Protein AF-0000000076143681 (afdb_homodimer)

Secondary structure (DSSP, 8-state):
------------------------------B--GGG-EEEEE--GGGHHHHHHHHHHHH--EEPPPEEE--SSSS--EEEEEEEETTEEEEEEEESSPPPTTTT---EEEEBS-HHHHHHHHHHTT-EEEEEEEEETTEEEEEEEETTTEEEEEEEESS---PPPPSS--EEEEEEEHHHHHHHHHHHHHHHT-EEEEEEEEEEGGGGT-SS-EEEEEEEEETTEEEEEEEE-S-PPTTTTT--EEEE-S-HHHHHHHHHHTT-EEEEEEEEETTEEEEEEEPTTS-EEEEEEE----/------------------------------B--GGG-EEEEE--GGGHHHHHHHHHHHH--EEPPPEEE--SSSS--EEEEEEEETTEEEEEEEESSPPPTTTT---EEEEBS-HHHHHHHHHHTT-EEEEEEEEETTEEEEEEEETTTEEEEEEEESS---PPPPSS--EEEEEEEHHHHHHHHHHHHHHHT-EEEEEEEEEEGGGGT-SS-EEEEEEEEETTEEEEEEEE-S-PPTTTT---EEEE-S-HHHHHHHHHHTT-EEEEEEEEETTEEEEEEEPTTS-EEEEEEE----

Sequence (596 aa):
MCKKVRTVSLAVTLLAGAMMGSAFAATPAVAVAPQYDTSHVYVAPADVDRFAQSFLATFGGKSTAQVVVNVLPVPSSTTSQLLQTPAGTVSLFGFTTPIPHPFGQERNGYLVKDMDAALKAARENGAAVIVSDFPDPIGRDAVVQWPGGVNMQLYWHTKTPDYAAFQTVPENRVYLSADRADSFIKSFLGFSHGKVLADDRHAPGVDIGQASGTYRRVDIESPFGRMAVLVTNGQLPYPFGHETTGYQVADLAATLGKATGSGATVLVPAFDSKGRRSALVEFPGGYVAEIHQLNAAKMCKKVRTVSLAVTLLAGAMMGSAFAATPAVAVAPQYDTSHVYVAPADVDRFAQSFLATFGGKSTAQVVVNVLPVPSSTTSQLLQTPAGTVSLFGFTTPIPHPFGQERNGYLVKDMDAALKAARENGAAVIVSDFPDPIGRDAVVQWPGGVNMQLYWHTKTPDYAAFQTVPENRVYLSADRADSFIKSFLGFSHGKVLADDRHAPGVDIGQASGTYRRVDIESPFGRMAVLVTNGQLPYPFGHETTGYQVADLAATLGKATGSGATVLVPAFDSKGRRSALVEFPGGYVAEIHQLNAAK

Foldseek 3Di:
DPPDPPPPPPPPPPPPDPPPPPPPPQQDAWADAQQQKAFEEEFALVQQVLQLQLVCLLFNADKDDWDWFDFDQDDWIWTWIWGHGLFHIYTYTHTPDDDDPPPPQATIETETNDDVSLQVQLVVLAKAFPAPWDDDPFWIKTWIAAFQGHIYMYIYGPDDDDGDHHPHRKAFEAEGAPVGQVSRVSSCCSSQVKDWPDWAQFFFCVVQPDPGGGWIWIWIQGRNTIYIYTHDPPPGPPPGPQAGIETEDADPVVSVVSSVVSAKDFPADWDDGDQKTWTWIAGRRGHIHIYIYGHDPD/DPPPPPPPPPPPPPPPPPPPPPPPPQQDAWFDAQQQKAFEAEFALVQQVLQLQLVCLLFNADKDDWDWFDFDQDDWIWTWIWGHGLFHIYTYTHTPDDDDPPPPQATIETETNDDVSLQVQLVVLAKAFPAPWDDDPFWIKTWIAAFQGHIYMYIYGPDDDDGDHHPHRKAFEAEGAPVGQVSRVSSCCSSQVKDWPDWAQFFFCVVQPDPGGGWIWIWIQGRNTIYIYTHDPPPGPPPGPQAGIETEDADPVVSVVSSVVSAKDFPADWDDGDQKTWTWIAGRRGHIHIYIYGHDPD

InterPro domains:
  IPR029068 Glyoxalase/Bleomycin resistance protein/Dihydroxybiphenyl dioxygenase [G3DSA:3.10.180.10] (174-295)
  IPR029068 Glyoxalase/Bleomycin resistance protein/Dihydroxybiphenyl dioxygenase [SSF54593] (39-157)
  IPR029068 Glyoxalase/Bleomycin resistance protein/Dihydroxybiphenyl dioxygenase [SSF54593] (215-293)

pLDDT: mean 91.47, std 17.98, range [28.41, 98.94]

Nearest PDB structures (foldseek):
  7yvv-assembly1_A  TM=6.542E-01  e=1.028E-10  Amycolatopsis sp. Hca4
  3r6a-assembly1_B  TM=7.214E-01  e=2.629E-05  Methanosarcina mazei Go1
  8aid-assembly2_D  TM=7.210E-01  e=1.029E-04  Pseudomonas aeruginosa PAO1
  3g12-assembly1_B  TM=4.399E-01  e=6.347E-04  Bdellovibrio bacteriovorus HD100
  5umw-assembly2_B  TM=4.010E-01  e=4.263E-04  Streptomyces sp. CB03234

Radius of gyration: 28.85 Å; Cα contacts (8 Å, |Δi|>4): 1395; chains: 2; bounding box: 58×88×117 Å

Solvent-accessible surface area (backbone atoms only — not comparable to full-atom values): 31008 Å² total; per-residue (Å²): 137,82,80,78,79,76,78,77,75,78,77,78,78,77,78,76,75,76,75,75,68,77,69,75,72,74,63,66,85,30,57,70,42,40,56,50,34,24,40,51,44,75,26,54,54,88,26,41,65,53,23,54,52,18,52,33,57,34,60,36,65,49,65,52,75,76,40,79,45,58,82,54,81,39,91,47,40,22,37,38,32,42,40,45,28,42,29,47,30,35,41,39,35,18,48,79,41,78,75,30,34,68,62,87,64,39,52,30,33,39,43,34,76,39,62,70,62,43,54,53,32,34,46,76,30,61,30,28,57,43,23,55,70,38,68,41,99,57,32,38,37,30,31,33,31,36,52,69,54,47,34,33,29,42,32,29,57,77,60,83,79,85,70,72,75,49,78,32,76,32,25,40,40,44,72,28,20,72,72,26,40,64,60,25,53,53,22,50,31,54,40,50,66,36,47,79,76,44,77,39,73,68,36,61,18,57,74,50,63,33,95,62,66,59,28,31,38,33,34,34,44,33,48,55,31,35,32,37,40,39,31,41,57,38,73,27,32,68,68,33,73,59,35,49,40,34,32,51,44,94,48,49,69,63,34,50,50,34,22,48,72,41,62,25,42,76,75,39,72,75,43,81,45,95,64,24,38,35,30,34,35,31,37,48,56,66,54,37,30,33,40,27,17,72,52,75,83,123,134,84,77,78,80,77,82,78,78,78,76,78,78,78,77,75,76,77,73,71,67,78,68,74,72,75,62,66,85,30,57,70,43,40,57,50,33,26,39,51,44,74,27,54,53,90,26,41,64,53,24,55,51,16,53,32,57,34,59,37,65,49,66,53,75,75,42,80,46,57,84,54,83,39,93,49,39,24,38,38,32,42,40,45,27,41,28,46,29,34,40,40,33,20,48,78,41,78,75,31,34,67,63,85,63,38,52,30,32,38,44,34,76,39,63,70,60,41,53,52,30,35,45,75,30,59,29,29,57,42,23,54,73,38,68,42,99,58,32,37,37,30,31,34,31,35,53,70,53,47,34,33,29,42,32,30,57,78,60,84,79,84,69,73,74,50,79,33,75,32,25,40,39,45,75,30,20,72,72,28,42,65,59,23,52,53,22,50,31,54,42,49,67,36,48,76,77,44,77,39,74,67,37,59,18,57,74,48,64,33,95,62,65,58,28,30,40,34,34,34,43,33,49,54,31,34,32,38,40,38,31,42,57,38,73,29,32,70,67,34,74,58,35,48,40,33,31,52,43,93,48,48,70,62,33,50,49,33,22,49,73,42,61,25,43,76,76,39,72,77,42,82,45,96,64,25,38,34,29,34,35,31,38,46,56,66,54,37,31,33,39,28,18,70,51,74,82,124

Structure (mmCIF, N/CA/C/O backbone):
data_AF-0000000076143681-model_v1
#
loop_
_entity.id
_entity.type
_entity.pdbx_description
1 polymer Glyoxalase
#
loop_
_atom_site.group_PDB
_atom_site.id
_atom_site.type_symbol
_atom_site.label_atom_id
_atom_site.label_alt_id
_atom_site.label_comp_id
_atom_site.label_asym_id
_atom_site.label_entity_id
_atom_site.label_seq_id
_atom_site.pdbx_PDB_ins_code
_atom_site.Cartn_x
_atom_site.Cartn_y
_atom_site.Cartn_z
_atom_site.occupancy
_atom_site.B_iso_or_equiv
_atom_site.auth_seq_id
_atom_site.auth_comp_id
_atom_site.auth_asym_id
_atom_site.auth_atom_id
_atom_site.pdbx_PDB_model_num
ATOM 1 N N . MET A 1 1 ? 31.938 21.344 -90 1 28.83 1 MET A N 1
ATOM 2 C CA . MET A 1 1 ? 32 21.938 -88.625 1 28.83 1 MET A CA 1
ATOM 3 C C . MET A 1 1 ? 30.75 21.625 -87.875 1 28.83 1 MET A C 1
ATOM 5 O O . MET A 1 1 ? 29.766 22.359 -87.938 1 28.83 1 MET A O 1
ATOM 9 N N . CYS A 1 2 ? 30.359 20.328 -87.688 1 29.08 2 CYS A N 1
ATOM 10 C CA . CYS A 1 2 ? 29.188 19.688 -87.125 1 29.08 2 CYS A CA 1
ATOM 11 C C . CYS A 1 2 ? 29.203 19.891 -85.562 1 29.08 2 CYS A C 1
ATOM 13 O O . CYS A 1 2 ? 30.141 19.469 -84.938 1 29.08 2 CYS A O 1
ATOM 15 N N . LYS A 1 3 ? 28.594 21.016 -85.125 1 29.84 3 LYS A N 1
ATOM 16 C CA . LYS A 1 3 ? 28.453 21.359 -83.75 1 29.84 3 LYS A CA 1
ATOM 17 C C . LYS A 1 3 ? 27.766 20.234 -82.938 1 29.84 3 LYS A C 1
ATOM 19 O O . LYS A 1 3 ? 26.656 19.812 -83.312 1 29.84 3 LYS A O 1
ATOM 24 N N . LYS A 1 4 ? 28.516 19.484 -82.188 1 35.75 4 LYS A N 1
ATOM 25 C CA . LYS A 1 4 ? 28.156 18.422 -81.25 1 35.75 4 LYS A CA 1
ATOM 26 C C . LYS A 1 4 ? 27.25 18.938 -80.125 1 35.75 4 LYS A C 1
ATOM 28 O O . LYS A 1 4 ? 27.625 19.859 -79.375 1 35.75 4 LYS A O 1
ATOM 33 N N . VAL A 1 5 ? 25.938 18.953 -80.375 1 31.7 5 VAL A N 1
ATOM 34 C CA . VAL A 1 5 ? 24.953 19.312 -79.312 1 31.7 5 VAL A CA 1
ATOM 35 C C . VAL A 1 5 ? 25.141 18.422 -78.125 1 31.7 5 VAL A C 1
ATOM 37 O O . VAL A 1 5 ? 25.078 17.188 -78.188 1 31.7 5 VAL A O 1
ATOM 40 N N . ARG A 1 6 ? 25.875 18.844 -77.125 1 33.53 6 ARG A N 1
ATOM 41 C CA . ARG A 1 6 ? 26.062 18.172 -75.812 1 33.53 6 ARG A CA 1
ATOM 42 C C . ARG A 1 6 ? 24.766 18.125 -75 1 33.53 6 ARG A C 1
ATOM 44 O O . ARG A 1 6 ? 24.172 19.156 -74.75 1 33.53 6 ARG A O 1
ATOM 51 N N . THR A 1 7 ? 23.922 17.094 -75.188 1 31.19 7 THR A N 1
ATOM 52 C CA . THR A 1 7 ? 22.703 16.859 -74.438 1 31.19 7 THR A CA 1
ATOM 53 C C . THR A 1 7 ? 23.031 16.734 -72.938 1 31.19 7 THR A C 1
ATOM 55 O O . THR A 1 7 ? 23.828 15.898 -72.5 1 31.19 7 THR A O 1
ATOM 58 N N . VAL A 1 8 ? 22.953 17.812 -72.188 1 36.22 8 VAL A N 1
ATOM 59 C CA . VAL A 1 8 ? 23.094 17.844 -70.75 1 36.22 8 VAL A CA 1
ATOM 60 C C . VAL A 1 8 ? 21.969 17.031 -70.062 1 36.22 8 VAL A C 1
ATOM 62 O O . VAL A 1 8 ? 20.781 17.344 -70.312 1 36.22 8 VAL A O 1
ATOM 65 N N . SER A 1 9 ? 22.156 15.789 -69.938 1 30.39 9 SER A N 1
ATOM 66 C CA . SER A 1 9 ? 21.203 14.961 -69.188 1 30.39 9 SER A CA 1
ATOM 67 C C . SER A 1 9 ? 21.078 15.422 -67.75 1 30.39 9 SER A C 1
ATOM 69 O O . SER A 1 9 ? 22.078 15.539 -67.062 1 30.39 9 SER A O 1
ATOM 71 N N . LEU A 1 10 ? 20.109 16.266 -67.5 1 31.81 10 LEU A N 1
ATOM 72 C CA . LEU A 1 10 ? 19.75 16.625 -66.125 1 31.81 10 LEU A CA 1
ATOM 73 C C . LEU A 1 10 ? 19.359 15.391 -65.312 1 31.81 10 LEU A C 1
ATOM 75 O O . LEU A 1 10 ? 18.391 14.703 -65.625 1 31.81 10 LEU A O 1
ATOM 79 N N . ALA A 1 11 ? 20.281 14.797 -64.625 1 34.91 11 ALA A N 1
ATOM 80 C CA . ALA A 1 11 ? 20.031 13.727 -63.656 1 34.91 11 ALA A CA 1
ATOM 81 C C . ALA A 1 11 ? 19.188 14.227 -62.469 1 34.91 11 ALA A C 1
ATOM 83 O O . ALA A 1 11 ? 19.609 15.133 -61.75 1 34.91 11 ALA A O 1
ATOM 84 N N . VAL A 1 12 ? 17.891 14.141 -62.625 1 35.25 12 VAL A N 1
ATOM 85 C CA . VAL A 1 12 ? 17.016 14.352 -61.469 1 35.25 12 VAL A CA 1
ATOM 86 C C . VAL A 1 12 ? 17.375 13.375 -60.344 1 35.25 12 VAL A C 1
ATOM 88 O O . VAL A 1 12 ? 17.297 12.156 -60.531 1 35.25 12 VAL A O 1
ATOM 91 N N . THR A 1 13 ? 18.234 13.789 -59.438 1 35.66 13 THR A N 1
ATOM 92 C CA . THR A 1 13 ? 18.484 13.047 -58.219 1 35.66 13 THR A CA 1
ATOM 93 C C . THR A 1 13 ? 17.219 12.969 -57.375 1 35.66 13 THR A C 1
ATOM 95 O O . THR A 1 13 ? 16.703 13.992 -56.906 1 35.66 13 THR A O 1
ATOM 98 N N . LEU A 1 14 ? 16.328 12 -57.594 1 36.38 14 LEU A N 1
ATOM 99 C CA . LEU A 1 14 ? 15.266 11.688 -56.656 1 36.38 14 LEU A CA 1
ATOM 100 C C . LEU A 1 14 ? 15.844 11.375 -55.281 1 36.38 14 LEU A C 1
ATOM 102 O O . LEU A 1 14 ? 16.578 10.398 -55.125 1 36.38 14 LEU A O 1
ATOM 106 N N . LEU A 1 15 ? 15.914 12.359 -54.406 1 36.38 15 LEU A N 1
ATOM 107 C CA . LEU A 1 15 ? 16.141 12.133 -53 1 36.38 15 LEU A CA 1
ATOM 108 C C . LEU A 1 15 ? 15.016 11.312 -52.375 1 36.38 15 LEU A C 1
ATOM 110 O O . LEU A 1 15 ? 13.891 11.797 -52.25 1 36.38 15 LEU A O 1
ATOM 114 N N . ALA A 1 16 ? 14.969 9.992 -52.531 1 35.84 16 ALA A N 1
ATOM 115 C CA . ALA A 1 16 ? 14.109 9.188 -51.656 1 35.84 16 ALA A CA 1
ATOM 116 C C . ALA A 1 16 ? 14.367 9.492 -50.188 1 35.84 16 ALA A C 1
ATOM 118 O O . ALA A 1 16 ? 15.484 9.289 -49.688 1 35.84 16 ALA A O 1
ATOM 119 N N . GLY A 1 17 ? 13.664 10.359 -49.594 1 32.59 17 GLY A N 1
ATOM 120 C CA . GLY A 1 17 ? 13.664 10.477 -48.156 1 32.59 17 GLY A CA 1
ATOM 121 C C . GLY A 1 17 ? 13.414 9.156 -47.438 1 32.59 17 GLY A C 1
ATOM 122 O O . GLY A 1 17 ? 12.398 8.5 -47.688 1 32.59 17 GLY A O 1
ATOM 123 N N . ALA A 1 18 ? 14.453 8.461 -46.938 1 35.78 18 ALA A N 1
ATOM 124 C CA . ALA A 1 18 ? 14.336 7.363 -46 1 35.78 18 ALA A CA 1
ATOM 125 C C . ALA A 1 18 ? 13.406 7.734 -44.844 1 35.78 18 ALA A C 1
ATOM 127 O O . ALA A 1 18 ? 13.719 8.609 -44.031 1 35.78 18 ALA A O 1
ATOM 128 N N . MET A 1 19 ? 12.164 7.543 -45.031 1 35.66 19 MET A N 1
ATOM 129 C CA . MET A 1 19 ? 11.359 7.504 -43.812 1 35.66 19 MET A CA 1
ATOM 130 C C . MET A 1 19 ? 11.992 6.57 -42.781 1 35.66 19 MET A C 1
ATOM 132 O O . MET A 1 19 ? 12.086 5.363 -43 1 35.66 19 MET A O 1
ATOM 136 N N . MET A 1 20 ? 12.945 7.02 -42.031 1 37.66 20 MET A N 1
ATOM 137 C CA . MET A 1 20 ? 13.273 6.297 -40.812 1 37.66 20 MET A CA 1
ATOM 138 C C . MET A 1 20 ? 12.016 5.973 -40.031 1 37.66 20 MET A C 1
ATOM 140 O O . MET A 1 20 ? 11.422 6.855 -39.406 1 37.66 20 MET A O 1
ATOM 144 N N . GLY A 1 21 ? 11.227 5.09 -40.5 1 34.75 21 GLY A N 1
ATOM 145 C CA . GLY A 1 21 ? 10.305 4.559 -39.5 1 34.75 21 GLY A CA 1
ATOM 146 C C . GLY A 1 21 ? 10.984 4.23 -38.188 1 34.75 21 GLY A C 1
ATOM 147 O O . GLY A 1 21 ? 12 3.529 -38.156 1 34.75 21 GLY A O 1
ATOM 148 N N . SER A 1 22 ? 11.016 5.156 -37.281 1 38.5 22 SER A N 1
ATOM 149 C CA . SER A 1 22 ? 11.367 4.75 -35.938 1 38.5 22 SER A CA 1
ATOM 150 C C . SER A 1 22 ? 10.797 3.371 -35.594 1 38.5 22 SER A C 1
ATOM 152 O O . SER A 1 22 ? 9.602 3.232 -35.344 1 38.5 22 SER A O 1
ATOM 154 N N . ALA A 1 23 ? 11.32 2.361 -36.125 1 37.09 23 ALA A N 1
ATOM 155 C CA . ALA A 1 23 ? 11.023 1.034 -35.594 1 37.09 23 ALA A CA 1
ATOM 156 C C . ALA A 1 23 ? 10.992 1.049 -34.062 1 37.09 23 ALA A C 1
ATOM 158 O O . ALA A 1 23 ? 12.023 1.268 -33.438 1 37.09 23 ALA A O 1
ATOM 159 N N . PHE A 1 24 ? 9.953 1.5 -33.438 1 42.12 24 PHE A N 1
ATOM 160 C CA . PHE A 1 24 ? 9.812 1.158 -32 1 42.12 24 PHE A CA 1
ATOM 161 C C . PHE A 1 24 ? 10.352 -0.24 -31.734 1 42.12 24 PHE A C 1
ATOM 163 O O . PHE A 1 24 ? 9.898 -1.217 -32.344 1 42.12 24 PHE A O 1
ATOM 170 N N . ALA A 1 25 ? 11.609 -0.34 -31.5 1 49.53 25 ALA A N 1
ATOM 171 C CA . ALA A 1 25 ? 12.188 -1.623 -31.109 1 49.53 25 ALA A CA 1
ATOM 172 C C . ALA A 1 25 ? 11.242 -2.396 -30.203 1 49.53 25 ALA A C 1
ATOM 174 O O . ALA A 1 25 ? 10.727 -1.848 -29.219 1 49.53 25 ALA A O 1
ATOM 175 N N . ALA A 1 26 ? 10.727 -3.547 -30.609 1 71.56 26 ALA A N 1
ATOM 176 C CA . ALA A 1 26 ? 9.875 -4.449 -29.844 1 71.56 26 ALA A CA 1
ATOM 177 C C . ALA A 1 26 ? 10.445 -4.688 -28.453 1 71.56 26 ALA A C 1
ATOM 179 O O . ALA A 1 26 ? 11.664 -4.809 -28.281 1 71.56 26 ALA A O 1
ATOM 180 N N . THR A 1 27 ? 9.734 -4.336 -27.328 1 85.12 27 THR A N 1
ATOM 181 C CA . THR A 1 27 ? 10.117 -4.672 -25.969 1 85.12 27 THR A CA 1
ATOM 182 C C . THR A 1 27 ? 10.68 -6.086 -25.891 1 85.12 27 THR A C 1
ATOM 184 O O . THR A 1 27 ? 10.055 -7.035 -26.359 1 85.12 27 THR A O 1
ATOM 187 N N . PRO A 1 28 ? 11.906 -6.184 -25.5 1 90.12 28 PRO A N 1
ATOM 188 C CA . PRO A 1 28 ? 12.453 -7.539 -25.406 1 90.12 28 PRO A CA 1
ATOM 189 C C . PRO A 1 28 ? 11.648 -8.438 -24.484 1 90.12 28 PRO A C 1
ATOM 191 O O . PRO A 1 28 ? 11.109 -7.969 -23.469 1 90.12 28 PRO A O 1
ATOM 194 N N . ALA A 1 29 ? 11.547 -9.711 -24.828 1 94.88 29 ALA A N 1
ATOM 195 C CA . ALA A 1 29 ? 10.945 -10.703 -23.938 1 94.88 29 ALA A CA 1
ATOM 196 C C . ALA A 1 29 ? 11.906 -11.102 -22.828 1 94.88 29 ALA A C 1
ATOM 198 O O . ALA A 1 29 ? 12.945 -11.719 -23.078 1 94.88 29 ALA A O 1
ATOM 199 N N . VAL A 1 30 ? 11.562 -10.805 -21.547 1 97.12 30 VAL A N 1
ATOM 200 C CA . VAL A 1 30 ? 12.531 -10.961 -20.469 1 97.12 30 VAL A CA 1
ATOM 201 C C . VAL A 1 30 ? 12.07 -12.062 -19.516 1 97.12 30 VAL A C 1
ATOM 203 O O . VAL A 1 30 ? 12.797 -12.445 -18.609 1 97.12 30 VAL A O 1
ATOM 206 N N . ALA A 1 31 ? 10.867 -12.562 -19.719 1 97.94 31 ALA A N 1
ATOM 207 C CA . ALA A 1 31 ? 10.352 -13.594 -18.828 1 97.94 31 ALA A CA 1
ATOM 208 C C . ALA A 1 31 ? 11.133 -14.891 -18.984 1 97.94 31 ALA A C 1
ATOM 210 O O . ALA A 1 31 ? 11.578 -15.234 -20.078 1 97.94 31 ALA A O 1
ATOM 211 N N . VAL A 1 32 ? 11.289 -15.664 -17.938 1 97.31 32 VAL A N 1
ATOM 212 C CA . VAL A 1 32 ? 11.953 -16.953 -18 1 97.31 32 VAL A CA 1
ATOM 213 C C . VAL A 1 32 ? 10.906 -18.062 -18.125 1 97.31 32 VAL A C 1
ATOM 215 O O . VAL A 1 32 ? 10.828 -18.75 -19.141 1 97.31 32 VAL A O 1
ATOM 218 N N . ALA A 1 33 ? 10.109 -18.25 -17.094 1 97.25 33 ALA A N 1
ATOM 219 C CA . ALA A 1 33 ? 9.031 -19.234 -17.109 1 97.25 33 ALA A CA 1
ATOM 220 C C . ALA A 1 33 ? 8.078 -19.016 -15.938 1 97.25 33 ALA A C 1
ATOM 222 O O . ALA A 1 33 ? 8.445 -18.406 -14.93 1 97.25 33 ALA A O 1
ATOM 223 N N . PRO A 1 34 ? 6.836 -19.578 -15.977 1 98 34 PRO A N 1
ATOM 224 C CA . PRO A 1 34 ? 5.816 -19.312 -14.961 1 98 34 PRO A CA 1
ATOM 225 C C . PRO A 1 34 ? 6.195 -19.844 -13.586 1 98 34 PRO A C 1
ATOM 227 O O . PRO A 1 34 ? 5.816 -19.266 -12.562 1 98 34 PRO A O 1
ATOM 230 N N . GLN A 1 35 ? 6.992 -20.906 -13.539 1 97.38 35 GLN A N 1
ATOM 231 C CA . GLN A 1 35 ? 7.273 -21.531 -12.25 1 97.38 35 GLN A CA 1
ATOM 232 C C . GLN A 1 35 ? 8.188 -20.656 -11.406 1 97.38 35 GLN A C 1
ATOM 234 O O . GLN A 1 35 ? 8.383 -20.922 -10.211 1 97.38 35 GLN A O 1
ATOM 239 N N . TYR A 1 36 ? 8.68 -19.578 -11.969 1 97.56 36 TYR A N 1
ATOM 240 C CA . TYR A 1 36 ? 9.57 -18.688 -11.234 1 97.56 36 TYR A CA 1
ATOM 241 C C . TYR A 1 36 ? 8.812 -17.469 -10.711 1 97.56 36 TYR A C 1
ATOM 243 O O . TYR A 1 36 ? 9.406 -16.562 -10.125 1 97.56 36 TYR A O 1
ATOM 251 N N . ASP A 1 37 ? 7.488 -17.391 -10.93 1 97.69 37 ASP A N 1
ATOM 252 C CA . ASP A 1 37 ? 6.629 -16.453 -10.211 1 97.69 37 ASP A CA 1
ATOM 253 C C . ASP A 1 37 ? 6.391 -16.922 -8.773 1 97.69 37 ASP A C 1
ATOM 255 O O . ASP A 1 37 ? 5.812 -17.984 -8.555 1 97.69 37 ASP A O 1
ATOM 259 N N . THR A 1 38 ? 6.848 -16.141 -7.828 1 97.75 38 THR A N 1
ATOM 260 C CA . THR A 1 38 ? 6.648 -16.516 -6.434 1 97.75 38 THR A CA 1
ATOM 261 C C . THR A 1 38 ? 5.836 -15.461 -5.699 1 97.75 38 THR A C 1
ATOM 263 O O . THR A 1 38 ? 6.168 -14.273 -5.742 1 97.75 38 THR A O 1
ATOM 266 N N . SER A 1 39 ? 4.738 -15.891 -5.039 1 98.56 39 SER A N 1
ATOM 267 C CA . SER A 1 39 ? 4 -14.977 -4.172 1 98.56 39 SER A CA 1
ATOM 268 C C . SER A 1 39 ? 4.82 -14.594 -2.945 1 98.56 39 SER A C 1
ATOM 270 O O . SER A 1 39 ? 5.41 -15.461 -2.291 1 98.56 39 SER A O 1
ATOM 272 N N . HIS A 1 40 ? 4.922 -13.32 -2.676 1 98.69 40 HIS A N 1
ATOM 273 C CA . HIS A 1 40 ? 5.609 -12.859 -1.474 1 98.69 40 HIS A CA 1
ATOM 274 C C . HIS A 1 40 ? 4.68 -12.883 -0.265 1 98.69 40 HIS A C 1
ATOM 276 O O . HIS A 1 40 ? 3.631 -12.234 -0.27 1 98.69 40 HIS A O 1
ATOM 282 N N . VAL A 1 41 ? 5.047 -13.641 0.754 1 98.81 41 VAL A N 1
ATOM 283 C CA . VAL A 1 41 ? 4.254 -13.742 1.975 1 98.81 41 VAL A CA 1
ATOM 284 C C . VAL A 1 41 ? 5.105 -13.352 3.18 1 98.81 41 VAL A C 1
ATOM 286 O O . VAL A 1 41 ? 6.121 -13.992 3.463 1 98.81 41 VAL A O 1
ATOM 289 N N . TYR A 1 42 ? 4.734 -12.273 3.826 1 98.44 42 TYR A N 1
ATOM 290 C CA . TYR A 1 42 ? 5.348 -11.781 5.055 1 98.44 42 TYR A CA 1
ATOM 291 C C . TYR A 1 42 ? 4.508 -12.156 6.273 1 98.44 42 TYR A C 1
ATOM 293 O O . TYR A 1 42 ? 3.328 -11.805 6.352 1 98.44 42 TYR A O 1
ATOM 301 N N . VAL A 1 43 ? 5.051 -12.914 7.164 1 98.5 43 VAL A N 1
ATOM 302 C CA . VAL A 1 43 ? 4.336 -13.25 8.391 1 98.5 43 VAL A CA 1
ATOM 303 C C . VAL A 1 43 ? 5.207 -12.914 9.602 1 98.5 43 VAL A C 1
ATOM 305 O O . VAL A 1 43 ? 6.422 -12.734 9.469 1 98.5 43 VAL A O 1
ATOM 308 N N . ALA A 1 44 ? 4.512 -12.734 10.734 1 98.12 44 ALA A N 1
ATOM 309 C CA . ALA A 1 44 ? 5.285 -12.617 11.969 1 98.12 44 ALA A CA 1
ATOM 310 C C . ALA A 1 44 ? 6.211 -13.82 12.148 1 98.12 44 ALA A C 1
ATOM 312 O O . ALA A 1 44 ? 5.852 -14.945 11.797 1 98.12 44 ALA A O 1
ATOM 313 N N . PRO A 1 45 ? 7.352 -13.602 12.758 1 98.25 45 PRO A N 1
ATOM 314 C CA . PRO A 1 45 ? 8.297 -14.703 12.945 1 98.25 45 PRO A CA 1
ATOM 315 C C . PRO A 1 45 ? 7.66 -15.914 13.625 1 98.25 45 PRO A C 1
ATOM 317 O O . PRO A 1 45 ? 7.934 -17.047 13.25 1 98.25 45 PRO A O 1
ATOM 320 N N . ALA A 1 46 ? 6.77 -15.648 14.508 1 98.12 46 ALA A N 1
ATOM 321 C CA . ALA A 1 46 ? 6.156 -16.719 15.289 1 98.12 46 ALA A CA 1
ATOM 322 C C . ALA A 1 46 ? 5.195 -17.547 14.438 1 98.12 46 ALA A C 1
ATOM 324 O O . ALA A 1 46 ? 4.816 -18.656 14.82 1 98.12 46 ALA A O 1
ATOM 325 N N . ASP A 1 47 ? 4.848 -17.078 13.266 1 98.69 47 ASP A N 1
ATOM 326 C CA . ASP A 1 47 ? 3.848 -17.75 12.43 1 98.69 47 ASP A CA 1
ATOM 327 C C . ASP A 1 47 ? 4.504 -18.453 11.258 1 98.69 47 ASP A C 1
ATOM 329 O O . ASP A 1 47 ? 3.836 -19.172 10.5 1 98.69 47 ASP A O 1
ATOM 333 N N . VAL A 1 48 ? 5.801 -18.359 11.086 1 98.81 48 VAL A N 1
ATOM 334 C CA . VAL A 1 48 ? 6.496 -18.844 9.906 1 98.81 48 VAL A CA 1
ATOM 335 C C . VAL A 1 48 ? 6.301 -20.344 9.773 1 98.81 48 VAL A C 1
ATOM 337 O O . VAL A 1 48 ? 5.859 -20.828 8.727 1 98.81 48 VAL A O 1
ATOM 340 N N . ASP A 1 49 ? 6.566 -21.078 10.812 1 98.81 49 ASP A N 1
ATOM 341 C CA . ASP A 1 49 ? 6.504 -22.531 10.742 1 98.81 49 ASP A CA 1
ATOM 342 C C . ASP A 1 49 ? 5.07 -23 10.523 1 98.81 49 ASP A C 1
ATOM 344 O O . ASP A 1 49 ? 4.828 -23.922 9.727 1 98.81 49 ASP A O 1
ATOM 348 N N . ARG A 1 50 ? 4.16 -22.406 11.242 1 98.81 50 ARG A N 1
ATOM 349 C CA . ARG A 1 50 ? 2.764 -22.797 11.094 1 98.81 50 ARG A CA 1
ATOM 350 C C . ARG A 1 50 ? 2.264 -22.5 9.68 1 98.81 50 ARG A C 1
ATOM 352 O O . ARG A 1 50 ? 1.479 -23.281 9.125 1 98.81 50 ARG A O 1
ATOM 359 N N . PHE A 1 51 ? 2.674 -21.391 9.172 1 98.94 51 PHE A N 1
ATOM 360 C CA . PHE A 1 51 ? 2.299 -21.078 7.801 1 98.94 51 PHE A CA 1
ATOM 361 C C . PHE A 1 51 ? 2.846 -22.125 6.836 1 98.94 51 PHE A C 1
ATOM 363 O O . PHE A 1 51 ? 2.107 -22.656 6.008 1 98.94 51 PHE A O 1
ATOM 370 N N . ALA A 1 52 ? 4.141 -22.375 6.902 1 98.94 52 ALA A N 1
ATOM 371 C CA . ALA A 1 52 ? 4.785 -23.312 5.984 1 98.94 52 ALA A CA 1
ATOM 372 C C . ALA A 1 52 ? 4.121 -24.688 6.047 1 98.94 52 ALA A C 1
ATOM 374 O O . ALA A 1 52 ? 3.824 -25.281 5.012 1 98.94 52 ALA A O 1
ATOM 375 N N . GLN A 1 53 ? 3.844 -25.125 7.266 1 98.88 53 GLN A N 1
ATOM 376 C CA . GLN A 1 53 ? 3.211 -26.422 7.453 1 98.88 53 GLN A CA 1
ATOM 377 C C . GLN A 1 53 ? 1.819 -26.453 6.824 1 98.88 53 GLN A C 1
ATOM 379 O O . GLN A 1 53 ? 1.476 -27.406 6.113 1 98.88 53 GLN A O 1
ATOM 384 N N . SER A 1 54 ? 1.082 -25.453 7.062 1 98.94 54 SER A N 1
ATOM 385 C CA . SER A 1 54 ? -0.288 -25.391 6.562 1 98.94 54 SER A CA 1
ATOM 386 C C . SER A 1 54 ? -0.318 -25.328 5.039 1 98.94 54 SER A C 1
ATOM 388 O O . SER A 1 54 ? -1.082 -26.047 4.395 1 98.94 54 SER A O 1
ATOM 390 N N . PHE A 1 55 ? 0.528 -24.469 4.531 1 98.94 55 PHE A N 1
ATOM 391 C CA . PHE A 1 55 ? 0.55 -24.266 3.09 1 98.94 55 PHE A CA 1
ATOM 392 C C . PHE A 1 55 ? 0.963 -25.547 2.369 1 98.94 55 PHE A C 1
ATOM 394 O O . PHE A 1 55 ? 0.336 -25.938 1.384 1 98.94 55 PHE A O 1
ATOM 401 N N . LEU A 1 56 ? 1.958 -26.266 2.846 1 98.94 56 LEU A N 1
ATOM 402 C CA . LEU A 1 56 ? 2.447 -27.484 2.223 1 98.94 56 LEU A CA 1
ATOM 403 C C . LEU A 1 56 ? 1.461 -28.625 2.428 1 98.94 56 LEU A C 1
ATOM 405 O O . LEU A 1 56 ? 1.312 -29.5 1.559 1 98.94 56 LEU A O 1
ATOM 409 N N . ALA A 1 57 ? 0.804 -28.625 3.559 1 98.94 57 ALA A N 1
ATOM 410 C CA . ALA A 1 57 ? -0.23 -29.625 3.779 1 98.94 57 ALA A CA 1
ATOM 411 C C . ALA A 1 57 ? -1.392 -29.438 2.807 1 98.94 57 ALA A C 1
ATOM 413 O O . ALA A 1 57 ? -2.016 -30.422 2.385 1 98.94 57 ALA A O 1
ATOM 414 N N . THR A 1 58 ? -1.672 -28.234 2.469 1 98.94 58 THR A N 1
ATOM 415 C CA . THR A 1 58 ? -2.805 -27.891 1.617 1 98.94 58 THR A CA 1
ATOM 416 C C . THR A 1 58 ? -2.529 -28.281 0.166 1 98.94 58 THR A C 1
ATOM 418 O O . THR A 1 58 ? -3.367 -28.906 -0.487 1 98.94 58 THR A O 1
ATOM 421 N N . PHE A 1 59 ? -1.312 -27.969 -0.288 1 98.88 59 PHE A N 1
ATOM 422 C CA . PHE A 1 59 ? -1.081 -28.062 -1.725 1 98.88 59 PHE A CA 1
ATOM 423 C C . PHE A 1 59 ? -0.061 -29.141 -2.045 1 98.88 59 PHE A C 1
ATOM 425 O O . PHE A 1 59 ? 0.159 -29.469 -3.211 1 98.88 59 PHE A O 1
ATOM 432 N N . GLY A 1 60 ? 0.574 -29.703 -0.992 1 98.56 60 GLY A N 1
ATOM 433 C CA . GLY A 1 60 ? 1.703 -30.578 -1.211 1 98.56 60 GLY A CA 1
ATOM 434 C C . GLY A 1 60 ? 3 -29.844 -1.481 1 98.56 60 GLY A C 1
ATOM 435 O O . GLY A 1 60 ? 3.092 -28.641 -1.252 1 98.56 60 GLY A O 1
ATOM 436 N N . GLY A 1 61 ? 4.023 -30.562 -1.798 1 98.31 61 GLY A N 1
ATOM 437 C CA . GLY A 1 61 ? 5.301 -29.969 -2.148 1 98.31 61 GLY A CA 1
ATOM 438 C C . GLY A 1 61 ? 6.289 -29.953 -0.996 1 98.31 61 GLY A C 1
ATOM 439 O O . GLY A 1 61 ? 6.219 -30.797 -0.102 1 98.31 61 GLY A O 1
ATOM 440 N N . LYS A 1 62 ? 7.277 -29.031 -1.159 1 97.88 62 LYS A N 1
ATOM 441 C CA . LYS A 1 62 ? 8.367 -29.016 -0.191 1 97.88 62 LYS A CA 1
ATOM 442 C C . LYS A 1 62 ? 8.898 -27.594 0.014 1 97.88 62 LYS A C 1
ATOM 444 O O . LYS A 1 62 ? 8.68 -26.719 -0.825 1 97.88 62 LYS A O 1
ATOM 449 N N . SER A 1 63 ? 9.508 -27.438 1.143 1 98.38 63 SER A N 1
ATOM 450 C CA . SER A 1 63 ? 10.203 -26.188 1.461 1 98.38 63 SER A CA 1
ATOM 451 C C . SER A 1 63 ? 11.703 -26.312 1.202 1 98.38 63 SER A C 1
ATOM 453 O O . SER A 1 63 ? 12.289 -27.375 1.434 1 98.38 63 SER A O 1
ATOM 455 N N . THR A 1 64 ? 12.336 -25.281 0.686 1 97.12 64 THR A N 1
ATOM 456 C CA . THR A 1 64 ? 13.781 -25.203 0.84 1 97.12 64 THR A CA 1
ATOM 457 C C . THR A 1 64 ? 14.156 -25.031 2.311 1 97.12 64 THR A C 1
ATOM 459 O O . THR A 1 64 ? 13.289 -24.844 3.164 1 97.12 64 THR A O 1
ATOM 462 N N . ALA A 1 65 ? 15.469 -25.141 2.582 1 97.62 65 ALA A N 1
ATOM 463 C CA . ALA A 1 65 ? 15.922 -24.875 3.945 1 97.62 65 ALA A CA 1
ATOM 464 C C . ALA A 1 65 ? 15.609 -23.438 4.367 1 97.62 65 ALA A C 1
ATOM 466 O O . ALA A 1 65 ? 15.75 -22.516 3.574 1 97.62 65 ALA A O 1
ATOM 467 N N . GLN A 1 66 ? 15.094 -23.297 5.57 1 98 66 GLN A N 1
ATOM 468 C CA . GLN A 1 66 ? 14.914 -21.969 6.133 1 98 66 GLN A CA 1
ATOM 469 C C . GLN A 1 66 ? 16.25 -21.344 6.516 1 98 66 GLN A C 1
ATOM 471 O O . GLN A 1 66 ? 17.047 -21.953 7.227 1 98 66 GLN A O 1
ATOM 476 N N . VAL A 1 67 ? 16.5 -20.188 6.09 1 97.31 67 VAL A N 1
ATOM 477 C CA . VAL A 1 67 ? 17.75 -19.516 6.402 1 97.31 67 VAL A CA 1
ATOM 478 C C . VAL A 1 67 ? 17.469 -18.172 7.059 1 97.31 67 VAL A C 1
ATOM 480 O O . VAL A 1 67 ? 16.359 -17.641 6.957 1 97.31 67 VAL A O 1
ATOM 483 N N . VAL A 1 68 ? 18.359 -17.641 7.82 1 97.38 68 VAL A N 1
ATOM 484 C CA . VAL A 1 68 ? 18.344 -16.266 8.297 1 97.38 68 VAL A CA 1
ATOM 485 C C . VAL A 1 68 ? 19.266 -15.406 7.434 1 97.38 68 VAL A C 1
ATOM 487 O O . VAL A 1 68 ? 20.453 -15.711 7.293 1 97.38 68 VAL A O 1
ATOM 490 N N . VAL A 1 69 ? 18.719 -14.344 6.82 1 95.81 69 VAL A N 1
ATOM 491 C CA . VAL A 1 69 ? 19.484 -13.633 5.805 1 95.81 69 VAL A CA 1
ATOM 492 C C . VAL A 1 69 ? 18.984 -12.195 5.684 1 95.81 69 VAL A C 1
ATOM 494 O O . VAL A 1 69 ? 17.875 -11.883 6.141 1 95.81 69 VAL A O 1
ATOM 497 N N . ASN A 1 70 ? 19.844 -11.297 5.188 1 95.69 70 ASN A N 1
ATOM 498 C CA . ASN A 1 70 ? 19.406 -9.992 4.707 1 95.69 70 ASN A CA 1
ATOM 499 C C . ASN A 1 70 ? 19.125 -10.016 3.209 1 95.69 70 ASN A C 1
ATOM 501 O O . ASN A 1 70 ? 20.047 -10.102 2.396 1 95.69 70 ASN A O 1
ATOM 505 N N . VAL A 1 71 ? 17.859 -9.883 2.863 1 93.75 71 VAL A N 1
ATOM 506 C CA . VAL A 1 71 ? 17.484 -9.961 1.454 1 93.75 71 VAL A CA 1
ATOM 507 C C . VAL A 1 71 ? 17.219 -8.555 0.916 1 93.75 71 VAL A C 1
ATOM 509 O O . VAL A 1 71 ? 16.75 -8.398 -0.216 1 93.75 71 VAL A O 1
ATOM 512 N N . LEU A 1 72 ? 17.406 -7.543 1.708 1 96.06 72 LEU A N 1
ATOM 513 C CA . LEU A 1 72 ? 17.062 -6.172 1.346 1 96.06 72 LEU A CA 1
ATOM 514 C C . LEU A 1 72 ? 18.328 -5.32 1.191 1 96.06 72 LEU A C 1
ATOM 516 O O . LEU A 1 72 ? 19.422 -5.75 1.567 1 96.06 72 LEU A O 1
ATOM 520 N N . PRO A 1 73 ? 18.234 -4.145 0.561 1 96.12 73 PRO A N 1
ATOM 521 C CA . PRO A 1 73 ? 19.406 -3.309 0.3 1 96.12 73 PRO A CA 1
ATOM 522 C C . PRO A 1 73 ? 19.844 -2.51 1.524 1 96.12 73 PRO A C 1
ATOM 524 O O . PRO A 1 73 ? 20.812 -1.75 1.455 1 96.12 73 PRO A O 1
ATOM 527 N N . VAL A 1 74 ? 19.156 -2.58 2.623 1 96.06 74 VAL A N 1
ATOM 528 C CA . VAL A 1 74 ? 19.438 -1.91 3.887 1 96.06 74 VAL A CA 1
ATOM 529 C C . VAL A 1 74 ? 19.469 -2.934 5.02 1 96.06 74 VAL A C 1
ATOM 531 O O . VAL A 1 74 ? 18.969 -4.055 4.863 1 96.06 74 VAL A O 1
ATOM 534 N N . PRO A 1 75 ? 20.062 -2.629 6.164 1 94 75 PRO A N 1
ATOM 535 C CA . PRO A 1 75 ? 20.156 -3.609 7.246 1 94 75 PRO A CA 1
ATOM 536 C C . PRO A 1 75 ? 18.797 -4.156 7.672 1 94 75 PRO A C 1
ATOM 538 O O . PRO A 1 75 ? 17.875 -3.379 7.961 1 94 75 PRO A O 1
ATOM 541 N N . SER A 1 76 ? 18.734 -5.414 7.602 1 96 76 SER A N 1
ATOM 542 C CA . SER A 1 76 ? 17.531 -6.152 7.996 1 96 76 SER A CA 1
ATOM 543 C C . SER A 1 76 ? 17.844 -7.625 8.234 1 96 76 SER A C 1
ATOM 545 O O . SER A 1 76 ? 18.938 -8.102 7.879 1 96 76 SER A O 1
ATOM 547 N N . SER A 1 77 ? 16.922 -8.273 8.914 1 97.81 77 SER A N 1
ATOM 548 C CA . SER A 1 77 ? 17.047 -9.711 9.141 1 97.81 77 SER A CA 1
ATOM 549 C C . SER A 1 77 ? 15.703 -10.414 9.031 1 97.81 77 SER A C 1
ATOM 551 O O . SER A 1 77 ? 14.703 -9.93 9.57 1 97.81 77 SER A O 1
ATOM 553 N N . THR A 1 78 ? 15.711 -11.508 8.25 1 97.69 78 THR A N 1
ATOM 554 C CA . THR A 1 78 ? 14.492 -12.297 8.062 1 97.69 78 THR A CA 1
ATOM 555 C C . THR A 1 78 ? 14.82 -13.781 7.93 1 97.69 78 THR A C 1
ATOM 557 O O . THR A 1 78 ? 15.883 -14.141 7.426 1 97.69 78 THR A O 1
ATOM 560 N N . THR A 1 79 ? 13.938 -14.586 8.453 1 98.38 79 THR A N 1
ATOM 561 C CA . THR A 1 79 ? 13.93 -15.945 7.926 1 98.38 79 THR A CA 1
ATOM 562 C C . THR A 1 79 ? 13.383 -15.969 6.504 1 98.38 79 THR A C 1
ATOM 564 O O . THR A 1 79 ? 12.492 -15.188 6.16 1 98.38 79 THR A O 1
ATOM 567 N N . SER A 1 80 ? 13.945 -16.812 5.723 1 97.5 80 SER A N 1
ATOM 568 C CA . SER A 1 80 ? 13.531 -16.938 4.332 1 97.5 80 SER A CA 1
ATOM 569 C C . SER A 1 80 ? 13.531 -18.391 3.875 1 97.5 80 SER A C 1
ATOM 571 O O . SER A 1 80 ? 14.422 -19.156 4.242 1 97.5 80 SER A O 1
ATOM 573 N N . GLN A 1 81 ? 12.547 -18.797 3.129 1 98.06 81 GLN A N 1
ATOM 574 C CA . GLN A 1 81 ? 12.461 -20.094 2.463 1 98.06 81 GLN A CA 1
ATOM 575 C C . GLN A 1 81 ? 11.461 -20.047 1.309 1 98.06 81 GLN A C 1
ATOM 577 O O . GLN A 1 81 ? 10.586 -19.188 1.274 1 98.06 81 GLN A O 1
ATOM 582 N N . LEU A 1 82 ? 11.664 -20.875 0.364 1 97.75 82 LEU A N 1
ATOM 583 C CA . LEU A 1 82 ? 10.719 -21.094 -0.723 1 97.75 82 LEU A CA 1
ATOM 584 C C . LEU A 1 82 ? 9.844 -22.312 -0.449 1 97.75 82 LEU A C 1
ATOM 586 O O . LEU A 1 82 ? 10.352 -23.391 -0.152 1 97.75 82 LEU A O 1
ATOM 590 N N . LEU A 1 83 ? 8.57 -22.125 -0.489 1 98.75 83 LEU A N 1
ATOM 591 C CA . LEU A 1 83 ? 7.641 -23.25 -0.51 1 98.75 83 LEU A CA 1
ATOM 592 C C . LEU A 1 83 ? 7.211 -23.562 -1.937 1 98.75 83 LEU A C 1
ATOM 594 O O . LEU A 1 83 ? 6.461 -22.797 -2.553 1 98.75 83 LEU A O 1
ATOM 598 N N . GLN A 1 84 ? 7.676 -24.641 -2.428 1 98.38 84 GLN A N 1
ATOM 599 C CA . GLN A 1 84 ? 7.418 -25.062 -3.805 1 98.38 84 GLN A CA 1
ATOM 600 C C . GLN A 1 84 ? 6.348 -26.141 -3.863 1 98.38 84 GLN A C 1
ATOM 602 O O . GLN A 1 84 ? 6.543 -27.25 -3.35 1 98.38 84 GLN A O 1
ATOM 607 N N . THR A 1 85 ? 5.223 -25.828 -4.48 1 98.62 85 THR A N 1
ATOM 608 C CA . THR A 1 85 ? 4.105 -26.75 -4.617 1 98.62 85 THR A CA 1
ATOM 609 C C . THR A 1 85 ? 3.73 -26.938 -6.082 1 98.62 85 THR A C 1
ATOM 611 O O . THR A 1 85 ? 4.137 -26.156 -6.938 1 98.62 85 THR A O 1
ATOM 614 N N . PRO A 1 86 ? 2.932 -27.938 -6.391 1 98.31 86 PRO A N 1
ATOM 615 C CA . PRO A 1 86 ? 2.457 -28.125 -7.762 1 98.31 86 PRO A CA 1
ATOM 616 C C . PRO A 1 86 ? 1.541 -27 -8.234 1 98.31 86 PRO A C 1
ATOM 618 O O . PRO A 1 86 ? 1.355 -26.812 -9.438 1 98.31 86 PRO A O 1
ATOM 621 N N . ALA A 1 87 ? 1.023 -26.188 -7.254 1 98.5 87 ALA A N 1
ATOM 622 C CA . ALA A 1 87 ? 0.007 -25.203 -7.605 1 98.5 87 ALA A CA 1
ATOM 623 C C . ALA A 1 87 ? 0.573 -23.781 -7.539 1 98.5 87 ALA A C 1
ATOM 625 O O . ALA A 1 87 ? -0.087 -22.828 -7.945 1 98.5 87 ALA A O 1
ATOM 626 N N . GLY A 1 88 ? 1.754 -23.594 -7 1 98.44 88 GLY A N 1
ATOM 627 C CA . GLY A 1 88 ? 2.369 -22.281 -6.852 1 98.44 88 GLY A CA 1
ATOM 628 C C . GLY A 1 88 ? 3.549 -22.281 -5.898 1 98.44 88 GLY A C 1
ATOM 629 O O . GLY A 1 88 ? 3.732 -23.234 -5.129 1 98.44 88 GLY A O 1
ATOM 630 N N . THR A 1 89 ? 4.367 -21.297 -5.977 1 98.44 89 THR A N 1
ATOM 631 C CA . THR A 1 89 ? 5.52 -21.109 -5.102 1 98.44 89 THR A CA 1
ATOM 632 C C . THR A 1 89 ? 5.367 -19.844 -4.262 1 98.44 89 THR A C 1
ATOM 634 O O . THR A 1 89 ? 4.91 -18.812 -4.762 1 98.44 89 THR A O 1
ATOM 637 N N . VAL A 1 90 ? 5.719 -19.938 -3.014 1 98.62 90 VAL A N 1
ATOM 638 C CA . VAL A 1 90 ? 5.691 -18.812 -2.086 1 98.62 90 VAL A CA 1
ATOM 639 C C . VAL A 1 90 ? 7.105 -18.5 -1.61 1 98.62 90 VAL A C 1
ATOM 641 O O . VAL A 1 90 ? 7.859 -19.406 -1.243 1 98.62 90 VAL A O 1
ATOM 644 N N . SER A 1 91 ? 7.512 -17.234 -1.743 1 98.25 91 SER A N 1
ATOM 645 C CA . SER A 1 91 ? 8.625 -16.703 -0.962 1 98.25 91 SER A CA 1
ATOM 646 C C . SER A 1 91 ? 8.172 -16.266 0.422 1 98.25 91 SER A C 1
ATOM 648 O O . SER A 1 91 ? 7.449 -15.273 0.553 1 98.25 91 SER A O 1
ATOM 650 N N . LEU A 1 92 ? 8.594 -17.047 1.4 1 98.81 92 LEU A N 1
ATOM 651 C CA . LEU A 1 92 ? 8.133 -16.797 2.762 1 98.81 92 LEU A CA 1
ATOM 652 C C . LEU A 1 92 ? 9.164 -16.016 3.564 1 98.81 92 LEU A C 1
ATOM 654 O O . LEU A 1 92 ? 10.336 -16.422 3.621 1 98.81 92 LEU A O 1
ATOM 658 N N . PHE A 1 93 ? 8.719 -14.945 4.176 1 98.62 93 PHE A N 1
ATOM 659 C CA . PHE A 1 93 ? 9.602 -14.094 4.965 1 98.62 93 PHE A CA 1
ATOM 660 C C . PHE A 1 93 ? 9.055 -13.906 6.379 1 98.62 93 PHE A C 1
ATOM 662 O O . PHE A 1 93 ? 7.883 -13.578 6.559 1 98.62 93 PHE A O 1
ATOM 669 N N . GLY A 1 94 ? 9.836 -14.148 7.359 1 98.69 94 GLY A N 1
ATOM 670 C CA . GLY A 1 94 ? 9.586 -13.844 8.758 1 98.69 94 GLY A CA 1
ATOM 671 C C . GLY A 1 94 ? 10.578 -12.859 9.336 1 98.69 94 GLY A C 1
ATOM 672 O O . GLY A 1 94 ? 11.523 -13.25 10.023 1 98.69 94 GLY A O 1
ATOM 673 N N . PHE A 1 95 ? 10.391 -11.578 9.125 1 98.44 95 PHE A N 1
ATOM 674 C CA . PHE A 1 95 ? 11.344 -10.547 9.516 1 98.44 95 PHE A CA 1
ATOM 675 C C . PHE A 1 95 ? 11.461 -10.469 11.031 1 98.44 95 PHE A C 1
ATOM 677 O O . PHE A 1 95 ? 10.453 -10.422 11.742 1 98.44 95 PHE A O 1
ATOM 684 N N . THR A 1 96 ? 12.672 -10.461 11.484 1 98.31 96 THR A N 1
ATOM 685 C CA . THR A 1 96 ? 12.961 -10.297 12.906 1 98.31 96 THR A CA 1
ATOM 686 C C . THR A 1 96 ? 13.398 -8.867 13.211 1 98.31 96 THR A C 1
ATOM 688 O O . THR A 1 96 ? 13.625 -8.508 14.367 1 98.31 96 THR A O 1
ATOM 691 N N . THR A 1 97 ? 13.648 -8.039 12.25 1 97.88 97 THR A N 1
ATOM 692 C CA . THR A 1 97 ? 13.812 -6.594 12.305 1 97.88 97 THR A CA 1
ATOM 693 C C . THR A 1 97 ? 12.641 -5.891 11.625 1 97.88 97 THR A C 1
ATOM 695 O O . THR A 1 97 ? 11.883 -6.516 10.883 1 97.88 97 THR A O 1
ATOM 698 N N . PRO A 1 98 ? 12.398 -4.57 11.938 1 97.12 98 PRO A N 1
ATOM 699 C CA . PRO A 1 98 ? 11.336 -3.869 11.211 1 97.12 98 PRO A CA 1
ATOM 700 C C . PRO A 1 98 ? 11.531 -3.914 9.695 1 97.12 98 PRO A C 1
ATOM 702 O O . PRO A 1 98 ? 12.664 -3.898 9.211 1 97.12 98 PRO A O 1
ATOM 705 N N . ILE A 1 99 ? 10.469 -4.008 9.008 1 97.75 99 ILE A N 1
ATOM 706 C CA . ILE A 1 99 ? 10.508 -4.102 7.555 1 97.75 99 ILE A CA 1
ATOM 707 C C . ILE A 1 99 ? 10.703 -2.711 6.953 1 97.75 99 ILE A C 1
ATOM 709 O O . ILE A 1 99 ? 9.875 -1.819 7.152 1 97.75 99 ILE A O 1
ATOM 713 N N . PRO A 1 100 ? 11.695 -2.51 6.18 1 97.88 100 PRO A N 1
ATOM 714 C CA . PRO A 1 100 ? 11.898 -1.204 5.547 1 97.88 100 PRO A CA 1
ATOM 715 C C . PRO A 1 100 ? 10.852 -0.899 4.48 1 97.88 100 PRO A C 1
ATOM 717 O O . PRO A 1 100 ? 10.414 -1.803 3.762 1 97.88 100 PRO A O 1
ATOM 720 N N . HIS A 1 101 ? 10.445 0.32 4.418 1 97.31 101 HIS A N 1
ATOM 721 C CA . HIS A 1 101 ? 9.617 0.79 3.312 1 97.31 101 HIS A CA 1
ATOM 722 C C . HIS A 1 101 ? 10.398 0.796 2.002 1 97.31 101 HIS A C 1
ATOM 724 O O . HIS A 1 101 ? 11.57 1.182 1.974 1 97.31 101 HIS A O 1
ATOM 730 N N . PRO A 1 102 ? 9.766 0.353 0.932 1 97.75 102 PRO A N 1
ATOM 731 C CA . PRO A 1 102 ? 8.367 -0.046 0.786 1 97.75 102 PRO A CA 1
ATOM 732 C C . PRO A 1 102 ? 8.188 -1.562 0.751 1 97.75 102 PRO A C 1
ATOM 734 O O . PRO A 1 102 ? 7.164 -2.053 0.264 1 97.75 102 PRO A O 1
ATOM 737 N N . PHE A 1 103 ? 9.133 -2.283 1.284 1 97.88 103 PHE A N 1
ATOM 738 C CA . PHE A 1 103 ? 9.086 -3.738 1.193 1 97.88 103 PHE A CA 1
ATOM 739 C C . PHE A 1 103 ? 7.887 -4.285 1.96 1 97.88 103 PHE A C 1
ATOM 741 O O . PHE A 1 103 ? 7.492 -3.727 2.984 1 97.88 103 PHE A O 1
ATOM 748 N N . GLY A 1 104 ? 7.352 -5.352 1.437 1 96.5 104 GLY A N 1
ATOM 749 C CA . GLY A 1 104 ? 6.145 -5.945 1.993 1 96.5 104 GLY A CA 1
ATOM 750 C C . GLY A 1 104 ? 4.887 -5.57 1.232 1 96.5 104 GLY A C 1
ATOM 751 O O . GLY A 1 104 ? 3.836 -6.184 1.419 1 96.5 104 GLY A O 1
ATOM 752 N N . GLN A 1 105 ? 5.031 -4.609 0.352 1 96 105 GLN A N 1
ATOM 753 C CA . GLN A 1 105 ? 3.879 -4.145 -0.411 1 96 105 GLN A CA 1
ATOM 754 C C . GLN A 1 105 ? 3.869 -4.742 -1.814 1 96 105 GLN A C 1
ATOM 756 O O . GLN A 1 105 ? 2.918 -4.543 -2.574 1 96 105 GLN A O 1
ATOM 761 N N . GLU A 1 106 ? 4.965 -5.379 -2.16 1 96.94 106 GLU A N 1
ATOM 762 C CA . GLU A 1 106 ? 4.969 -6.086 -3.439 1 96.94 106 GLU A CA 1
ATOM 763 C C . GLU A 1 106 ? 4.246 -7.426 -3.334 1 96.94 106 GLU A C 1
ATOM 765 O O . GLU A 1 106 ? 4.27 -8.07 -2.281 1 96.94 106 GLU A O 1
ATOM 770 N N . ARG A 1 107 ? 3.666 -7.816 -4.398 1 96 107 ARG A N 1
ATOM 771 C CA . ARG A 1 107 ? 2.773 -8.969 -4.375 1 96 107 ARG A CA 1
ATOM 772 C C . ARG A 1 107 ? 3.535 -10.258 -4.676 1 96 107 ARG A C 1
ATOM 774 O O . ARG A 1 107 ? 3.197 -11.32 -4.148 1 96 107 ARG A O 1
ATOM 781 N N . ASN A 1 108 ? 4.5 -10.172 -5.559 1 98.25 108 ASN A N 1
ATOM 782 C CA . ASN A 1 108 ? 5.207 -11.336 -6.086 1 98.25 108 ASN A CA 1
ATOM 783 C C . ASN A 1 108 ? 6.559 -10.945 -6.68 1 98.25 108 ASN A C 1
ATOM 785 O O . ASN A 1 108 ? 6.922 -9.766 -6.688 1 98.25 108 ASN A O 1
ATOM 789 N N . GLY A 1 109 ? 7.281 -11.969 -7.09 1 98 109 GLY A N 1
ATOM 790 C CA . GLY A 1 109 ? 8.523 -11.789 -7.82 1 98 109 GLY A CA 1
ATOM 791 C C . GLY A 1 109 ? 8.562 -12.547 -9.133 1 98 109 GLY A C 1
ATOM 792 O O . GLY A 1 109 ? 8.188 -13.719 -9.188 1 98 109 GLY A O 1
ATOM 793 N N . TYR A 1 110 ? 8.961 -11.867 -10.164 1 98.31 110 TYR A N 1
ATOM 794 C CA . TYR A 1 110 ? 9.188 -12.445 -11.477 1 98.31 110 TYR A CA 1
ATOM 795 C C . TYR A 1 110 ? 10.68 -12.594 -11.766 1 98.31 110 TYR A C 1
ATOM 797 O O . TYR A 1 110 ? 11.438 -11.625 -11.656 1 98.31 110 TYR A O 1
ATOM 805 N N . LEU A 1 111 ? 11.094 -13.773 -12.125 1 98.31 111 LEU A N 1
ATOM 806 C CA . LEU A 1 111 ? 12.453 -13.961 -12.609 1 98.31 111 LEU A CA 1
ATOM 807 C C . LEU A 1 111 ? 12.594 -13.438 -14.039 1 98.31 111 LEU A C 1
ATOM 809 O O . LEU A 1 111 ? 11.766 -13.742 -14.898 1 98.31 111 LEU A O 1
ATOM 813 N N . VAL A 1 112 ? 13.602 -12.68 -14.211 1 98.5 112 VAL A N 1
ATOM 814 C CA . VAL A 1 112 ? 13.844 -12.141 -15.547 1 98.5 112 VAL A CA 1
ATOM 815 C C . VAL A 1 112 ? 15.203 -12.617 -16.062 1 98.5 112 VAL A C 1
ATOM 817 O O . VAL A 1 112 ? 16.094 -12.922 -15.266 1 98.5 112 VAL A O 1
ATOM 820 N N . LYS A 1 113 ? 15.398 -12.633 -17.375 1 97.5 113 LYS A N 1
ATOM 821 C CA . LYS A 1 113 ? 16.609 -13.109 -18.016 1 97.5 113 LYS A CA 1
ATOM 822 C C . LYS A 1 113 ? 17.75 -12.109 -17.859 1 97.5 113 LYS A C 1
ATOM 824 O O . LYS A 1 113 ? 18.922 -12.492 -17.828 1 97.5 113 LYS A O 1
ATOM 829 N N . ASP A 1 114 ? 17.359 -10.859 -17.781 1 97.31 114 ASP A N 1
ATOM 830 C CA . ASP A 1 114 ? 18.297 -9.734 -17.719 1 97.31 114 ASP A CA 1
ATOM 831 C C . ASP A 1 114 ? 17.672 -8.555 -16.984 1 97.31 114 ASP A C 1
ATOM 833 O O . ASP A 1 114 ? 16.672 -7.98 -17.438 1 97.31 114 ASP A O 1
ATOM 837 N N . MET A 1 115 ? 18.312 -8.18 -15.891 1 98.25 115 MET A N 1
ATOM 838 C CA . MET A 1 115 ? 17.719 -7.16 -15.031 1 98.25 115 MET A CA 1
ATOM 839 C C . MET A 1 115 ? 17.688 -5.809 -15.742 1 98.25 115 MET A C 1
ATOM 841 O O . MET A 1 115 ? 16.672 -5.109 -15.711 1 98.25 115 MET A O 1
ATOM 845 N N . ASP A 1 116 ? 18.781 -5.445 -16.406 1 98.31 116 ASP A N 1
ATOM 846 C CA . ASP A 1 116 ? 18.828 -4.145 -17.062 1 98.31 116 ASP A CA 1
ATOM 847 C C . ASP A 1 116 ? 17.797 -4.051 -18.172 1 98.31 116 ASP A C 1
ATOM 849 O O . ASP A 1 116 ? 17.094 -3.041 -18.297 1 98.31 116 ASP A O 1
ATOM 853 N N . ALA A 1 117 ? 17.656 -5.086 -18.953 1 98.62 117 ALA A N 1
ATOM 854 C CA . ALA A 1 117 ? 16.656 -5.129 -20.031 1 98.62 117 ALA A CA 1
ATOM 855 C C . ALA A 1 117 ? 15.242 -5.074 -19.469 1 98.62 117 ALA A C 1
ATOM 857 O O . ALA A 1 117 ? 14.375 -4.406 -20.031 1 98.62 117 ALA A O 1
ATOM 858 N N . ALA A 1 118 ? 15.055 -5.773 -18.375 1 98.75 118 ALA A N 1
ATOM 859 C CA . ALA A 1 118 ? 13.734 -5.828 -17.766 1 98.75 118 ALA A CA 1
ATOM 860 C C . ALA A 1 118 ? 13.312 -4.457 -17.234 1 98.75 118 ALA A C 1
ATOM 862 O O . ALA A 1 118 ? 12.172 -4.035 -17.422 1 98.75 118 ALA A O 1
ATOM 863 N N . LEU A 1 119 ? 14.227 -3.791 -16.578 1 98.81 119 LEU A N 1
ATOM 864 C CA . LEU A 1 119 ? 13.914 -2.479 -16.016 1 98.81 119 LEU A CA 1
ATOM 865 C C . LEU A 1 119 ? 13.648 -1.469 -17.125 1 98.81 119 LEU A C 1
ATOM 867 O O . LEU A 1 119 ? 12.734 -0.648 -17.016 1 98.81 119 LEU A O 1
ATOM 871 N N . LYS A 1 120 ? 14.461 -1.523 -18.156 1 98.69 120 LYS A N 1
ATOM 872 C CA . LYS A 1 120 ? 14.219 -0.666 -19.312 1 98.69 120 LYS A CA 1
ATOM 873 C C . LYS A 1 120 ? 12.852 -0.948 -19.922 1 98.69 120 LYS A C 1
ATOM 875 O O . LYS A 1 120 ? 12.102 -0.021 -20.234 1 98.69 120 LYS A O 1
ATOM 880 N N . ALA A 1 121 ? 12.508 -2.221 -20.125 1 98.69 121 ALA A N 1
ATOM 881 C CA . ALA A 1 121 ? 11.227 -2.627 -20.703 1 98.69 121 ALA A CA 1
ATOM 882 C C . ALA A 1 121 ? 10.07 -2.186 -19.812 1 98.69 121 ALA A C 1
ATOM 884 O O . ALA A 1 121 ? 9.031 -1.743 -20.312 1 98.69 121 ALA A O 1
ATOM 885 N N . ALA A 1 122 ? 10.227 -2.338 -18.516 1 98.81 122 ALA A N 1
ATOM 886 C CA . ALA A 1 122 ? 9.188 -1.93 -17.578 1 98.81 122 ALA A CA 1
ATOM 887 C C . ALA A 1 122 ? 8.898 -0.436 -17.703 1 98.81 122 ALA A C 1
ATOM 889 O O . ALA A 1 122 ? 7.738 -0.031 -17.828 1 98.81 122 ALA A O 1
ATOM 890 N N . ARG A 1 123 ? 9.93 0.363 -17.75 1 98.56 123 ARG A N 1
ATOM 891 C CA . ARG A 1 123 ? 9.773 1.808 -17.875 1 98.56 123 ARG A CA 1
ATOM 892 C C . ARG A 1 123 ? 9.117 2.164 -19.219 1 98.56 123 ARG A C 1
ATOM 894 O O . ARG A 1 123 ? 8.211 2.998 -19.266 1 98.56 123 ARG A O 1
ATOM 901 N N . GLU A 1 124 ? 9.539 1.521 -20.219 1 98.31 124 GLU A N 1
ATOM 902 C CA . GLU A 1 124 ? 9.023 1.803 -21.562 1 98.31 124 GLU A CA 1
ATOM 903 C C . GLU A 1 124 ? 7.547 1.44 -21.672 1 98.31 124 GLU A C 1
ATOM 905 O O . GLU A 1 124 ? 6.82 2.004 -22.484 1 98.31 124 GLU A O 1
ATOM 910 N N . ASN A 1 125 ? 7.191 0.524 -20.828 1 98.44 125 ASN A N 1
ATOM 911 C CA . ASN A 1 125 ? 5.793 0.111 -20.859 1 98.44 125 ASN A CA 1
ATOM 912 C C . ASN A 1 125 ? 4.988 0.768 -19.734 1 98.44 125 ASN A C 1
ATOM 914 O O . ASN A 1 125 ? 3.867 0.346 -19.438 1 98.44 125 ASN A O 1
ATOM 918 N N . GLY A 1 126 ? 5.551 1.688 -19.062 1 97.81 126 GLY A N 1
ATOM 919 C CA . GLY A 1 126 ? 4.73 2.545 -18.234 1 97.81 126 GLY A CA 1
ATOM 920 C C . GLY A 1 126 ? 4.883 2.256 -16.75 1 97.81 126 GLY A C 1
ATOM 921 O O . GLY A 1 126 ? 4.23 2.889 -15.914 1 97.81 126 GLY A O 1
ATOM 922 N N . ALA A 1 127 ? 5.73 1.348 -16.328 1 98.69 127 ALA A N 1
ATOM 923 C CA . ALA A 1 127 ? 5.98 1.109 -14.906 1 98.69 127 ALA A CA 1
ATOM 924 C C . ALA A 1 127 ? 7.035 2.072 -14.367 1 98.69 127 ALA A C 1
ATOM 926 O O . ALA A 1 127 ? 7.793 2.67 -15.133 1 98.69 127 ALA A O 1
ATOM 927 N N . ALA A 1 128 ? 6.988 2.268 -13.102 1 98.88 128 ALA A N 1
ATOM 928 C CA . ALA A 1 128 ? 8.031 2.99 -12.375 1 98.88 128 ALA A CA 1
ATOM 929 C C . ALA A 1 128 ? 8.891 2.037 -11.555 1 98.88 128 ALA A C 1
ATOM 931 O O . ALA A 1 128 ? 8.383 1.083 -10.961 1 98.88 128 ALA A O 1
ATOM 932 N N . VAL A 1 129 ? 10.195 2.275 -11.562 1 98.94 129 VAL A N 1
ATOM 933 C CA . VAL A 1 129 ? 11.055 1.58 -10.609 1 98.94 129 VAL A CA 1
ATOM 934 C C . VAL A 1 129 ? 11 2.279 -9.25 1 98.94 129 VAL A C 1
ATOM 936 O O . VAL A 1 129 ? 11.453 3.416 -9.109 1 98.94 129 VAL A O 1
ATOM 939 N N . ILE A 1 130 ? 10.43 1.587 -8.227 1 98.81 130 ILE A N 1
ATOM 940 C CA . ILE A 1 130 ? 10.211 2.268 -6.949 1 98.81 130 ILE A CA 1
ATOM 941 C C . ILE A 1 130 ? 11.281 1.84 -5.949 1 98.81 130 ILE A C 1
ATOM 943 O O . ILE A 1 130 ? 11.492 2.512 -4.938 1 98.81 130 ILE A O 1
ATOM 947 N N . VAL A 1 131 ? 11.922 0.743 -6.152 1 98.75 131 VAL A N 1
ATOM 948 C CA . VAL A 1 131 ? 13.18 0.367 -5.516 1 98.75 131 VAL A CA 1
ATOM 949 C C . VAL A 1 131 ? 14.227 0.039 -6.582 1 98.75 131 VAL A C 1
ATOM 951 O O . VAL A 1 131 ? 14.078 -0.937 -7.32 1 98.75 131 VAL A O 1
ATOM 954 N N . SER A 1 132 ? 15.211 0.878 -6.656 1 98.38 132 SER A N 1
ATOM 955 C CA . SER A 1 132 ? 16.297 0.641 -7.605 1 98.38 132 SER A CA 1
ATOM 956 C C . SER A 1 132 ? 16.953 -0.715 -7.367 1 98.38 132 SER A C 1
ATOM 958 O O . SER A 1 132 ? 16.969 -1.212 -6.238 1 98.38 132 SER A O 1
ATOM 960 N N . ASP A 1 133 ? 17.469 -1.271 -8.438 1 98.44 133 ASP A N 1
ATOM 961 C CA . ASP A 1 133 ? 18.031 -2.611 -8.305 1 98.44 133 ASP A CA 1
ATOM 962 C C . ASP A 1 133 ? 19.172 -2.633 -7.289 1 98.44 133 ASP A C 1
ATOM 964 O O . ASP A 1 133 ? 19.875 -1.637 -7.117 1 98.44 133 ASP A O 1
ATOM 968 N N . PHE A 1 134 ? 19.281 -3.682 -6.594 1 98 134 PHE A N 1
ATOM 969 C CA . PHE A 1 134 ? 20.297 -3.936 -5.582 1 98 134 PHE A CA 1
ATOM 970 C C . PHE A 1 134 ? 20.719 -5.402 -5.59 1 98 134 PHE A C 1
ATOM 972 O O . PHE A 1 134 ? 19.938 -6.27 -6.012 1 98 134 PHE A O 1
ATOM 979 N N . PRO A 1 135 ? 21.891 -5.656 -5.137 1 95.5 135 PRO A N 1
ATOM 980 C CA . PRO A 1 135 ? 22.344 -7.047 -5.094 1 95.5 135 PRO A CA 1
ATOM 981 C C . PRO A 1 135 ? 21.781 -7.816 -3.9 1 95.5 135 PRO A C 1
ATOM 983 O O . PRO A 1 135 ? 21.422 -7.215 -2.889 1 95.5 135 PRO A O 1
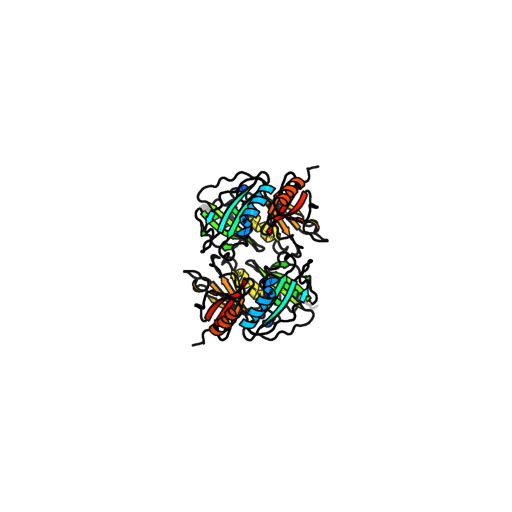ATOM 986 N N . ASP A 1 136 ? 21.594 -9 -4.121 1 87.38 136 ASP A N 1
ATOM 987 C CA . ASP A 1 136 ? 21.469 -9.977 -3.043 1 87.38 136 ASP A CA 1
ATOM 988 C C . ASP A 1 136 ? 22.484 -11.102 -3.207 1 87.38 136 ASP A C 1
ATOM 990 O O . ASP A 1 136 ? 23.266 -11.109 -4.16 1 87.38 136 ASP A O 1
ATOM 994 N N . PRO A 1 137 ? 22.656 -11.992 -2.293 1 82.38 137 PRO A N 1
ATOM 995 C CA . PRO A 1 137 ? 23.766 -12.961 -2.338 1 82.38 137 PRO A CA 1
ATOM 996 C C . PRO A 1 137 ? 23.781 -13.766 -3.635 1 82.38 137 PRO A C 1
ATOM 998 O O . PRO A 1 137 ? 24.844 -14.258 -4.043 1 82.38 137 PRO A O 1
ATOM 1001 N N . ILE A 1 138 ? 22.688 -13.836 -4.312 1 89.56 138 ILE A N 1
ATOM 1002 C CA . ILE A 1 138 ? 22.672 -14.75 -5.445 1 89.56 138 ILE A CA 1
ATOM 1003 C C . ILE A 1 138 ? 22.203 -14.023 -6.699 1 89.56 138 ILE A C 1
ATOM 1005 O O . ILE A 1 138 ? 21.938 -14.648 -7.73 1 89.56 138 ILE A O 1
ATOM 1009 N N . GLY A 1 139 ? 22.016 -12.766 -6.625 1 96.06 139 GLY A N 1
ATOM 1010 C CA . GLY A 1 139 ? 21.562 -12.055 -7.805 1 96.06 139 GLY A CA 1
ATOM 1011 C C . GLY A 1 139 ? 21.234 -10.594 -7.535 1 96.06 139 GLY A C 1
ATOM 1012 O O . GLY A 1 139 ? 22 -9.906 -6.855 1 96.06 139 GLY A O 1
ATOM 1013 N N . ARG A 1 140 ? 20.188 -10.117 -8.312 1 97.81 140 ARG A N 1
ATOM 1014 C CA . ARG A 1 140 ? 19.719 -8.742 -8.203 1 97.81 140 ARG A CA 1
ATOM 1015 C C . ARG A 1 140 ? 18.203 -8.688 -8.016 1 97.81 140 ARG A C 1
ATOM 1017 O O . ARG A 1 140 ? 17.484 -9.578 -8.484 1 97.81 140 ARG A O 1
ATOM 1024 N N . ASP A 1 141 ? 17.797 -7.664 -7.406 1 98.44 141 ASP A N 1
ATOM 1025 C CA . ASP A 1 141 ? 16.375 -7.426 -7.18 1 98.44 141 ASP A CA 1
ATOM 1026 C C . ASP A 1 141 ? 16.016 -5.969 -7.457 1 98.44 141 ASP A C 1
ATOM 1028 O O . ASP A 1 141 ? 16.859 -5.078 -7.352 1 98.44 141 ASP A O 1
ATOM 1032 N N . ALA A 1 142 ? 14.852 -5.73 -7.863 1 98.88 142 ALA A N 1
ATOM 1033 C CA . ALA A 1 142 ? 14.211 -4.422 -7.977 1 98.88 142 ALA A CA 1
ATOM 1034 C C . ALA A 1 142 ? 12.711 -4.52 -7.738 1 98.88 142 ALA A C 1
ATOM 1036 O O . ALA A 1 142 ? 12.141 -5.613 -7.77 1 98.88 142 ALA A O 1
ATOM 1037 N N . VAL A 1 143 ? 12.102 -3.424 -7.363 1 98.88 143 VAL A N 1
ATOM 1038 C CA . VAL A 1 143 ? 10.648 -3.385 -7.27 1 98.88 143 VAL A CA 1
ATOM 1039 C C . VAL A 1 143 ? 10.094 -2.357 -8.258 1 98.88 143 VAL A C 1
ATOM 1041 O O . VAL A 1 143 ? 10.578 -1.224 -8.312 1 98.88 143 VAL A O 1
ATOM 1044 N N . VAL A 1 144 ? 9.156 -2.76 -9.031 1 98.94 144 VAL A N 1
ATOM 1045 C CA . VAL A 1 144 ? 8.492 -1.872 -9.977 1 98.94 144 VAL A CA 1
ATOM 1046 C C . VAL A 1 144 ? 7.031 -1.682 -9.578 1 98.94 144 VAL A C 1
ATOM 1048 O O . VAL A 1 144 ? 6.469 -2.508 -8.859 1 98.94 144 VAL A O 1
ATOM 1051 N N . GLN A 1 145 ? 6.496 -0.59 -9.961 1 98.88 145 GLN A N 1
ATOM 1052 C CA . GLN A 1 145 ? 5.09 -0.274 -9.75 1 98.88 145 GLN A CA 1
ATOM 1053 C C . GLN A 1 145 ? 4.383 0.005 -11.07 1 98.88 145 GLN A C 1
ATOM 1055 O O . GLN A 1 145 ? 4.773 0.908 -11.812 1 98.88 145 GLN A O 1
ATOM 1060 N N . TRP A 1 146 ? 3.396 -0.776 -11.336 1 98.75 146 TRP A N 1
ATOM 1061 C CA . TRP A 1 146 ? 2.592 -0.64 -12.547 1 98.75 146 TRP A CA 1
ATOM 1062 C C . TRP A 1 146 ? 1.458 0.357 -12.336 1 98.75 146 TRP A C 1
ATOM 1064 O O . TRP A 1 146 ? 1.139 0.713 -11.195 1 98.75 146 TRP A O 1
ATOM 1074 N N . PRO A 1 147 ? 0.834 0.874 -13.484 1 98.25 147 PRO A N 1
ATOM 1075 C CA . PRO A 1 147 ? -0.345 1.728 -13.32 1 98.25 147 PRO A CA 1
ATOM 1076 C C . PRO A 1 147 ? -1.397 1.111 -12.406 1 98.25 147 PRO A C 1
ATOM 1078 O O . PRO A 1 147 ? -1.674 -0.088 -12.492 1 98.25 147 PRO A O 1
ATOM 1081 N N . GLY A 1 148 ? -1.93 1.939 -11.555 1 98 148 GLY A N 1
ATOM 1082 C CA . GLY A 1 148 ? -2.883 1.437 -10.578 1 98 148 GLY A CA 1
ATOM 1083 C C . GLY A 1 148 ? -2.236 1.039 -9.258 1 98 148 GLY A C 1
ATOM 1084 O O . GLY A 1 148 ? -2.889 0.454 -8.391 1 98 148 GLY A O 1
ATOM 1085 N N . GLY A 1 149 ? -0.937 1.296 -9.148 1 97.94 149 GLY A N 1
ATOM 1086 C CA . GLY A 1 149 ? -0.237 1.107 -7.891 1 97.94 149 GLY A CA 1
ATOM 1087 C C . GLY A 1 149 ? 0.08 -0.346 -7.598 1 97.94 149 GLY A C 1
ATOM 1088 O O . GLY A 1 149 ? 0.141 -0.75 -6.434 1 97.94 149 GLY A O 1
ATOM 1089 N N . VAL A 1 150 ? 0.27 -1.193 -8.625 1 98.5 150 VAL A N 1
ATOM 1090 C CA . VAL A 1 150 ? 0.569 -2.609 -8.438 1 98.5 150 VAL A CA 1
ATOM 1091 C C . VAL A 1 150 ? 2.08 -2.809 -8.328 1 98.5 150 VAL A C 1
ATOM 1093 O O . VAL A 1 150 ? 2.812 -2.572 -9.289 1 98.5 150 VAL A O 1
ATOM 1096 N N . ASN A 1 151 ? 2.562 -3.23 -7.16 1 98.69 151 ASN A N 1
ATOM 1097 C CA . ASN A 1 151 ? 3.986 -3.426 -6.914 1 98.69 151 ASN A CA 1
ATOM 1098 C C . ASN A 1 151 ? 4.402 -4.875 -7.164 1 98.69 151 ASN A C 1
ATOM 1100 O O . ASN A 1 151 ? 3.754 -5.805 -6.684 1 98.69 151 ASN A O 1
ATOM 1104 N N . MET A 1 152 ? 5.488 -5.035 -7.906 1 98.69 152 MET A N 1
ATOM 1105 C CA . MET A 1 152 ? 6.059 -6.348 -8.203 1 98.69 152 MET A CA 1
ATOM 1106 C C . MET A 1 152 ? 7.582 -6.309 -8.117 1 98.69 152 MET A C 1
ATOM 1108 O O . MET A 1 152 ? 8.203 -5.324 -8.516 1 98.69 152 MET A O 1
ATOM 1112 N N . GLN A 1 153 ? 8.102 -7.359 -7.594 1 98.75 153 GLN A N 1
ATOM 1113 C CA . GLN A 1 153 ? 9.555 -7.52 -7.641 1 98.75 153 GLN A CA 1
ATOM 1114 C C . GLN A 1 153 ? 10 -8.141 -8.969 1 98.75 153 GLN A C 1
ATOM 1116 O O . GLN A 1 153 ? 9.336 -9.039 -9.484 1 98.75 153 GLN A O 1
ATOM 1121 N N . LEU A 1 154 ? 11.055 -7.625 -9.523 1 98.81 154 LEU A N 1
ATOM 1122 C CA . LEU A 1 154 ? 11.859 -8.328 -10.516 1 98.81 154 LEU A CA 1
ATOM 1123 C C . LEU A 1 154 ? 13.156 -8.844 -9.906 1 98.81 154 LEU A C 1
ATOM 1125 O O . LEU A 1 154 ? 13.828 -8.125 -9.164 1 98.81 154 LEU A O 1
ATOM 1129 N N . TYR A 1 155 ? 13.406 -10.102 -10.133 1 98.19 155 TYR A N 1
ATOM 1130 C CA . TYR A 1 155 ? 14.664 -10.633 -9.625 1 98.19 155 TYR A CA 1
ATOM 1131 C C . TYR A 1 155 ? 15.406 -11.406 -10.703 1 98.19 155 TYR A C 1
ATOM 1133 O O . TYR A 1 155 ? 14.805 -11.867 -11.68 1 98.19 155 TYR A O 1
ATOM 1141 N N . TRP A 1 156 ? 16.672 -11.43 -10.586 1 97.94 156 TRP A N 1
ATOM 1142 C CA . TRP A 1 156 ? 17.609 -12.109 -11.469 1 97.94 156 TRP A CA 1
ATOM 1143 C C . TRP A 1 156 ? 18.672 -12.867 -10.672 1 97.94 156 TRP A C 1
ATOM 1145 O O . TRP A 1 156 ? 19.156 -12.375 -9.648 1 97.94 156 TRP A O 1
ATOM 1155 N N . HIS A 1 157 ? 18.938 -14.062 -11.094 1 95.88 157 HIS A N 1
ATOM 1156 C CA . HIS A 1 157 ? 19.938 -14.883 -10.422 1 95.88 157 HIS A CA 1
ATOM 1157 C C . HIS A 1 157 ? 21.188 -15.062 -11.281 1 95.88 157 HIS A C 1
ATOM 1159 O O . HIS A 1 157 ? 21.078 -15.172 -12.508 1 95.88 157 HIS A O 1
ATOM 1165 N N . THR A 1 158 ? 22.266 -15.148 -10.594 1 93.5 158 THR A N 1
ATOM 1166 C CA . THR A 1 158 ? 23.531 -15.422 -11.273 1 93.5 158 THR A CA 1
ATOM 1167 C C . THR A 1 158 ? 23.547 -16.844 -11.836 1 93.5 158 THR A C 1
ATOM 1169 O O . THR A 1 158 ? 24.078 -17.062 -12.93 1 93.5 158 THR A O 1
ATOM 1172 N N . LYS A 1 159 ? 22.984 -17.703 -11.047 1 91.06 159 LYS A N 1
ATOM 1173 C CA . LYS A 1 159 ? 22.828 -19.078 -11.5 1 91.06 159 LYS A CA 1
ATOM 1174 C C . LYS A 1 159 ? 21.375 -19.375 -11.859 1 91.06 159 LYS A C 1
ATOM 1176 O O . LYS A 1 159 ? 20.453 -19 -11.125 1 91.06 159 LYS A O 1
ATOM 1181 N N . THR A 1 160 ? 21.234 -20.016 -12.914 1 85.62 160 THR A N 1
ATOM 1182 C CA . THR A 1 160 ? 19.875 -20.359 -13.352 1 85.62 160 THR A CA 1
ATOM 1183 C C . THR A 1 160 ? 19.203 -21.281 -12.344 1 85.62 160 THR A C 1
ATOM 1185 O O . THR A 1 160 ? 19.703 -22.375 -12.055 1 85.62 160 THR A O 1
ATOM 1188 N N . PRO A 1 161 ? 18.156 -20.75 -11.836 1 86.56 161 PRO A N 1
ATOM 1189 C CA . PRO A 1 161 ? 17.453 -21.688 -10.938 1 86.56 161 PRO A CA 1
ATOM 1190 C C . PRO A 1 161 ? 16.734 -22.797 -11.695 1 86.56 161 PRO A C 1
ATOM 1192 O O . PRO A 1 161 ? 16.562 -22.719 -12.906 1 86.56 161 PRO A O 1
ATOM 1195 N N . ASP A 1 162 ? 16.484 -23.844 -10.938 1 91.75 162 ASP A N 1
ATOM 1196 C CA . ASP A 1 162 ? 15.766 -24.984 -11.5 1 91.75 162 ASP A CA 1
ATOM 1197 C C . ASP A 1 162 ? 14.562 -25.359 -10.633 1 91.75 162 ASP A C 1
ATOM 1199 O O . ASP A 1 162 ? 14.664 -26.25 -9.781 1 91.75 162 ASP A O 1
ATOM 1203 N N . TYR A 1 163 ? 13.484 -24.719 -10.883 1 94.12 163 TYR A N 1
ATOM 1204 C CA . TYR A 1 163 ? 12.242 -25.031 -10.18 1 94.12 163 TYR A CA 1
ATOM 1205 C C . TYR A 1 163 ? 11.391 -26 -10.992 1 94.12 163 TYR A C 1
ATOM 1207 O O . TYR A 1 163 ? 11.305 -25.875 -12.219 1 94.12 163 TYR A O 1
ATOM 1215 N N . ALA A 1 164 ? 10.75 -26.969 -10.352 1 94.56 164 ALA A N 1
ATOM 1216 C CA . ALA A 1 164 ? 9.82 -27.844 -11.047 1 94.56 164 ALA A CA 1
ATOM 1217 C C . ALA A 1 164 ? 8.672 -27.062 -11.664 1 94.56 164 ALA A C 1
ATOM 1219 O O . ALA A 1 164 ? 8.18 -26.094 -11.078 1 94.56 164 ALA A O 1
ATOM 1220 N N . ALA A 1 165 ? 8.242 -27.5 -12.836 1 96.38 165 ALA A N 1
ATOM 1221 C CA . ALA A 1 165 ? 7.078 -26.891 -13.469 1 96.38 165 ALA A CA 1
ATOM 1222 C C . ALA A 1 165 ? 5.824 -27.109 -12.617 1 96.38 165 ALA A C 1
ATOM 1224 O O . ALA A 1 165 ? 5.668 -28.141 -11.969 1 96.38 165 ALA A O 1
ATOM 1225 N N . PHE A 1 166 ? 4.949 -26.156 -12.695 1 97.94 166 PHE A N 1
ATOM 1226 C CA . PHE A 1 166 ? 3.676 -26.281 -12 1 97.94 166 PHE A CA 1
ATOM 1227 C C . PHE A 1 166 ? 2.773 -27.297 -12.68 1 97.94 166 PHE A C 1
ATOM 1229 O O . PHE A 1 166 ? 2.838 -27.469 -13.898 1 97.94 166 PHE A O 1
ATOM 1236 N N . GLN A 1 167 ? 1.989 -27.984 -11.883 1 98 167 GLN A N 1
ATOM 1237 C CA . GLN A 1 167 ? 0.885 -28.75 -12.445 1 98 167 GLN A CA 1
ATOM 1238 C C . GLN A 1 167 ? -0.247 -27.828 -12.898 1 98 167 GLN A C 1
ATOM 1240 O O . GLN A 1 167 ? -0.901 -28.094 -13.914 1 98 167 GLN A O 1
ATOM 1245 N N . THR A 1 168 ? -0.552 -26.828 -12.102 1 98.19 168 THR A N 1
ATOM 1246 C CA . THR A 1 168 ? -1.457 -25.75 -12.453 1 98.19 168 THR A CA 1
ATOM 1247 C C . THR A 1 168 ? -0.808 -24.391 -12.172 1 98.19 168 THR A C 1
ATOM 1249 O O . THR A 1 168 ? -0.225 -24.188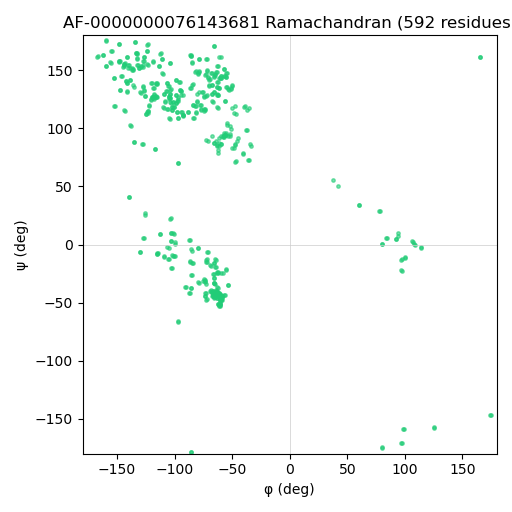 -11.109 1 98.19 168 THR A O 1
ATOM 1252 N N . VAL A 1 169 ? -0.854 -23.5 -13.156 1 98.25 169 VAL A N 1
ATOM 1253 C CA . VAL A 1 169 ? -0.216 -22.188 -13.023 1 98.25 169 VAL A CA 1
ATOM 1254 C C . VAL A 1 169 ? -1.079 -21.281 -12.156 1 98.25 169 VAL A C 1
ATOM 1256 O O . VAL A 1 169 ? -2.252 -21.047 -12.461 1 98.25 169 VAL A O 1
ATOM 1259 N N . PRO A 1 170 ? -0.519 -20.797 -11.016 1 98.19 170 PRO A N 1
ATOM 1260 C CA . PRO A 1 170 ? -1.295 -19.875 -10.172 1 98.19 170 PRO A CA 1
ATOM 1261 C C . PRO A 1 170 ? -1.647 -18.578 -10.883 1 98.19 170 PRO A C 1
ATOM 1263 O O . PRO A 1 170 ? -0.942 -18.156 -11.805 1 98.19 170 PRO A O 1
ATOM 1266 N N . GLU A 1 171 ? -2.711 -17.969 -10.469 1 96.81 171 GLU A N 1
ATOM 1267 C CA . GLU A 1 171 ? -3.146 -16.703 -11.047 1 96.81 171 GLU A CA 1
ATOM 1268 C C . GLU A 1 171 ? -2.885 -15.539 -10.094 1 96.81 171 GLU A C 1
ATOM 1270 O O . GLU A 1 171 ? -3.428 -15.5 -8.992 1 96.81 171 GLU A O 1
ATOM 1275 N N . ASN A 1 172 ? -2.016 -14.617 -10.523 1 98.06 172 ASN A N 1
ATOM 1276 C CA . ASN A 1 172 ? -1.934 -13.352 -9.797 1 98.06 172 ASN A CA 1
ATOM 1277 C C . ASN A 1 172 ? -3.248 -12.586 -9.875 1 98.06 172 ASN A C 1
ATOM 1279 O O . ASN A 1 172 ? -3.822 -12.43 -10.953 1 98.06 172 ASN A O 1
ATOM 1283 N N . ARG A 1 173 ? -3.736 -12.188 -8.758 1 97.94 173 ARG A N 1
ATOM 1284 C CA . ARG A 1 173 ? -5.008 -11.477 -8.695 1 97.94 173 ARG A CA 1
ATOM 1285 C C . ARG A 1 173 ? -4.801 -10.008 -8.344 1 97.94 173 ARG A C 1
ATOM 1287 O O . ARG A 1 173 ? -4.324 -9.688 -7.25 1 97.94 173 ARG A O 1
ATOM 1294 N N . VAL A 1 174 ? -5.176 -9.117 -9.25 1 98.38 174 VAL A N 1
ATOM 1295 C CA . VAL A 1 174 ? -4.957 -7.688 -9.086 1 98.38 174 VAL A CA 1
ATOM 1296 C C . VAL A 1 174 ? -6.293 -6.953 -9.109 1 98.38 174 VAL A C 1
ATOM 1298 O O . VAL A 1 174 ? -7.082 -7.113 -10.039 1 98.38 174 VAL A O 1
ATOM 1301 N N . TYR A 1 175 ? -6.551 -6.188 -8.078 1 98.38 175 TYR A N 1
ATOM 1302 C CA . TYR A 1 175 ? -7.742 -5.352 -7.992 1 98.38 175 TYR A CA 1
ATOM 1303 C C . TYR A 1 175 ? -7.438 -3.92 -8.406 1 98.38 175 TYR A C 1
ATOM 1305 O O . TYR A 1 175 ? -6.52 -3.293 -7.871 1 98.38 175 TYR A O 1
ATOM 1313 N N . LEU A 1 176 ? -8.172 -3.443 -9.398 1 98.62 176 LEU A N 1
ATOM 1314 C CA . LEU A 1 176 ? -7.883 -2.127 -9.953 1 98.62 176 LEU A CA 1
ATOM 1315 C C . LEU A 1 176 ? -9.148 -1.293 -10.078 1 98.62 176 LEU A C 1
ATOM 1317 O O . LEU A 1 176 ? -10.25 -1.842 -10.203 1 98.62 176 LEU A O 1
ATOM 1321 N N . SER A 1 177 ? -8.914 0.04 -10.047 1 98.56 177 SER A N 1
ATOM 1322 C CA . SER A 1 177 ? -9.945 0.998 -10.438 1 98.56 177 SER A CA 1
ATOM 1323 C C . SER A 1 177 ? -10.172 0.976 -11.945 1 98.56 177 SER A C 1
ATOM 1325 O O . SER A 1 177 ? -9.242 0.737 -12.719 1 98.56 177 SER A O 1
ATOM 1327 N N . ALA A 1 178 ? -11.422 1.29 -12.312 1 98.31 178 ALA A N 1
ATOM 1328 C CA . ALA A 1 178 ? -11.727 1.45 -13.734 1 98.31 178 ALA A CA 1
ATOM 1329 C C . ALA A 1 178 ? -10.875 2.549 -14.359 1 98.31 178 ALA A C 1
ATOM 1331 O O . ALA A 1 178 ? -10.57 2.51 -15.555 1 98.31 178 ALA A O 1
ATOM 1332 N N . ASP A 1 179 ? -10.414 3.486 -13.555 1 98.69 179 ASP A N 1
ATOM 1333 C CA . ASP A 1 179 ? -9.648 4.637 -14.039 1 98.69 179 ASP A CA 1
ATOM 1334 C C . ASP A 1 179 ? -8.242 4.223 -14.469 1 98.69 179 ASP A C 1
ATOM 1336 O O . ASP A 1 179 ? -7.547 4.98 -15.141 1 98.69 179 ASP A O 1
ATOM 1340 N N . ARG A 1 180 ? -7.82 3.025 -14.078 1 98.69 180 ARG A N 1
ATOM 1341 C CA . ARG A 1 180 ? -6.434 2.664 -14.367 1 98.69 180 ARG A CA 1
ATOM 1342 C C . ARG A 1 180 ? -6.352 1.291 -15.031 1 98.69 180 ARG A C 1
ATOM 1344 O O . ARG A 1 180 ? -5.273 0.857 -15.438 1 98.69 180 ARG A O 1
ATOM 1351 N N . ALA A 1 181 ? -7.445 0.578 -15.141 1 98.69 181 ALA A N 1
ATOM 1352 C CA . ALA A 1 181 ? -7.457 -0.807 -15.602 1 98.69 181 ALA A CA 1
ATOM 1353 C C . ALA A 1 181 ? -6.875 -0.921 -17.016 1 98.69 181 ALA A C 1
ATOM 1355 O O . ALA A 1 181 ? -6 -1.752 -17.266 1 98.69 181 ALA A O 1
ATOM 1356 N N . ASP A 1 182 ? -7.301 -0.075 -17.906 1 98.62 182 ASP A N 1
ATOM 1357 C CA . ASP A 1 182 ? -6.836 -0.169 -19.281 1 98.62 182 ASP A CA 1
ATOM 1358 C C . ASP A 1 182 ? -5.344 0.149 -19.391 1 98.62 182 ASP A C 1
ATOM 1360 O O . ASP A 1 182 ? -4.613 -0.507 -20.125 1 98.62 182 ASP A O 1
ATOM 1364 N N . SER A 1 183 ? -4.934 1.184 -18.609 1 98.62 183 SER A N 1
ATOM 1365 C CA . SER A 1 183 ? -3.512 1.517 -18.609 1 98.62 183 SER A CA 1
ATOM 1366 C C . SER A 1 183 ? -2.678 0.368 -18.047 1 98.62 183 SER A C 1
ATOM 1368 O O . SER A 1 183 ? -1.603 0.065 -18.578 1 98.62 183 SER A O 1
ATOM 1370 N N . PHE A 1 184 ? -3.162 -0.251 -17 1 98.88 184 PHE A N 1
ATOM 1371 C CA . PHE A 1 184 ? -2.457 -1.389 -16.422 1 98.88 184 PHE A CA 1
ATOM 1372 C C . PHE A 1 184 ? -2.357 -2.531 -17.422 1 98.88 184 PHE A C 1
ATOM 1374 O O . PHE A 1 184 ? -1.276 -3.08 -17.641 1 98.88 184 PHE A O 1
ATOM 1381 N N . ILE A 1 185 ? -3.465 -2.912 -18 1 98.88 185 ILE A N 1
ATOM 1382 C CA . ILE A 1 185 ? -3.525 -4.043 -18.906 1 98.88 185 ILE A CA 1
ATOM 1383 C C . ILE A 1 185 ? -2.586 -3.807 -20.094 1 98.88 185 ILE A C 1
ATOM 1385 O O . ILE A 1 185 ? -1.791 -4.68 -20.453 1 98.88 185 ILE A O 1
ATOM 1389 N N . LYS A 1 186 ? -2.625 -2.607 -20.672 1 98.75 186 LYS A N 1
ATOM 1390 C CA . LYS A 1 186 ? -1.734 -2.268 -21.781 1 98.75 186 LYS A CA 1
ATOM 1391 C C . LYS A 1 186 ? -0.271 -2.373 -21.359 1 98.75 186 LYS A C 1
ATOM 1393 O O . LYS A 1 186 ? 0.542 -2.973 -22.062 1 98.75 186 LYS A O 1
ATOM 1398 N N . SER A 1 187 ? 0.037 -1.808 -20.25 1 98.75 187 SER A N 1
ATOM 1399 C CA . SER A 1 187 ? 1.401 -1.789 -19.734 1 98.75 187 SER A CA 1
ATOM 1400 C C . SER A 1 187 ? 1.923 -3.201 -19.5 1 98.75 187 SER A C 1
ATOM 1402 O O . SER A 1 187 ? 3.008 -3.555 -19.969 1 98.75 187 SER A O 1
ATOM 1404 N N . PHE A 1 188 ? 1.116 -3.973 -18.781 1 98.75 188 PHE A N 1
ATOM 1405 C CA . PHE A 1 188 ? 1.57 -5.305 -18.391 1 98.75 188 PHE A CA 1
ATOM 1406 C C . PHE A 1 188 ? 1.697 -6.203 -19.625 1 98.75 188 PHE A C 1
ATOM 1408 O O . PHE A 1 188 ? 2.631 -7.004 -19.719 1 98.75 188 PHE A O 1
ATOM 1415 N N . LEU A 1 189 ? 0.755 -6.129 -20.562 1 98.75 189 LEU A N 1
ATOM 1416 C CA . LEU A 1 189 ? 0.847 -6.922 -21.781 1 98.75 189 LEU A CA 1
ATOM 1417 C C . LEU A 1 189 ? 2.096 -6.555 -22.578 1 98.75 189 LEU A C 1
ATOM 1419 O O . LEU A 1 189 ? 2.785 -7.43 -23.094 1 98.75 189 LEU A O 1
ATOM 1423 N N . GLY A 1 190 ? 2.396 -5.254 -22.672 1 98.62 190 GLY A N 1
ATOM 1424 C CA . GLY A 1 190 ? 3.602 -4.824 -23.375 1 98.62 190 GLY A CA 1
ATOM 1425 C C . GLY A 1 190 ? 4.871 -5.383 -22.766 1 98.62 190 GLY A C 1
ATOM 1426 O O . GLY A 1 190 ? 5.75 -5.867 -23.469 1 98.62 190 GLY A O 1
ATOM 1427 N N . PHE A 1 191 ? 4.938 -5.359 -21.5 1 98.81 191 PHE A N 1
ATOM 1428 C CA . PHE A 1 191 ? 6.117 -5.828 -20.781 1 98.81 191 PHE A CA 1
ATOM 1429 C C . PHE A 1 191 ? 6.211 -7.348 -20.828 1 98.81 191 PHE A C 1
ATOM 1431 O O . PHE A 1 191 ? 7.277 -7.898 -21.125 1 98.81 191 PHE A O 1
ATOM 1438 N N . SER A 1 192 ? 5.035 -8.047 -20.516 1 98.69 192 SER A N 1
ATOM 1439 C CA . SER A 1 192 ? 5.043 -9.492 -20.297 1 98.69 192 SER A CA 1
ATOM 1440 C C . SER A 1 192 ? 4.941 -10.25 -21.625 1 98.69 192 SER A C 1
ATOM 1442 O O . SER A 1 192 ? 5.16 -11.461 -21.672 1 98.69 192 SER A O 1
ATOM 1444 N N . HIS A 1 193 ? 4.535 -9.539 -22.734 1 98.5 193 HIS A N 1
ATOM 1445 C CA . HIS A 1 193 ? 4.219 -10.18 -24 1 98.5 193 HIS A CA 1
ATOM 1446 C C . HIS A 1 193 ? 3.076 -11.18 -23.844 1 98.5 193 HIS A C 1
ATOM 1448 O O . HIS A 1 193 ? 3.098 -12.258 -24.453 1 98.5 193 HIS A O 1
ATOM 1454 N N . GLY A 1 194 ? 2.184 -10.758 -22.922 1 98.5 194 GLY A N 1
ATOM 1455 C CA . GLY A 1 194 ? 1.04 -11.617 -22.672 1 98.5 194 GLY A CA 1
ATOM 1456 C C . GLY A 1 194 ? -0.116 -11.375 -23.625 1 98.5 194 GLY A C 1
ATOM 1457 O O . GLY A 1 194 ? -0.002 -10.578 -24.547 1 98.5 194 GLY A O 1
ATOM 1458 N N . LYS A 1 195 ? -1.198 -12.156 -23.375 1 98.44 195 LYS A N 1
ATOM 1459 C CA . LYS A 1 195 ? -2.43 -12.008 -24.141 1 98.44 195 LYS A CA 1
ATOM 1460 C C . LYS A 1 195 ? -3.654 -12.055 -23.234 1 98.44 195 LYS A C 1
ATOM 1462 O O . LYS A 1 195 ? -3.639 -12.711 -22.203 1 98.44 195 LYS A O 1
ATOM 1467 N N . VAL A 1 196 ? -4.695 -11.375 -23.641 1 98.75 196 VAL A N 1
ATOM 1468 C CA . VAL A 1 196 ? -5.984 -11.414 -22.953 1 98.75 196 VAL A CA 1
ATOM 1469 C C . VAL A 1 196 ? -6.75 -12.664 -23.375 1 98.75 196 VAL A C 1
ATOM 1471 O O . VAL A 1 196 ? -7.023 -12.867 -24.562 1 98.75 196 VAL A O 1
ATOM 1474 N N . LEU A 1 197 ? -7.039 -13.484 -22.406 1 97.81 197 LEU A N 1
ATOM 1475 C CA . LEU A 1 197 ? -7.805 -14.703 -22.672 1 97.81 197 LEU A CA 1
ATOM 1476 C C . LEU A 1 197 ? -9.305 -14.414 -22.625 1 97.81 197 LEU A C 1
ATOM 1478 O O . LEU A 1 197 ? -10.078 -15.047 -23.344 1 97.81 197 LEU A O 1
ATOM 1482 N N . ALA A 1 198 ? -9.695 -13.594 -21.766 1 97.31 198 ALA A N 1
ATOM 1483 C CA . ALA A 1 198 ? -11.086 -13.203 -21.578 1 97.31 198 ALA A CA 1
ATOM 1484 C C . ALA A 1 198 ? -11.18 -11.789 -21 1 97.31 198 ALA A C 1
ATOM 1486 O O . ALA A 1 198 ? -10.352 -11.391 -20.172 1 97.31 198 ALA A O 1
ATOM 1487 N N . ASP A 1 199 ? -12.133 -11.031 -21.391 1 98.31 199 ASP A N 1
ATOM 1488 C CA . ASP A 1 199 ? -12.469 -9.703 -20.891 1 98.31 199 ASP A CA 1
ATOM 1489 C C . ASP A 1 199 ? -13.977 -9.562 -20.672 1 98.31 199 ASP A C 1
ATOM 1491 O O . ASP A 1 199 ? -14.695 -9.125 -21.578 1 98.31 199 ASP A O 1
ATOM 1495 N N . ASP A 1 200 ? -14.383 -9.938 -19.469 1 97.69 200 ASP A N 1
ATOM 1496 C CA . ASP A 1 200 ? -15.789 -9.852 -19.109 1 97.69 200 ASP A CA 1
ATOM 1497 C C . ASP A 1 200 ? -16.109 -8.523 -18.422 1 97.69 200 ASP A C 1
ATOM 1499 O O . ASP A 1 200 ? -15.758 -8.328 -17.266 1 97.69 200 ASP A O 1
ATOM 1503 N N . ARG A 1 201 ? -16.828 -7.711 -19.078 1 97.31 201 ARG A N 1
ATOM 1504 C CA . ARG A 1 201 ? -17.094 -6.371 -18.562 1 97.31 201 ARG A CA 1
ATOM 1505 C C . ARG A 1 201 ? -18.281 -6.379 -17.594 1 97.31 201 ARG A C 1
ATOM 1507 O O . ARG A 1 201 ? -18.578 -5.363 -16.969 1 97.31 201 ARG A O 1
ATOM 1514 N N . HIS A 1 202 ? -18.922 -7.527 -17.469 1 96.5 202 HIS A N 1
ATOM 1515 C CA . HIS A 1 202 ? -20.125 -7.605 -16.641 1 96.5 202 HIS A CA 1
ATOM 1516 C C . HIS A 1 202 ? -20.156 -8.891 -15.828 1 96.5 202 HIS A C 1
ATOM 1518 O O . HIS A 1 202 ? -21.172 -9.578 -15.781 1 96.5 202 HIS A O 1
ATOM 1524 N N . ALA A 1 203 ? -18.953 -9.242 -15.297 1 96.06 203 ALA A N 1
ATOM 1525 C CA . ALA A 1 203 ? -18.922 -10.375 -14.375 1 96.06 203 ALA A CA 1
ATOM 1526 C C . ALA A 1 203 ? -19.797 -10.102 -13.148 1 96.06 203 ALA A C 1
ATOM 1528 O O . ALA A 1 203 ? -19.891 -8.961 -12.695 1 96.06 203 ALA A O 1
ATOM 1529 N N . PRO A 1 204 ? -20.5 -11.109 -12.586 1 94.56 204 PRO A N 1
ATOM 1530 C CA . PRO A 1 204 ? -21.391 -10.875 -11.453 1 94.56 204 PRO A CA 1
ATOM 1531 C C . PRO A 1 204 ? -20.656 -10.391 -10.211 1 94.56 204 PRO A C 1
ATOM 1533 O O . PRO A 1 204 ? -19.641 -10.969 -9.82 1 94.56 204 PRO A O 1
ATOM 1536 N N . GLY A 1 205 ? -21.188 -9.383 -9.547 1 94.12 205 GLY A N 1
ATOM 1537 C CA . GLY A 1 205 ? -20.578 -8.805 -8.359 1 94.12 205 GLY A CA 1
ATOM 1538 C C . GLY A 1 205 ? -20.469 -9.789 -7.211 1 94.12 205 GLY A C 1
ATOM 1539 O O . GLY A 1 205 ? -19.578 -9.672 -6.371 1 94.12 205 GLY A O 1
ATOM 1540 N N . VAL A 1 206 ? -21.266 -10.789 -7.184 1 90.88 206 VAL A N 1
ATOM 1541 C CA . VAL A 1 206 ? -21.297 -11.781 -6.113 1 90.88 206 VAL A CA 1
ATOM 1542 C C . VAL A 1 206 ? -19.953 -12.523 -6.07 1 90.88 206 VAL A C 1
ATOM 1544 O O . VAL A 1 206 ? -19.547 -13 -5.008 1 90.88 206 VAL A O 1
ATOM 1547 N N . ASP A 1 207 ? -19.234 -12.562 -7.211 1 93.38 207 ASP A N 1
ATOM 1548 C CA . ASP A 1 207 ? -17.938 -13.234 -7.305 1 93.38 207 ASP A CA 1
ATOM 1549 C C . ASP A 1 207 ? -16.906 -12.555 -6.41 1 93.38 207 ASP A C 1
ATOM 1551 O O . ASP A 1 207 ? -15.875 -13.148 -6.09 1 93.38 207 ASP A O 1
ATOM 1555 N N . ILE A 1 208 ? -17.219 -11.312 -6.062 1 95.12 208 ILE A N 1
ATOM 1556 C CA . ILE A 1 208 ? -16.281 -10.555 -5.238 1 95.12 208 ILE A CA 1
ATOM 1557 C C . ILE A 1 208 ? -17 -10.023 -3.998 1 95.12 208 ILE A C 1
ATOM 1559 O O . ILE A 1 208 ? -16.656 -8.961 -3.479 1 95.12 208 ILE A O 1
ATOM 1563 N N . GLY A 1 209 ? -18 -10.68 -3.598 1 93.38 209 GLY A N 1
ATOM 1564 C CA . GLY A 1 209 ? -18.656 -10.453 -2.316 1 93.38 209 GLY A CA 1
ATOM 1565 C C . GLY A 1 209 ? -19.672 -9.336 -2.348 1 93.38 209 GLY A C 1
ATOM 1566 O O . GLY A 1 209 ? -20.219 -8.953 -1.311 1 93.38 209 GLY A O 1
ATOM 1567 N N . GLN A 1 210 ? -19.922 -8.797 -3.508 1 92.38 210 GLN A N 1
ATOM 1568 C CA . GLN A 1 210 ? -20.906 -7.73 -3.59 1 92.38 210 GLN A CA 1
ATOM 1569 C C . GLN A 1 210 ? -22.328 -8.305 -3.652 1 92.38 210 GLN A C 1
ATOM 1571 O O . GLN A 1 210 ? -22.531 -9.391 -4.207 1 92.38 210 GLN A O 1
ATOM 1576 N N . ALA A 1 211 ? -23.281 -7.535 -3.09 1 87.44 211 ALA A N 1
ATOM 1577 C CA . ALA A 1 211 ? -24.672 -8 -3.031 1 87.44 211 ALA A CA 1
ATOM 1578 C C . ALA A 1 211 ? -25.328 -7.938 -4.406 1 87.44 211 ALA A C 1
ATOM 1580 O O . ALA A 1 211 ? -26.234 -8.719 -4.707 1 87.44 211 ALA A O 1
ATOM 1581 N N . SER A 1 212 ? -24.891 -6.977 -5.211 1 90.38 212 SER A N 1
ATOM 1582 C CA . SER A 1 212 ? -25.469 -6.762 -6.531 1 90.38 212 SER A CA 1
ATOM 1583 C C . SER A 1 212 ? -24.484 -6.086 -7.473 1 90.38 212 SER A C 1
ATOM 1585 O O . SER A 1 212 ? -23.359 -5.762 -7.074 1 90.38 212 SER A O 1
ATOM 1587 N N . GLY A 1 213 ? -24.859 -6.125 -8.695 1 93.81 213 GLY A N 1
ATOM 1588 C CA . GLY A 1 213 ? -24.062 -5.402 -9.68 1 93.81 213 GLY A CA 1
ATOM 1589 C C . GLY A 1 213 ? -23.062 -6.285 -10.391 1 93.81 213 GLY A C 1
ATOM 1590 O O . GLY A 1 213 ? -23.188 -7.512 -10.398 1 93.81 213 GLY A O 1
ATOM 1591 N N . THR A 1 214 ? -22.188 -5.574 -11.156 1 96.5 214 THR A N 1
ATOM 1592 C CA . THR A 1 214 ? -21.188 -6.27 -11.961 1 96.5 214 THR A CA 1
ATOM 1593 C C . THR A 1 214 ? -19.812 -5.641 -11.766 1 96.5 214 THR A C 1
ATOM 1595 O O . THR A 1 214 ? -19.688 -4.562 -11.188 1 96.5 214 THR A O 1
ATOM 1598 N N . TYR A 1 215 ? -18.844 -6.312 -12.062 1 97.12 215 TYR A N 1
ATOM 1599 C CA . TYR A 1 215 ? -17.484 -5.828 -12.188 1 97.12 215 TYR A CA 1
ATOM 1600 C C . TYR A 1 215 ? -16.844 -6.332 -13.477 1 97.12 215 TYR A C 1
ATOM 1602 O O . TYR A 1 215 ? -17.422 -7.164 -14.18 1 97.12 215 TYR A O 1
ATOM 1610 N N . ARG A 1 216 ? -15.766 -5.746 -13.859 1 98.38 216 ARG A N 1
ATOM 1611 C CA . ARG A 1 216 ? -15.023 -6.215 -15.031 1 98.38 216 ARG A CA 1
ATOM 1612 C C . ARG A 1 216 ? -13.914 -7.176 -14.625 1 98.38 216 ARG A C 1
ATOM 1614 O O . ARG A 1 216 ? -13.148 -6.895 -13.695 1 98.38 216 ARG A O 1
ATOM 1621 N N . ARG A 1 217 ? -13.867 -8.328 -15.25 1 98 217 ARG A N 1
ATOM 1622 C CA . ARG A 1 217 ? -12.805 -9.305 -15.031 1 98 217 ARG A CA 1
ATOM 1623 C C . ARG A 1 217 ? -12.031 -9.57 -16.328 1 98 217 ARG A C 1
ATOM 1625 O O . ARG A 1 217 ? -12.625 -9.875 -17.359 1 98 217 ARG A O 1
ATOM 1632 N N . VAL A 1 218 ? -10.742 -9.43 -16.266 1 98.62 218 VAL A N 1
ATOM 1633 C CA . VAL A 1 218 ? -9.867 -9.711 -17.391 1 98.62 218 VAL A CA 1
ATOM 1634 C C . VAL A 1 218 ? -8.891 -10.828 -17.016 1 98.62 218 VAL A C 1
ATOM 1636 O O . VAL A 1 218 ? -8.227 -10.766 -15.984 1 98.62 218 VAL A O 1
ATOM 1639 N N . ASP A 1 219 ? -8.828 -11.844 -17.797 1 98 219 ASP A N 1
ATOM 1640 C CA . ASP A 1 219 ? -7.879 -12.93 -17.609 1 98 219 ASP A CA 1
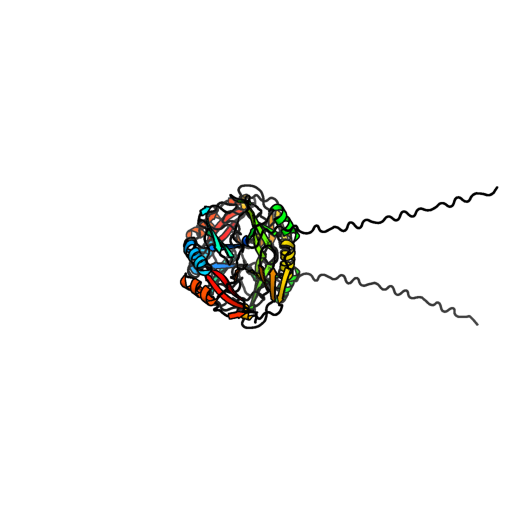ATOM 1641 C C . ASP A 1 219 ? -6.73 -12.836 -18.609 1 98 219 ASP A C 1
ATOM 1643 O O . ASP A 1 219 ? -6.957 -12.734 -19.812 1 98 219 ASP A O 1
ATOM 1647 N N . ILE A 1 220 ? -5.531 -12.844 -18.078 1 98.69 220 ILE A N 1
ATOM 1648 C CA . ILE A 1 220 ? -4.328 -12.688 -18.891 1 98.69 220 ILE A CA 1
ATOM 1649 C C . ILE A 1 220 ? -3.441 -13.922 -18.734 1 98.69 220 ILE A C 1
ATOM 1651 O O . ILE A 1 220 ? -3.328 -14.484 -17.641 1 98.69 220 ILE A O 1
ATOM 1655 N N . GLU A 1 221 ? -2.871 -14.367 -19.828 1 98.56 221 GLU A N 1
ATOM 1656 C CA . GLU A 1 221 ? -1.783 -15.336 -19.844 1 98.56 221 GLU A CA 1
ATOM 1657 C C . GLU A 1 221 ? -0.502 -14.727 -20.406 1 98.56 221 GLU A C 1
ATOM 1659 O O . GLU A 1 221 ? -0.546 -13.961 -21.375 1 98.56 221 GLU A O 1
ATOM 1664 N N . SER A 1 222 ? 0.623 -15.016 -19.797 1 98.44 222 SER A N 1
ATOM 1665 C CA . SER A 1 222 ? 1.924 -14.547 -20.266 1 98.44 222 SER A CA 1
ATOM 1666 C C . SER A 1 222 ? 3.021 -15.555 -19.938 1 98.44 222 SER A C 1
ATOM 1668 O O . SER A 1 222 ? 2.785 -16.531 -19.234 1 98.44 222 SER A O 1
ATOM 1670 N N . PRO A 1 223 ? 4.223 -15.312 -20.438 1 98.25 223 PRO A N 1
ATOM 1671 C CA . PRO A 1 223 ? 5.355 -16.172 -20.062 1 98.25 223 PRO A CA 1
ATOM 1672 C C . PRO A 1 223 ? 5.695 -16.078 -18.578 1 98.25 223 PRO A C 1
ATOM 1674 O O . PRO A 1 223 ? 6.43 -16.938 -18.062 1 98.25 223 PRO A O 1
ATOM 1677 N N . PHE A 1 224 ? 5.18 -15.094 -17.781 1 98.38 224 PHE A N 1
ATOM 1678 C CA . PHE A 1 224 ? 5.355 -14.992 -16.344 1 98.38 224 PHE A CA 1
ATOM 1679 C C . PHE A 1 224 ? 4.297 -15.805 -15.609 1 98.38 224 PHE A C 1
ATOM 1681 O O . PHE A 1 224 ? 4.422 -16.062 -14.406 1 98.38 224 PHE A O 1
ATOM 1688 N N . GLY A 1 225 ? 3.279 -16.188 -16.344 1 98.31 225 GLY A N 1
ATOM 1689 C CA . GLY A 1 225 ? 2.162 -16.875 -15.727 1 98.31 225 GLY A CA 1
ATOM 1690 C C . GLY A 1 225 ? 0.825 -16.219 -15.984 1 98.31 225 GLY A C 1
ATOM 1691 O O . GLY A 1 225 ? 0.631 -15.586 -17.031 1 98.31 225 GLY A O 1
ATOM 1692 N N . ARG A 1 226 ? -0.123 -16.484 -15.141 1 98.38 226 ARG A N 1
ATOM 1693 C CA . ARG A 1 226 ? -1.493 -16.016 -15.32 1 98.38 226 ARG A CA 1
ATOM 1694 C C . ARG A 1 226 ? -1.799 -14.852 -14.391 1 98.38 226 ARG A C 1
ATOM 1696 O O . ARG A 1 226 ? -1.156 -14.695 -13.352 1 98.38 226 ARG A O 1
ATOM 1703 N N . MET A 1 227 ? -2.781 -14.078 -14.82 1 98.5 227 MET A N 1
ATOM 1704 C CA . MET A 1 227 ? -3.248 -12.961 -14 1 98.5 227 MET A CA 1
ATOM 1705 C C . MET A 1 227 ? -4.742 -12.734 -14.195 1 98.5 227 MET A C 1
ATOM 1707 O O . MET A 1 227 ? -5.25 -12.82 -15.312 1 98.5 227 MET A O 1
ATOM 1711 N N . ALA A 1 228 ? -5.41 -12.594 -13.133 1 97.75 228 ALA A N 1
ATOM 1712 C CA . ALA A 1 228 ? -6.781 -12.094 -13.125 1 97.75 228 ALA A CA 1
ATOM 1713 C C . ALA A 1 228 ? -6.828 -10.633 -12.688 1 97.75 228 ALA A C 1
ATOM 1715 O O . ALA A 1 228 ? -6.402 -10.297 -11.586 1 97.75 228 ALA A O 1
ATOM 1716 N N . VAL A 1 229 ? -7.285 -9.812 -13.547 1 98.69 229 VAL A N 1
ATOM 1717 C CA . VAL A 1 229 ? -7.492 -8.398 -13.25 1 98.69 229 VAL A CA 1
ATOM 1718 C C . VAL A 1 229 ? -8.961 -8.156 -12.891 1 98.69 229 VAL A C 1
ATOM 1720 O O . VAL A 1 229 ? -9.852 -8.367 -13.711 1 98.69 229 VAL A O 1
ATOM 1723 N N . LEU A 1 230 ? -9.195 -7.789 -11.68 1 98.38 230 LEU A N 1
ATOM 1724 C CA . LEU A 1 230 ? -10.531 -7.492 -11.18 1 98.38 230 LEU A CA 1
ATOM 1725 C C . LEU A 1 230 ? -10.734 -5.984 -11.047 1 98.38 230 LEU A C 1
ATOM 1727 O O . LEU A 1 230 ? -10.141 -5.348 -10.172 1 98.38 230 LEU A O 1
ATOM 1731 N N . VAL A 1 231 ? -11.539 -5.414 -11.93 1 98.69 231 VAL A N 1
ATOM 1732 C CA . VAL A 1 231 ? -11.805 -3.98 -11.969 1 98.69 231 VAL A CA 1
ATOM 1733 C C . VAL A 1 231 ? -13.062 -3.666 -11.156 1 98.69 231 VAL A C 1
ATOM 1735 O O . VAL A 1 231 ? -14.164 -4.066 -11.531 1 98.69 231 VAL A O 1
ATOM 1738 N N . THR A 1 232 ? -12.906 -2.939 -10.055 1 98 232 THR A N 1
ATOM 1739 C CA . THR A 1 232 ? -14 -2.771 -9.102 1 98 232 THR A CA 1
ATOM 1740 C C . THR A 1 232 ? -14.133 -1.311 -8.68 1 98 232 THR A C 1
ATOM 1742 O O . THR A 1 232 ? -13.336 -0.465 -9.102 1 98 232 THR A O 1
ATOM 1745 N N . ASN A 1 233 ? -15.172 -1.059 -7.914 1 97.25 233 ASN A N 1
ATOM 1746 C CA . ASN A 1 233 ? -15.375 0.272 -7.352 1 97.25 233 ASN A CA 1
ATOM 1747 C C . ASN A 1 233 ? -14.641 0.441 -6.027 1 97.25 233 ASN A C 1
ATOM 1749 O O . ASN A 1 233 ? -14.797 1.458 -5.348 1 97.25 233 ASN A O 1
ATOM 1753 N N . GLY A 1 234 ? -13.898 -0.527 -5.605 1 97.75 234 GLY A N 1
ATOM 1754 C CA . GLY A 1 234 ? -13.078 -0.462 -4.41 1 97.75 234 GLY A CA 1
ATOM 1755 C C . GLY A 1 234 ? -13.859 -0.692 -3.131 1 97.75 234 GLY A C 1
ATOM 1756 O O . GLY A 1 234 ? -13.297 -0.645 -2.035 1 97.75 234 GLY A O 1
ATOM 1757 N N . GLN A 1 235 ? -15.188 -0.937 -3.205 1 97.44 235 GLN A N 1
ATOM 1758 C CA . GLN A 1 235 ? -16.016 -1.179 -2.035 1 97.44 235 GLN A CA 1
ATOM 1759 C C . GLN A 1 235 ? -16.219 -2.674 -1.797 1 97.44 235 GLN A C 1
ATOM 1761 O O . GLN A 1 235 ? -17.328 -3.186 -1.912 1 97.44 235 GLN A O 1
ATOM 1766 N N . LEU A 1 236 ? -15.109 -3.312 -1.373 1 97.75 236 LEU A N 1
ATOM 1767 C CA . LEU A 1 236 ? -15.062 -4.77 -1.284 1 97.75 236 LEU A CA 1
ATOM 1768 C C . LEU A 1 236 ? -15.234 -5.23 0.159 1 97.75 236 LEU A C 1
ATOM 1770 O O . LEU A 1 236 ? -14.508 -4.789 1.049 1 97.75 236 LEU A O 1
ATOM 1774 N N . PRO A 1 237 ? -16.234 -6.047 0.415 1 97.56 237 PRO A N 1
ATOM 1775 C CA . PRO A 1 237 ? -16.266 -6.637 1.757 1 97.56 237 PRO A CA 1
ATOM 1776 C C . PRO A 1 237 ? -15.094 -7.582 2.016 1 97.56 237 PRO A C 1
ATOM 1778 O O . PRO A 1 237 ? -14.656 -8.289 1.107 1 97.56 237 PRO A O 1
ATOM 1781 N N . TYR A 1 238 ? -14.617 -7.574 3.221 1 97.62 238 TYR A N 1
ATOM 1782 C CA . TYR A 1 238 ? -13.594 -8.547 3.598 1 97.62 238 TYR A CA 1
ATOM 1783 C C . TYR A 1 238 ? -14.062 -9.969 3.309 1 97.62 238 TYR A C 1
ATOM 1785 O O . TYR A 1 238 ? -15.219 -10.312 3.559 1 97.62 238 TYR A O 1
ATOM 1793 N N . PRO A 1 239 ? -13.273 -10.812 2.754 1 98.31 239 PRO A N 1
ATOM 1794 C CA . PRO A 1 239 ? -11.82 -10.68 2.578 1 98.31 239 PRO A CA 1
ATOM 1795 C C . PRO A 1 239 ? -11.43 -10.312 1.147 1 98.31 239 PRO A C 1
ATOM 1797 O O . PRO A 1 239 ? -10.242 -10.25 0.824 1 98.31 239 PRO A O 1
ATOM 1800 N N . PHE A 1 240 ? -12.406 -9.977 0.339 1 98.06 240 PHE A N 1
ATOM 1801 C CA . PHE A 1 240 ? -12.109 -9.734 -1.067 1 98.06 240 PHE A CA 1
ATOM 1802 C C . PHE A 1 240 ? -11.156 -8.555 -1.222 1 98.06 240 PHE A C 1
ATOM 1804 O O . PHE A 1 240 ? -11.281 -7.551 -0.52 1 98.06 240 PHE A O 1
ATOM 1811 N N . GLY A 1 241 ? -10.211 -8.656 -2.125 1 97.69 241 GLY A N 1
ATOM 1812 C CA . GLY A 1 241 ? -9.188 -7.645 -2.336 1 97.69 241 GLY A CA 1
ATOM 1813 C C . GLY A 1 241 ? -7.883 -7.953 -1.625 1 97.69 241 GLY A C 1
ATOM 1814 O O . GLY A 1 241 ? -6.836 -7.398 -1.968 1 97.69 241 GLY A O 1
ATOM 1815 N N . HIS A 1 242 ? -7.988 -8.781 -0.594 1 98.12 242 HIS A N 1
ATOM 1816 C CA . HIS A 1 242 ? -6.793 -9.133 0.159 1 98.12 242 HIS A CA 1
ATOM 1817 C C . HIS A 1 242 ? -6.062 -10.305 -0.487 1 98.12 242 HIS A C 1
ATOM 1819 O O . HIS A 1 242 ? -4.867 -10.508 -0.256 1 98.12 242 HIS A O 1
ATOM 1825 N N . GLU A 1 243 ? -6.797 -11.133 -1.208 1 97.81 243 GLU A N 1
ATOM 1826 C CA . GLU A 1 243 ? -6.16 -12.281 -1.852 1 97.81 243 GLU A CA 1
ATOM 1827 C C . GLU A 1 243 ? -5.336 -11.844 -3.061 1 97.81 243 GLU A C 1
ATOM 1829 O O . GLU A 1 243 ? -5.848 -11.18 -3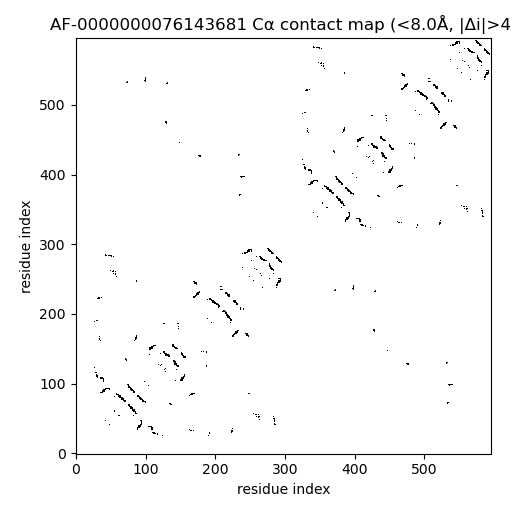.961 1 97.81 243 GLU A O 1
ATOM 1834 N N . THR A 1 244 ? -4.082 -12.258 -3.104 1 97.12 244 THR A N 1
ATOM 1835 C CA . THR A 1 244 ? -3.193 -11.82 -4.176 1 97.12 244 THR A CA 1
ATOM 1836 C C . THR A 1 244 ? -2.963 -12.953 -5.176 1 97.12 244 THR A C 1
ATOM 1838 O O . THR A 1 244 ? -2.459 -12.719 -6.277 1 97.12 244 THR A O 1
ATOM 1841 N N . THR A 1 245 ? -3.348 -14.164 -4.82 1 98.69 245 THR A N 1
ATOM 1842 C CA . THR A 1 245 ? -3.098 -15.312 -5.688 1 98.69 245 THR A CA 1
ATOM 1843 C C . THR A 1 245 ? -4.277 -16.281 -5.656 1 98.69 245 THR A C 1
ATOM 1845 O O . THR A 1 245 ? -4.902 -16.469 -4.609 1 98.69 245 THR A O 1
ATOM 1848 N N . GLY A 1 246 ? -4.605 -16.828 -6.773 1 98.25 246 GLY A N 1
ATOM 1849 C CA . GLY A 1 246 ? -5.531 -17.953 -6.902 1 98.25 246 GLY A CA 1
ATOM 1850 C C . GLY A 1 246 ? -4.848 -19.25 -7.289 1 98.25 246 GLY A C 1
ATOM 1851 O O . GLY A 1 246 ? -4.074 -19.281 -8.25 1 98.25 246 GLY A O 1
ATOM 1852 N N . TYR A 1 247 ? -5.129 -20.266 -6.551 1 98.81 247 TYR A N 1
ATOM 1853 C CA . TYR A 1 247 ? -4.547 -21.594 -6.793 1 98.81 247 TYR A CA 1
ATOM 1854 C C . TYR A 1 247 ? -5.59 -22.547 -7.344 1 98.81 247 TYR A C 1
ATOM 1856 O O . TYR A 1 247 ? -6.625 -22.781 -6.715 1 98.81 247 TYR A O 1
ATOM 1864 N N . GLN A 1 248 ? -5.301 -23.094 -8.477 1 98.25 248 GLN A N 1
ATOM 1865 C CA . GLN A 1 248 ? -6.176 -24.094 -9.078 1 98.25 248 GLN A CA 1
ATOM 1866 C C . GLN A 1 248 ? -5.844 -25.484 -8.562 1 98.25 248 GLN A C 1
ATOM 1868 O O . GLN A 1 248 ? -4.676 -25.875 -8.508 1 98.25 248 GLN A O 1
ATOM 1873 N N . VAL A 1 249 ? -6.875 -26.219 -8.211 1 98.56 249 VAL A N 1
ATOM 1874 C CA . VAL A 1 249 ? -6.676 -27.578 -7.711 1 98.56 249 VAL A CA 1
ATOM 1875 C C . VAL A 1 249 ? -7.645 -28.531 -8.398 1 98.56 249 VAL A C 1
ATOM 1877 O O . VAL A 1 249 ? -8.617 -28.094 -9.023 1 98.56 249 VAL A O 1
ATOM 1880 N N . ALA A 1 250 ? -7.355 -29.828 -8.266 1 97.62 250 ALA A N 1
ATOM 1881 C CA . ALA A 1 250 ? -8.18 -30.844 -8.906 1 97.62 250 ALA A CA 1
ATOM 1882 C C . ALA A 1 250 ? -9.453 -31.109 -8.109 1 97.62 250 ALA A C 1
ATOM 1884 O O . ALA A 1 250 ? -10.492 -31.438 -8.68 1 97.62 250 ALA A O 1
ATOM 1885 N N . ASP A 1 251 ? -9.375 -30.984 -6.812 1 97.94 251 ASP A N 1
ATOM 1886 C CA . ASP A 1 251 ? -10.477 -31.25 -5.895 1 97.94 251 ASP A CA 1
ATOM 1887 C C . ASP A 1 251 ? -10.547 -30.203 -4.793 1 97.94 251 ASP A C 1
ATOM 1889 O O . ASP A 1 251 ? -9.82 -30.281 -3.799 1 97.94 251 ASP A O 1
ATOM 1893 N N . LEU A 1 252 ? -11.484 -29.297 -4.949 1 98.31 252 LEU A N 1
ATOM 1894 C CA . LEU A 1 252 ? -11.586 -28.172 -4.027 1 98.31 252 LEU A CA 1
ATOM 1895 C C . LEU A 1 252 ? -11.953 -28.641 -2.627 1 98.31 252 LEU A C 1
ATOM 1897 O O . LEU A 1 252 ? -11.336 -28.219 -1.642 1 98.31 252 LEU A O 1
ATOM 1901 N N . ALA A 1 253 ? -12.906 -29.516 -2.551 1 98.25 253 ALA A N 1
ATOM 1902 C CA . ALA A 1 253 ? -13.375 -30 -1.252 1 98.25 253 ALA A CA 1
ATOM 1903 C C . ALA A 1 253 ? -12.25 -30.672 -0.474 1 98.25 253 ALA A C 1
ATOM 1905 O O . ALA A 1 253 ? -12.039 -30.375 0.708 1 98.25 253 ALA A O 1
ATOM 1906 N N . ALA A 1 254 ? -11.531 -31.562 -1.143 1 98.69 254 ALA A N 1
ATOM 1907 C CA . ALA A 1 254 ? -10.422 -32.25 -0.504 1 98.69 254 ALA A CA 1
ATOM 1908 C C . ALA A 1 254 ? -9.336 -31.281 -0.073 1 98.69 254 ALA A C 1
ATOM 1910 O O . ALA A 1 254 ? -8.766 -31.406 1.014 1 98.69 254 ALA A O 1
ATOM 1911 N N . THR A 1 255 ? -9.023 -30.328 -0.917 1 98.88 255 THR A N 1
ATOM 1912 C CA . THR A 1 255 ? -7.992 -29.328 -0.625 1 98.88 255 THR A CA 1
ATOM 1913 C C . THR A 1 255 ? -8.383 -28.484 0.578 1 98.88 255 THR A C 1
ATOM 1915 O O . THR A 1 255 ? -7.559 -28.219 1.457 1 98.88 255 THR A O 1
ATOM 1918 N N . LEU A 1 256 ? -9.641 -28.047 0.618 1 98.88 256 LEU A N 1
ATOM 1919 C CA . LEU A 1 256 ? -10.117 -27.25 1.748 1 98.88 256 LEU A CA 1
ATOM 1920 C C . LEU A 1 256 ? -10.055 -28.062 3.041 1 98.88 256 LEU A C 1
ATOM 1922 O O . LEU A 1 256 ? -9.766 -27.5 4.109 1 98.88 256 LEU A O 1
ATOM 1926 N N . GLY A 1 257 ? -10.352 -29.344 2.924 1 98.88 257 GLY A N 1
ATOM 1927 C CA . GLY A 1 257 ? -10.188 -30.203 4.082 1 98.88 257 GLY A CA 1
ATOM 1928 C C . GLY A 1 257 ? -8.766 -30.234 4.613 1 98.88 257 GLY A C 1
ATOM 1929 O O . GLY A 1 257 ? -8.547 -30.141 5.82 1 98.88 257 GLY A O 1
ATOM 1930 N N . LYS A 1 258 ? -7.816 -30.344 3.717 1 98.94 258 LYS A N 1
ATOM 1931 C CA . LYS A 1 258 ? -6.406 -30.328 4.102 1 98.94 258 LYS A CA 1
ATOM 1932 C C . LYS A 1 258 ? -6.023 -28.984 4.723 1 98.94 258 LYS A C 1
ATOM 1934 O O . LYS A 1 258 ? -5.293 -28.938 5.715 1 98.94 258 LYS A O 1
ATOM 1939 N N . ALA A 1 259 ? -6.496 -27.938 4.125 1 98.94 259 ALA A N 1
ATOM 1940 C CA . ALA A 1 259 ? -6.199 -26.594 4.621 1 98.94 259 ALA A CA 1
ATOM 1941 C C . ALA A 1 259 ? -6.715 -26.422 6.047 1 98.94 259 ALA A C 1
ATOM 1943 O O . ALA A 1 259 ? -5.957 -26.047 6.945 1 98.94 259 ALA A O 1
ATOM 1944 N N . THR A 1 260 ? -7.98 -26.719 6.25 1 98.81 260 THR A N 1
ATOM 1945 C CA . THR A 1 260 ? -8.578 -26.531 7.566 1 98.81 260 THR A CA 1
ATOM 1946 C C . THR A 1 260 ? -7.953 -27.484 8.578 1 98.81 260 THR A C 1
ATOM 1948 O O . THR A 1 260 ? -7.77 -27.125 9.742 1 98.81 260 THR A O 1
ATOM 1951 N N . GLY A 1 261 ? -7.59 -28.609 8.133 1 98.81 261 GLY A N 1
ATOM 1952 C CA . GLY A 1 261 ? -6.949 -29.594 8.992 1 98.81 261 GLY A CA 1
ATOM 1953 C C . GLY A 1 261 ? -5.555 -29.172 9.43 1 98.81 261 GLY A C 1
ATOM 1954 O O . GLY A 1 261 ? -5.004 -29.734 10.375 1 98.81 261 GLY A O 1
ATOM 1955 N N . SER A 1 262 ? -5.012 -28.25 8.727 1 98.81 262 SER A N 1
ATOM 1956 C CA . SER A 1 262 ? -3.646 -27.828 9.023 1 98.81 262 SER A CA 1
ATOM 1957 C C . SER A 1 262 ? -3.615 -26.391 9.555 1 98.81 262 SER A C 1
ATOM 1959 O O . SER A 1 262 ? -2.564 -25.75 9.555 1 98.81 262 SER A O 1
ATOM 1961 N N . GLY A 1 263 ? -4.738 -25.781 9.859 1 98.75 263 GLY A N 1
ATOM 1962 C CA . GLY A 1 263 ? -4.738 -24.547 10.609 1 98.75 263 GLY A CA 1
ATOM 1963 C C . GLY A 1 263 ? -5.23 -23.359 9.805 1 98.75 263 GLY A C 1
ATOM 1964 O O . GLY A 1 263 ? -5.348 -22.25 10.328 1 98.75 263 GLY A O 1
ATOM 1965 N N . ALA A 1 264 ? -5.527 -23.594 8.562 1 98.88 264 ALA A N 1
ATOM 1966 C CA . ALA A 1 264 ? -6.102 -22.5 7.785 1 98.88 264 ALA A CA 1
ATOM 1967 C C . ALA A 1 264 ? -7.59 -22.328 8.086 1 98.88 264 ALA A C 1
ATOM 1969 O O . ALA A 1 264 ? -8.219 -23.234 8.633 1 98.88 264 ALA A O 1
ATOM 1970 N N . THR A 1 265 ? -8.117 -21.156 7.793 1 98.88 265 THR A N 1
ATOM 1971 C CA . THR A 1 265 ? -9.523 -20.828 7.996 1 98.88 265 THR A CA 1
ATOM 1972 C C . THR A 1 265 ? -10.203 -20.5 6.668 1 98.88 265 THR A C 1
ATOM 1974 O O . THR A 1 265 ? -9.703 -19.688 5.895 1 98.88 265 THR A O 1
ATOM 1977 N N . VAL A 1 266 ? -11.273 -21.203 6.398 1 98.88 266 VAL A N 1
ATOM 1978 C CA . VAL A 1 266 ? -12.086 -20.812 5.246 1 98.88 266 VAL A CA 1
ATOM 1979 C C . VAL A 1 266 ? -12.867 -19.531 5.57 1 98.88 266 VAL A C 1
ATOM 1981 O O . VAL A 1 266 ? -13.727 -19.531 6.453 1 98.88 266 VAL A O 1
ATOM 1984 N N . LEU A 1 267 ? -12.586 -18.484 4.891 1 98.62 267 LEU A N 1
ATOM 1985 C CA . LEU A 1 267 ? -13.234 -17.188 5.133 1 98.62 267 LEU A CA 1
ATOM 1986 C C . LEU A 1 267 ? -14.523 -17.078 4.324 1 98.62 267 LEU A C 1
ATOM 1988 O O . LEU A 1 267 ? -15.5 -16.484 4.789 1 98.62 267 LEU A O 1
ATOM 1992 N N . VAL A 1 268 ? -14.492 -17.531 3.078 1 98.19 268 VAL A N 1
ATOM 1993 C CA . VAL A 1 268 ? -15.641 -17.609 2.186 1 98.19 268 VAL A CA 1
ATOM 1994 C C . VAL A 1 268 ? -15.812 -19.047 1.698 1 98.19 268 VAL A C 1
ATOM 1996 O O . VAL A 1 268 ? -14.961 -19.578 0.984 1 98.19 268 VAL A O 1
ATOM 1999 N N . PRO A 1 269 ? -16.891 -19.672 2.094 1 97.75 269 PRO A N 1
ATOM 2000 C CA . PRO A 1 269 ? -17.109 -21.047 1.643 1 97.75 269 PRO A CA 1
ATOM 2001 C C . PRO A 1 269 ? -17.219 -21.156 0.124 1 97.75 269 PRO A C 1
ATOM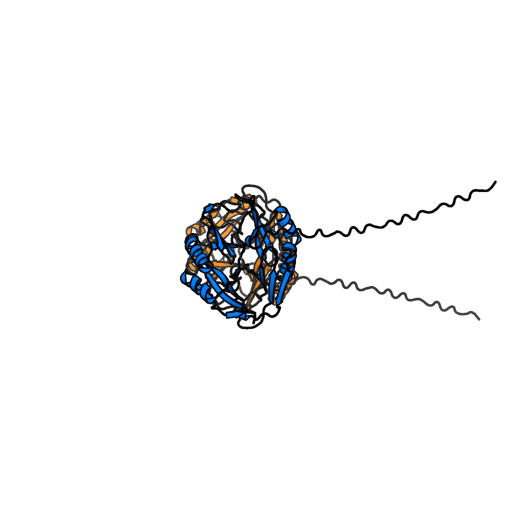 2003 O O . PRO A 1 269 ? -17.453 -20.156 -0.56 1 97.75 269 PRO A O 1
ATOM 2006 N N . ALA A 1 270 ? -17.031 -22.375 -0.309 1 96.38 270 ALA A N 1
ATOM 2007 C CA . ALA A 1 270 ? -17.047 -22.625 -1.746 1 96.38 270 ALA A CA 1
ATOM 2008 C C . ALA A 1 270 ? -18.328 -22.094 -2.395 1 96.38 270 ALA A C 1
ATOM 2010 O O . ALA A 1 270 ? -19.422 -22.266 -1.851 1 96.38 270 ALA A O 1
ATOM 2011 N N . PHE A 1 271 ? -18.156 -21.422 -3.486 1 93.69 271 PHE A N 1
ATOM 2012 C CA . PHE A 1 271 ? -19.266 -20.875 -4.27 1 93.69 271 PHE A CA 1
ATOM 2013 C C . PHE A 1 271 ? -18.969 -20.953 -5.762 1 93.69 271 PHE A C 1
ATOM 2015 O O . PHE A 1 271 ? -17.797 -21.047 -6.16 1 93.69 271 PHE A O 1
ATOM 2022 N N . ASP A 1 272 ? -19.969 -20.984 -6.551 1 90.94 272 ASP A N 1
ATOM 2023 C CA . ASP A 1 272 ? -19.797 -21.016 -8 1 90.94 272 ASP A CA 1
ATOM 2024 C C . ASP A 1 272 ? -19.484 -19.641 -8.562 1 90.94 272 ASP A C 1
ATOM 2026 O O . ASP A 1 272 ? -20.078 -18.641 -8.141 1 90.94 272 ASP A O 1
ATOM 2030 N N . SER A 1 273 ? -18.438 -19.609 -9.391 1 83.56 273 SER A N 1
ATOM 2031 C CA . SER A 1 273 ? -18.047 -18.359 -10.07 1 83.56 273 SER A CA 1
ATOM 2032 C C . SER A 1 273 ? -17.531 -18.641 -11.477 1 83.56 273 SER A C 1
ATOM 2034 O O . SER A 1 273 ? -16.438 -19.188 -11.648 1 83.56 273 SER A O 1
ATOM 2036 N N . LYS A 1 274 ? -18.188 -18.172 -12.523 1 74.88 274 LYS A N 1
ATOM 2037 C CA . LYS A 1 274 ? -17.766 -18.156 -13.922 1 74.88 274 LYS A CA 1
ATOM 2038 C C . LYS A 1 274 ? -17.094 -19.469 -14.312 1 74.88 274 LYS A C 1
ATOM 2040 O O . LYS A 1 274 ? -15.961 -19.453 -14.805 1 74.88 274 LYS A O 1
ATOM 2045 N N . GLY A 1 275 ? -17.594 -20.469 -14.078 1 85.38 275 GLY A N 1
ATOM 2046 C CA . GLY A 1 275 ? -17.062 -21.719 -14.57 1 85.38 275 GLY A CA 1
ATOM 2047 C C . GLY A 1 275 ? -16.141 -22.406 -13.578 1 85.38 275 GLY A C 1
ATOM 2048 O O . GLY A 1 275 ? -15.398 -23.312 -13.938 1 85.38 275 GLY A O 1
ATOM 2049 N N . ARG A 1 276 ? -16.109 -21.938 -12.438 1 93.62 276 ARG A N 1
ATOM 2050 C CA . ARG A 1 276 ? -15.305 -22.562 -11.398 1 93.62 276 ARG A CA 1
ATOM 2051 C C . ARG A 1 276 ? -16.031 -22.516 -10.055 1 93.62 276 ARG A C 1
ATOM 2053 O O . ARG A 1 276 ? -17.016 -21.812 -9.898 1 93.62 276 ARG A O 1
ATOM 2060 N N . ARG A 1 277 ? -15.594 -23.344 -9.203 1 96.12 277 ARG A N 1
ATOM 2061 C CA . ARG A 1 277 ? -15.93 -23.266 -7.785 1 96.12 277 ARG A CA 1
ATOM 2062 C C . ARG A 1 277 ? -14.758 -22.734 -6.969 1 96.12 277 ARG A C 1
ATOM 2064 O O . ARG A 1 277 ? -13.641 -23.234 -7.086 1 96.12 277 ARG A O 1
ATOM 2071 N N . SER A 1 278 ? -15 -21.688 -6.207 1 96.88 278 SER A N 1
ATOM 2072 C CA . SER A 1 278 ? -13.914 -21 -5.527 1 96.88 278 SER A CA 1
ATOM 2073 C C . SER A 1 278 ? -14.195 -20.859 -4.035 1 96.88 278 SER A C 1
ATOM 2075 O O . SER A 1 278 ? -15.344 -20.938 -3.604 1 96.88 278 SER A O 1
ATOM 2077 N N . ALA A 1 279 ? -13.164 -20.75 -3.254 1 98.19 279 ALA A N 1
ATOM 2078 C CA . ALA A 1 279 ? -13.195 -20.406 -1.835 1 98.19 279 ALA A CA 1
ATOM 2079 C C . ALA A 1 279 ? -12.055 -19.469 -1.478 1 98.19 279 ALA A C 1
ATOM 2081 O O . ALA A 1 279 ? -11.055 -19.391 -2.193 1 98.19 279 ALA A O 1
ATOM 2082 N N . LEU A 1 280 ? -12.258 -18.672 -0.49 1 98.69 280 LEU A N 1
ATOM 2083 C CA . LEU A 1 280 ? -11.172 -17.875 0.054 1 98.69 280 LEU A CA 1
ATOM 2084 C C . LEU A 1 280 ? -10.719 -18.406 1.407 1 98.69 280 LEU A C 1
ATOM 2086 O O . LEU A 1 280 ? -11.547 -18.672 2.281 1 98.69 280 LEU A O 1
ATOM 2090 N N . VAL A 1 281 ? -9.414 -18.531 1.518 1 98.88 281 VAL A N 1
ATOM 2091 C CA . VAL A 1 281 ? -8.812 -19.172 2.686 1 98.88 281 VAL A CA 1
ATOM 2092 C C . VAL A 1 281 ? -7.758 -18.25 3.293 1 98.88 281 VAL A C 1
ATOM 2094 O O . VAL A 1 281 ? -6.996 -17.609 2.568 1 98.88 281 VAL A O 1
ATOM 2097 N N . GLU A 1 282 ? -7.762 -18.141 4.586 1 98.94 282 GLU A N 1
ATOM 2098 C CA . GLU A 1 282 ? -6.684 -17.484 5.312 1 98.94 282 GLU A CA 1
ATOM 2099 C C . GLU A 1 282 ? -5.766 -18.5 5.984 1 98.94 282 GLU A C 1
ATOM 2101 O O . GLU A 1 282 ? -6.219 -19.312 6.793 1 98.94 282 GLU A O 1
ATOM 2106 N N . PHE A 1 283 ? -4.535 -18.438 5.652 1 98.94 283 PHE A N 1
ATOM 2107 C CA . PHE A 1 283 ? -3.533 -19.297 6.273 1 98.94 283 PHE A CA 1
ATOM 2108 C C . PHE A 1 283 ? -3.004 -18.688 7.559 1 98.94 283 PHE A C 1
ATOM 2110 O O . PHE A 1 283 ? -3.201 -17.484 7.805 1 98.94 283 PHE A O 1
ATOM 2117 N N . PRO A 1 284 ? -2.348 -19.531 8.453 1 98.75 284 PRO A N 1
ATOM 2118 C CA . PRO A 1 284 ? -1.706 -18.938 9.633 1 98.75 284 PRO A CA 1
ATOM 2119 C C . PRO A 1 284 ? -0.79 -17.766 9.281 1 98.75 284 PRO A C 1
ATOM 2121 O O . PRO A 1 284 ? -0.033 -17.844 8.305 1 98.75 284 PRO A O 1
ATOM 2124 N N . GLY A 1 285 ? -0.912 -16.734 10.016 1 98.31 285 GLY A N 1
ATOM 2125 C CA . GLY A 1 285 ? -0.115 -15.547 9.727 1 98.31 285 GLY A CA 1
ATOM 2126 C C . GLY A 1 285 ? -0.858 -14.516 8.914 1 98.31 285 GLY A C 1
ATOM 2127 O O . GLY A 1 285 ? -0.367 -13.398 8.719 1 98.31 285 GLY A O 1
ATOM 2128 N N . GLY A 1 286 ? -2.014 -14.852 8.305 1 98.12 286 GLY A N 1
ATOM 2129 C CA . GLY A 1 286 ? -2.904 -13.836 7.77 1 98.12 286 GLY A CA 1
ATOM 2130 C C . GLY A 1 286 ? -2.928 -13.805 6.254 1 98.12 286 GLY A C 1
ATOM 2131 O O . GLY A 1 286 ? -3.672 -13.023 5.656 1 98.12 286 GLY A O 1
ATOM 2132 N N . TYR A 1 287 ? -2.117 -14.703 5.598 1 98.62 287 TYR A N 1
ATOM 2133 C CA . TYR A 1 287 ? -2.125 -14.742 4.141 1 98.62 287 TYR A CA 1
ATOM 2134 C C . TYR A 1 287 ? -3.471 -15.227 3.615 1 98.62 287 TYR A C 1
ATOM 2136 O O . TYR A 1 287 ? -3.936 -16.312 3.982 1 98.62 287 TYR A O 1
ATOM 2144 N N . VAL A 1 288 ? -4.145 -14.438 2.77 1 98.81 288 VAL A N 1
ATOM 2145 C CA . VAL A 1 288 ? -5.426 -14.781 2.164 1 98.81 288 VAL A CA 1
ATOM 2146 C C . VAL A 1 288 ? -5.215 -15.195 0.708 1 98.81 288 VAL A C 1
ATOM 2148 O O . VAL A 1 288 ? -4.512 -14.516 -0.041 1 98.81 288 VAL A O 1
ATOM 2151 N N . ALA A 1 289 ? -5.816 -16.266 0.302 1 98.81 289 ALA A N 1
ATOM 2152 C CA . ALA A 1 289 ? -5.711 -16.781 -1.063 1 98.81 289 ALA A CA 1
ATOM 2153 C C . ALA A 1 289 ? -7.055 -17.312 -1.553 1 98.81 289 ALA A C 1
ATOM 2155 O O . ALA A 1 289 ? -7.918 -17.656 -0.748 1 98.81 289 ALA A O 1
ATOM 2156 N N . GLU A 1 290 ? -7.176 -17.281 -2.812 1 98.38 290 GLU A N 1
ATOM 2157 C CA . GLU A 1 290 ? -8.281 -17.969 -3.477 1 98.38 290 GLU A CA 1
ATOM 2158 C C . GLU A 1 290 ? -7.867 -19.359 -3.947 1 98.38 290 GLU A C 1
ATOM 2160 O O . GLU A 1 290 ? -6.758 -19.547 -4.453 1 98.38 290 GLU A O 1
ATOM 2165 N N . ILE A 1 291 ? -8.656 -20.312 -3.688 1 98.75 291 ILE A N 1
ATOM 2166 C CA . ILE A 1 291 ? -8.477 -21.672 -4.195 1 98.75 291 ILE A CA 1
ATOM 2167 C C . ILE A 1 291 ? -9.68 -22.062 -5.062 1 98.75 291 ILE A C 1
ATOM 2169 O O . ILE A 1 291 ? -10.828 -21.828 -4.68 1 98.75 291 ILE A O 1
ATOM 2173 N N . HIS A 1 292 ? -9.375 -22.641 -6.203 1 98.06 292 HIS A N 1
ATOM 2174 C CA . HIS A 1 292 ? -10.516 -22.938 -7.059 1 98.06 292 HIS A CA 1
ATOM 2175 C C . HIS A 1 292 ? -10.312 -24.234 -7.82 1 98.06 292 HIS A C 1
ATOM 2177 O O . HIS A 1 292 ? -9.18 -24.703 -7.969 1 98.06 292 HIS A O 1
ATOM 2183 N N . GLN A 1 293 ? -11.422 -24.844 -8.148 1 97.88 293 GLN A N 1
ATOM 2184 C CA . GLN A 1 293 ? -11.539 -25.969 -9.07 1 97.88 293 GLN A CA 1
ATOM 2185 C C . GLN A 1 293 ? -12.352 -25.578 -10.305 1 97.88 293 GLN A C 1
ATOM 2187 O O . GLN A 1 293 ? -13.43 -25 -10.188 1 97.88 293 GLN A O 1
ATOM 2192 N N . LEU A 1 294 ? -11.758 -25.828 -11.461 1 95.12 294 LEU A N 1
ATOM 2193 C CA . LEU A 1 294 ? -12.508 -25.562 -12.688 1 95.12 294 LEU A CA 1
ATOM 2194 C C . LEU A 1 294 ? -13.641 -26.562 -12.859 1 95.12 294 LEU A C 1
ATOM 2196 O O . LEU A 1 294 ? -13.484 -27.75 -12.547 1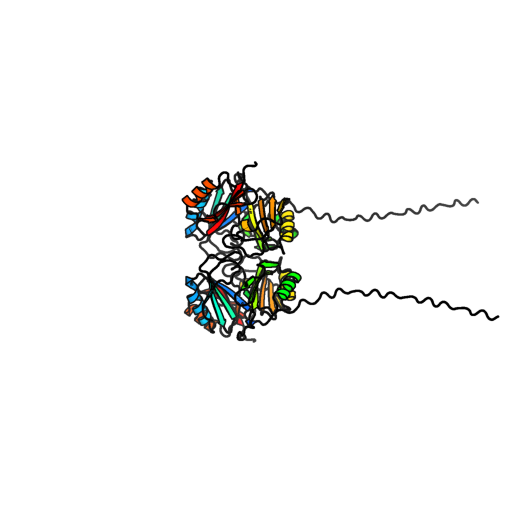 95.12 294 LEU A O 1
ATOM 2200 N N . ASN A 1 295 ? -14.773 -26.016 -13.25 1 88.5 295 ASN A N 1
ATOM 2201 C CA . ASN A 1 295 ? -15.883 -26.906 -13.555 1 88.5 295 ASN A CA 1
ATOM 2202 C C . ASN A 1 295 ? -15.555 -27.828 -14.719 1 88.5 295 ASN A C 1
ATOM 2204 O O . ASN A 1 295 ? -14.867 -27.438 -15.664 1 88.5 295 ASN A O 1
ATOM 2208 N N . ALA A 1 296 ? -15.789 -29.188 -14.461 1 68.75 296 ALA A N 1
ATOM 2209 C CA . ALA A 1 296 ? -15.609 -30.141 -15.547 1 68.75 296 ALA A CA 1
ATOM 2210 C C . ALA A 1 296 ? -16.312 -29.672 -16.828 1 68.75 296 ALA A C 1
ATOM 2212 O O . ALA A 1 296 ? -17.406 -29.094 -16.766 1 68.75 296 ALA A O 1
ATOM 2213 N N . ALA A 1 297 ? -15.492 -29.344 -17.875 1 54 297 ALA A N 1
ATOM 2214 C CA . ALA A 1 297 ? -16.141 -29.047 -19.141 1 54 297 ALA A CA 1
ATOM 2215 C C . ALA A 1 297 ? -17.344 -29.969 -19.391 1 54 297 ALA A C 1
ATOM 2217 O O . ALA A 1 297 ? -17.219 -31.188 -19.281 1 54 297 ALA A O 1
ATOM 2218 N N . LYS A 1 298 ? -18.516 -29.5 -19.109 1 42.88 298 LYS A N 1
ATOM 2219 C CA . LYS A 1 298 ? -19.609 -30.297 -19.625 1 42.88 298 LYS A CA 1
ATOM 2220 C C . LYS A 1 298 ? -19.531 -30.438 -21.141 1 42.88 298 LYS A C 1
ATOM 2222 O O . LYS A 1 298 ? -19.125 -29.5 -21.844 1 42.88 298 LYS A O 1
ATOM 2227 N N . MET B 1 1 ? -23.234 57.281 -75.438 1 28.41 1 MET B N 1
ATOM 2228 C CA . MET B 1 1 ? -23.391 55.875 -75.125 1 28.41 1 MET B CA 1
ATOM 2229 C C . MET B 1 1 ? -22.406 55.438 -74.062 1 28.41 1 MET B C 1
ATOM 2231 O O . MET B 1 1 ? -21.906 54.312 -74.062 1 28.41 1 MET B O 1
ATOM 2235 N N . CYS B 1 2 ? -22.016 56.312 -73.062 1 28.7 2 CYS B N 1
ATOM 2236 C CA . CYS B 1 2 ? -20.953 56.125 -72.125 1 28.7 2 CYS B CA 1
ATOM 2237 C C . CYS B 1 2 ? -21.344 55.062 -71.062 1 28.7 2 CYS B C 1
ATOM 2239 O O . CYS B 1 2 ? -22.344 55.219 -70.375 1 28.7 2 CYS B O 1
ATOM 2241 N N . LYS B 1 3 ? -20.984 53.812 -71.438 1 30.33 3 LYS B N 1
ATOM 2242 C CA . LYS B 1 3 ? -21.203 52.625 -70.625 1 30.33 3 LYS B CA 1
ATOM 2243 C C . LYS B 1 3 ? -20.594 52.781 -69.188 1 30.33 3 LYS B C 1
ATOM 2245 O O . LYS B 1 3 ? -19.406 53.094 -69.062 1 30.33 3 LYS B O 1
ATOM 2250 N N . LYS B 1 4 ? -21.422 53 -68.188 1 35.75 4 LYS B N 1
ATOM 2251 C CA . LYS B 1 4 ? -21.125 53.094 -66.75 1 35.75 4 LYS B CA 1
ATOM 2252 C C . LYS B 1 4 ? -20.547 51.812 -66.25 1 35.75 4 LYS B C 1
ATOM 2254 O O . LYS B 1 4 ? -21.172 50.75 -66.312 1 35.75 4 LYS B O 1
ATOM 2259 N N . VAL B 1 5 ? -19.234 51.594 -66.375 1 31.06 5 VAL B N 1
ATOM 2260 C CA . VAL B 1 5 ? -18.547 50.438 -65.812 1 31.06 5 VAL B CA 1
ATOM 2261 C C . VAL B 1 5 ? -18.859 50.281 -64.312 1 31.06 5 VAL B C 1
ATOM 2263 O O . VAL B 1 5 ? -18.625 51.219 -63.562 1 31.06 5 VAL B O 1
ATOM 2266 N N . ARG B 1 6 ? -19.844 49.469 -63.938 1 32.5 6 ARG B N 1
ATOM 2267 C CA . ARG B 1 6 ? -20.188 49.156 -62.562 1 32.5 6 ARG B CA 1
ATOM 2268 C C . ARG B 1 6 ? -19.094 48.344 -61.906 1 32.5 6 ARG B C 1
ATOM 2270 O O . ARG B 1 6 ? -18.672 47.312 -62.406 1 32.5 6 ARG B O 1
ATOM 2277 N N . THR B 1 7 ? -18.125 49 -61.188 1 32.16 7 THR B N 1
ATOM 2278 C CA . THR B 1 7 ? -17.078 48.375 -60.406 1 32.16 7 THR B CA 1
ATOM 2279 C C . THR B 1 7 ? -17.672 47.438 -59.344 1 32.16 7 THR B C 1
ATOM 2281 O O . THR B 1 7 ? -18.5 47.875 -58.531 1 32.16 7 THR B O 1
ATOM 2284 N N . VAL B 1 8 ? -17.766 46.156 -59.625 1 36.81 8 VAL B N 1
ATOM 2285 C CA . VAL B 1 8 ? -18.172 45.094 -58.719 1 36.81 8 VAL B CA 1
ATOM 2286 C C . VAL B 1 8 ? -17.188 45 -57.531 1 36.81 8 VAL B C 1
ATOM 2288 O O . VAL B 1 8 ? -15.977 44.875 -57.75 1 36.81 8 VAL B O 1
ATOM 2291 N N . SER B 1 9 ? -17.484 45.688 -56.469 1 30.95 9 SER B N 1
ATOM 2292 C CA . SER B 1 9 ? -16.734 45.594 -55.219 1 30.95 9 SER B CA 1
ATOM 2293 C C . SER B 1 9 ? -16.766 44.156 -54.656 1 30.95 9 SER B C 1
ATOM 2295 O O . SER B 1 9 ? -17.844 43.625 -54.438 1 30.95 9 SER B O 1
ATOM 2297 N N . LEU B 1 10 ? -15.852 43.344 -55.094 1 32.38 10 LEU B N 1
ATOM 2298 C CA . LEU B 1 10 ? -15.688 42.031 -54.469 1 32.38 10 LEU B CA 1
ATOM 2299 C C . LEU B 1 10 ? -15.438 42.156 -52.969 1 32.38 10 LEU B C 1
ATOM 2301 O O . LEU B 1 10 ? -14.445 42.781 -52.562 1 32.38 10 LEU B O 1
ATOM 2305 N N . ALA B 1 11 ? -16.484 42.062 -52.188 1 33.66 11 ALA B N 1
ATOM 2306 C CA . ALA B 1 11 ? -16.391 42 -50.719 1 33.66 11 ALA B CA 1
ATOM 2307 C C . ALA B 1 11 ? -15.695 40.719 -50.281 1 33.66 11 ALA B C 1
ATOM 2309 O O . ALA B 1 11 ? -16.141 39.594 -50.594 1 33.66 11 ALA B O 1
ATOM 2310 N N . VAL B 1 12 ? -14.383 40.719 -50.188 1 35.75 12 VAL B N 1
ATOM 2311 C CA . VAL B 1 12 ? -13.656 39.625 -49.562 1 35.75 12 VAL B CA 1
ATOM 2312 C C . VAL B 1 12 ? -14.164 39.438 -48.125 1 35.75 12 VAL B C 1
ATOM 2314 O O . VAL B 1 12 ? -14.094 40.344 -47.312 1 35.75 12 VAL B O 1
ATOM 2317 N N . THR B 1 13 ? -15.125 38.531 -47.969 1 36.31 13 THR B N 1
ATOM 2318 C CA . THR B 1 13 ? -15.523 38.062 -46.656 1 36.31 13 THR B CA 1
ATOM 2319 C C . THR B 1 13 ? -14.359 37.375 -45.938 1 36.31 13 THR B C 1
ATOM 2321 O O . THR B 1 13 ? -13.883 36.344 -46.406 1 36.31 13 THR B O 1
ATOM 2324 N N . LEU B 1 14 ? -13.531 38.094 -45.219 1 35.28 14 LEU B N 1
ATOM 2325 C CA . LEU B 1 14 ? -12.578 37.5 -44.281 1 35.28 14 LEU B CA 1
ATOM 2326 C C . LEU B 1 14 ? -13.297 36.625 -43.281 1 35.28 14 LEU B C 1
ATOM 2328 O O . LEU B 1 14 ? -14.086 37.094 -42.469 1 35.28 14 LEU B O 1
ATOM 2332 N N . LEU B 1 15 ? -13.391 35.312 -43.531 1 35.88 15 LEU B N 1
ATOM 2333 C CA . LEU B 1 15 ? -13.773 34.344 -42.531 1 35.88 15 LEU B CA 1
ATOM 2334 C C . LEU B 1 15 ? -12.75 34.312 -41.375 1 35.88 15 LEU B C 1
ATOM 2336 O O . LEU B 1 15 ? -11.609 33.906 -41.594 1 35.88 15 LEU B O 1
ATOM 2340 N N . ALA B 1 16 ? -12.797 35.219 -40.406 1 35.62 16 ALA B N 1
ATOM 2341 C CA . ALA B 1 16 ? -12.062 35 -39.156 1 35.62 16 ALA B CA 1
ATOM 2342 C C . ALA B 1 16 ? -12.414 33.656 -38.531 1 35.62 16 ALA B C 1
ATOM 2344 O O . ALA B 1 16 ? -13.57 33.438 -38.156 1 35.62 16 ALA B O 1
ATOM 2345 N N . GLY B 1 17 ? -11.719 32.656 -38.781 1 31.95 17 GLY B N 1
ATOM 2346 C CA . GLY B 1 17 ? -11.828 31.422 -38 1 31.95 17 GLY B CA 1
ATOM 2347 C C . GLY B 1 17 ? -11.695 31.672 -36.531 1 31.95 17 GLY B C 1
ATOM 2348 O O . GLY B 1 17 ? -10.711 32.25 -36.062 1 31.95 17 GLY B O 1
ATOM 2349 N N . ALA B 1 18 ? -12.805 31.703 -35.75 1 35.75 18 ALA B N 1
ATOM 2350 C CA . ALA B 1 18 ? -12.812 31.609 -34.281 1 35.75 18 ALA B CA 1
ATOM 2351 C C . ALA B 1 18 ? -11.93 30.453 -33.812 1 35.75 18 ALA B C 1
ATOM 2353 O O . ALA B 1 18 ? -12.242 29.281 -34.031 1 35.75 18 ALA B O 1
ATOM 2354 N N . MET B 1 19 ? -10.688 30.703 -33.656 1 34.94 19 MET B N 1
ATOM 2355 C CA . MET B 1 19 ? -9.961 29.75 -32.844 1 34.94 19 MET B CA 1
ATOM 2356 C C . MET B 1 19 ? -10.703 29.516 -31.516 1 34.94 19 MET B C 1
ATOM 2358 O O . MET B 1 19 ? -10.836 30.422 -30.703 1 34.94 19 MET B O 1
ATOM 2362 N N . MET B 1 20 ? -11.672 28.656 -31.516 1 37.97 20 MET B N 1
ATOM 2363 C CA . MET B 1 20 ? -12.086 28.125 -30.219 1 37.97 20 MET B CA 1
ATOM 2364 C C . MET B 1 20 ? -10.883 27.703 -29.391 1 37.97 20 MET B C 1
ATOM 2366 O O . MET B 1 20 ? -10.266 26.672 -29.672 1 37.97 20 MET B O 1
ATOM 2370 N N . GLY B 1 21 ? -10.141 28.609 -28.906 1 34.22 21 GLY B N 1
ATOM 2371 C CA . GLY B 1 21 ? -9.289 28.156 -27.828 1 34.22 21 GLY B CA 1
ATOM 2372 C C . GLY B 1 21 ? -10.023 27.297 -26.812 1 34.22 21 GLY B C 1
ATOM 2373 O O . GLY B 1 21 ? -11.078 27.688 -26.297 1 34.22 21 GLY B O 1
ATOM 2374 N N . SER B 1 22 ? -10.062 26.016 -27.031 1 38.84 22 SER B N 1
ATOM 2375 C CA . SER B 1 22 ? -10.477 25.172 -25.906 1 38.84 22 SER B CA 1
ATOM 2376 C C . SER B 1 22 ? -9.977 25.734 -24.578 1 38.84 22 SER B C 1
ATOM 2378 O O . SER B 1 22 ? -8.789 25.625 -24.266 1 38.84 22 SER B O 1
ATOM 2380 N N . ALA B 1 23 ? -10.523 26.766 -24.125 1 36.81 23 ALA B N 1
ATOM 2381 C CA . ALA B 1 23 ? -10.281 27.141 -22.734 1 36.81 23 ALA B CA 1
ATOM 2382 C C . ALA B 1 23 ? -10.281 25.922 -21.812 1 36.81 23 ALA B C 1
ATOM 2384 O O . ALA B 1 23 ? -11.312 25.281 -21.625 1 36.81 23 ALA B O 1
ATOM 2385 N N . PHE B 1 24 ? -9.25 25.125 -21.734 1 41.88 24 PHE B N 1
ATOM 2386 C CA . PHE B 1 24 ? -9.133 24.219 -20.594 1 41.88 24 PHE B CA 1
ATOM 2387 C C . PHE B 1 24 ? -9.703 24.844 -19.328 1 41.88 24 PHE B C 1
ATOM 2389 O O . PHE B 1 24 ? -9.266 25.922 -18.922 1 41.88 24 PHE B O 1
ATOM 2396 N N . ALA B 1 25 ? -10.977 24.734 -19.125 1 48.97 25 ALA B N 1
ATOM 2397 C CA . ALA B 1 25 ? -11.586 25.203 -17.875 1 48.97 25 ALA B CA 1
ATOM 2398 C C . ALA B 1 25 ? -10.656 24.969 -16.688 1 48.97 25 ALA B C 1
ATOM 2400 O O . ALA B 1 25 ? -10.133 23.859 -16.516 1 48.97 25 ALA B O 1
ATOM 2401 N N . ALA B 1 26 ? -10.219 25.984 -16.016 1 70.5 26 ALA B N 1
ATOM 2402 C CA . ALA B 1 26 ? -9.391 25.922 -14.82 1 70.5 26 ALA B CA 1
ATOM 2403 C C . ALA B 1 26 ? -9.984 24.969 -13.789 1 70.5 26 ALA B C 1
ATOM 2405 O O . ALA B 1 26 ? -11.195 24.922 -13.602 1 70.5 26 ALA B O 1
ATOM 2406 N N . THR B 1 27 ? -9.273 23.844 -13.398 1 84.94 27 THR B N 1
ATOM 2407 C CA . THR B 1 27 ? -9.68 22.969 -12.305 1 84.94 27 THR B CA 1
ATOM 2408 C C . THR B 1 27 ? -10.25 23.781 -11.148 1 84.94 27 THR B C 1
ATOM 2410 O O . THR B 1 27 ? -9.625 24.734 -10.672 1 84.94 27 THR B O 1
ATOM 2413 N N . PRO B 1 28 ? -11.477 23.531 -10.844 1 90 28 PRO B N 1
ATOM 2414 C CA . PRO B 1 28 ? -12.031 24.281 -9.719 1 90 28 PRO B CA 1
ATOM 2415 C C . PRO B 1 28 ? -11.227 24.109 -8.43 1 90 28 PRO B C 1
ATOM 2417 O O . PRO B 1 28 ? -10.688 23.031 -8.188 1 90 28 PRO B O 1
ATOM 2420 N N . ALA B 1 29 ? -11.141 25.156 -7.637 1 94.81 29 ALA B N 1
ATOM 2421 C CA . ALA B 1 29 ? -10.547 25.047 -6.309 1 94.81 29 ALA B CA 1
ATOM 2422 C C . ALA B 1 29 ? -11.508 24.406 -5.316 1 94.81 29 ALA B C 1
ATOM 2424 O O . ALA B 1 29 ? -12.547 25 -4.98 1 94.81 29 ALA B O 1
ATOM 2425 N N . VAL B 1 30 ? -11.156 23.219 -4.766 1 97.19 30 VAL B N 1
ATOM 2426 C CA . VAL B 1 30 ? -12.125 22.453 -3.99 1 97.19 30 VAL B CA 1
ATOM 2427 C C . VAL B 1 30 ? -11.672 22.359 -2.535 1 97.19 30 VAL B C 1
ATOM 2429 O O . VAL B 1 30 ? -12.406 21.875 -1.677 1 97.19 30 VAL B O 1
ATOM 2432 N N . ALA B 1 31 ? -10.469 22.828 -2.266 1 98 31 ALA B N 1
ATOM 2433 C CA . ALA B 1 31 ? -9.953 22.734 -0.901 1 98 31 ALA B CA 1
ATOM 2434 C C . ALA B 1 31 ? -10.742 23.656 0.038 1 98 31 ALA B C 1
ATOM 2436 O O . ALA B 1 31 ? -11.172 24.734 -0.359 1 98 31 ALA B O 1
ATOM 2437 N N . VAL B 1 32 ? -10.906 23.297 1.282 1 97.31 32 VAL B N 1
ATOM 2438 C CA . VAL B 1 32 ? -11.57 24.125 2.275 1 97.31 32 VAL B CA 1
ATOM 2439 C C . VAL B 1 32 ? -10.531 24.891 3.09 1 97.31 32 VAL B C 1
ATOM 2441 O O . VAL B 1 32 ? -10.445 26.109 3.006 1 97.31 32 VAL B O 1
ATOM 2444 N N . ALA B 1 33 ? -9.727 24.188 3.852 1 97.31 33 ALA B N 1
ATOM 2445 C CA . ALA B 1 33 ? -8.656 24.797 4.641 1 97.31 33 ALA B CA 1
ATOM 2446 C C . ALA B 1 33 ? -7.703 23.734 5.176 1 97.31 33 ALA B C 1
ATOM 2448 O O . ALA B 1 33 ? -8.07 22.562 5.297 1 97.31 33 ALA B O 1
ATOM 2449 N N . PRO B 1 34 ? -6.477 24.094 5.586 1 97.94 34 PRO B N 1
ATOM 2450 C CA . PRO B 1 34 ? -5.457 23.125 5.992 1 97.94 34 PRO B CA 1
ATOM 2451 C C . PRO B 1 34 ? -5.84 22.359 7.258 1 97.94 34 PRO B C 1
ATOM 2453 O O . PRO B 1 34 ? -5.457 21.203 7.418 1 97.94 34 PRO B O 1
ATOM 2456 N N . GLN B 1 35 ? -6.637 22.984 8.125 1 97.38 35 GLN B N 1
ATOM 2457 C CA . GLN B 1 35 ? -6.91 22.344 9.406 1 97.38 35 GLN B CA 1
ATOM 2458 C C . GLN B 1 35 ? -7.828 21.125 9.227 1 97.38 35 GLN B C 1
ATOM 2460 O O . GLN B 1 35 ? -8.023 20.344 10.156 1 97.38 35 GLN B O 1
ATOM 2465 N N . TYR B 1 36 ? -8.32 20.922 8.031 1 97.56 36 TYR B N 1
ATOM 2466 C CA . TYR B 1 36 ? -9.211 19.797 7.766 1 97.56 36 TYR B CA 1
ATOM 2467 C C . TYR B 1 36 ? -8.445 18.641 7.125 1 97.56 36 TYR B C 1
ATOM 2469 O O . TYR B 1 36 ? -9.039 17.625 6.77 1 97.56 36 TYR B O 1
ATOM 2477 N N . ASP B 1 37 ? -7.133 18.766 6.906 1 97.69 37 ASP B N 1
ATOM 2478 C CA . ASP B 1 37 ? -6.27 17.625 6.605 1 97.69 37 ASP B CA 1
ATOM 2479 C C . ASP B 1 37 ? -6.031 16.781 7.848 1 97.69 37 ASP B C 1
ATOM 2481 O O . ASP B 1 37 ? -5.449 17.25 8.828 1 97.69 37 ASP B O 1
ATOM 2485 N N . THR B 1 38 ? -6.484 15.562 7.805 1 97.81 38 THR B N 1
ATOM 2486 C CA . THR B 1 38 ? -6.289 14.68 8.953 1 97.81 38 THR B CA 1
ATOM 2487 C C . THR B 1 38 ? -5.477 13.453 8.562 1 97.81 38 THR B C 1
ATOM 2489 O O . THR B 1 38 ? -5.816 12.75 7.605 1 97.81 38 THR B O 1
ATOM 2492 N N . SER B 1 39 ? -4.383 13.195 9.312 1 98.62 39 SER B N 1
ATOM 2493 C CA . SER B 1 39 ? -3.646 11.945 9.117 1 98.62 39 SER B CA 1
ATOM 2494 C C . SER B 1 39 ? -4.473 10.742 9.555 1 98.62 39 SER B C 1
ATOM 2496 O O . SER B 1 39 ? -5.062 10.75 10.641 1 98.62 39 SER B O 1
ATOM 2498 N N . HIS B 1 40 ? -4.566 9.75 8.703 1 98.75 40 HIS B N 1
ATOM 2499 C CA . HIS B 1 40 ? -5.254 8.516 9.062 1 98.75 40 HIS B CA 1
ATOM 2500 C C . HIS B 1 40 ? -4.324 7.57 9.828 1 98.75 40 HIS B C 1
ATOM 2502 O O . HIS B 1 40 ? -3.275 7.184 9.312 1 98.75 40 HIS B O 1
ATOM 2508 N N . VAL B 1 41 ? -4.703 7.227 11.047 1 98.81 41 VAL B N 1
ATOM 2509 C CA . VAL B 1 41 ? -3.914 6.32 11.875 1 98.81 41 VAL B CA 1
ATOM 2510 C C . VAL B 1 41 ? -4.77 5.129 12.297 1 98.81 41 VAL B C 1
ATOM 2512 O O . VAL B 1 41 ? -5.785 5.293 12.977 1 98.81 41 VAL B O 1
ATOM 2515 N N . TYR B 1 42 ? -4.395 3.955 11.828 1 98.5 42 TYR B N 1
ATOM 2516 C CA . TYR B 1 42 ? -5.012 2.682 12.18 1 98.5 42 TYR B CA 1
ATOM 2517 C C . TYR B 1 42 ? -4.176 1.944 13.227 1 98.5 42 TYR B C 1
ATOM 2519 O O . TYR B 1 42 ? -2.998 1.661 13 1 98.5 42 TYR B O 1
ATOM 2527 N N . VAL B 1 43 ? -4.73 1.702 14.359 1 98.5 43 VAL B N 1
ATOM 2528 C CA . VAL B 1 43 ? -4.02 0.929 15.375 1 98.5 43 VAL B CA 1
ATOM 2529 C C . VAL B 1 43 ? -4.891 -0.234 15.844 1 98.5 43 VAL B C 1
ATOM 2531 O O . VAL B 1 43 ? -6.102 -0.237 15.625 1 98.5 43 VAL B O 1
ATOM 2534 N N . ALA B 1 44 ? -4.191 -1.242 16.406 1 98.19 44 ALA B N 1
ATOM 2535 C CA . ALA B 1 44 ? -4.969 -2.289 17.062 1 98.19 44 ALA B CA 1
ATOM 2536 C C . ALA B 1 44 ? -5.895 -1.7 18.125 1 98.19 44 ALA B C 1
ATOM 2538 O O . ALA B 1 44 ? -5.535 -0.74 18.797 1 98.19 44 ALA B O 1
ATOM 2539 N N . PRO B 1 45 ? -7.035 -2.314 18.312 1 98.25 45 PRO B N 1
ATOM 2540 C CA . PRO B 1 45 ? -7.98 -1.79 19.297 1 98.25 45 PRO B CA 1
ATOM 2541 C C . PRO B 1 45 ? -7.348 -1.598 20.672 1 98.25 45 PRO B C 1
ATOM 2543 O O . PRO B 1 45 ? -7.621 -0.603 21.344 1 98.25 45 PRO B O 1
ATOM 2546 N N . ALA B 1 46 ? -6.461 -2.455 21 1 98.19 46 ALA B N 1
ATOM 2547 C CA . ALA B 1 46 ? -5.852 -2.43 22.328 1 98.19 46 ALA B CA 1
ATOM 2548 C C . ALA B 1 46 ? -4.891 -1.253 22.469 1 98.19 46 ALA B C 1
ATOM 2550 O O . ALA B 1 46 ? -4.512 -0.883 23.578 1 98.19 46 ALA B O 1
ATOM 2551 N N . ASP B 1 47 ? -4.531 -0.609 21.375 1 98.69 47 ASP B N 1
ATOM 2552 C CA . ASP B 1 47 ? -3.531 0.455 21.406 1 98.69 47 ASP B CA 1
ATOM 2553 C C . ASP B 1 47 ? -4.188 1.826 21.266 1 98.69 47 ASP B C 1
ATOM 2555 O O . ASP B 1 47 ? -3.518 2.855 21.375 1 98.69 47 ASP B O 1
ATOM 2559 N N . VAL B 1 48 ? -5.477 1.897 21.078 1 98.81 48 VAL B N 1
ATOM 2560 C CA . VAL B 1 48 ? -6.172 3.137 20.75 1 98.81 48 VAL B CA 1
ATOM 2561 C C . VAL B 1 48 ? -5.977 4.156 21.859 1 98.81 48 VAL B C 1
ATOM 2563 O O . VAL B 1 48 ? -5.535 5.281 21.625 1 98.81 48 VAL B O 1
ATOM 2566 N N . ASP B 1 49 ? -6.246 3.773 23.078 1 98.81 49 ASP B N 1
ATOM 2567 C CA . ASP B 1 49 ? -6.184 4.707 24.188 1 98.81 49 ASP B CA 1
ATOM 2568 C C . ASP B 1 49 ? -4.75 5.172 24.438 1 98.81 49 ASP B C 1
ATOM 2570 O O . ASP B 1 49 ? -4.508 6.359 24.688 1 98.81 49 ASP B O 1
ATOM 2574 N N . ARG B 1 50 ? -3.84 4.238 24.391 1 98.81 50 ARG B N 1
ATOM 2575 C CA . ARG B 1 50 ? -2.441 4.594 24.609 1 98.81 50 ARG B CA 1
ATOM 2576 C C . ARG B 1 50 ? -1.939 5.535 23.516 1 98.81 50 ARG B C 1
ATOM 2578 O O . ARG B 1 50 ? -1.153 6.445 23.797 1 98.81 50 ARG B O 1
ATOM 2585 N N . PHE B 1 51 ? -2.361 5.262 22.328 1 98.94 51 PHE B N 1
ATOM 2586 C CA . PHE B 1 51 ? -1.982 6.156 21.25 1 98.94 51 PHE B CA 1
ATOM 2587 C C . PHE B 1 51 ? -2.527 7.562 21.484 1 98.94 51 PHE B C 1
ATOM 2589 O O . PHE B 1 51 ? -1.783 8.539 21.406 1 98.94 51 PHE B O 1
ATOM 2596 N N . ALA B 1 52 ? -3.811 7.66 21.734 1 98.94 52 ALA B N 1
ATOM 2597 C CA . ALA B 1 52 ? -4.453 8.961 21.922 1 98.94 52 ALA B CA 1
ATOM 2598 C C . ALA B 1 52 ? -3.793 9.742 23.047 1 98.94 52 ALA B C 1
ATOM 2600 O O . ALA B 1 52 ? -3.492 10.93 22.906 1 98.94 52 ALA B O 1
ATOM 2601 N N . GLN B 1 53 ? -3.516 9.039 24.125 1 98.88 53 GLN B N 1
ATOM 2602 C CA . GLN B 1 53 ? -2.883 9.68 25.281 1 98.88 53 GLN B CA 1
ATOM 2603 C C . GLN B 1 53 ? -1.491 10.195 24.922 1 98.88 53 GLN B C 1
ATOM 2605 O O . GLN B 1 53 ? -1.146 11.336 25.25 1 98.88 53 GLN B O 1
ATOM 2610 N N . SER B 1 54 ? -0.755 9.398 24.281 1 98.94 54 SER B N 1
ATOM 2611 C CA . SER B 1 54 ? 0.616 9.758 23.938 1 98.94 54 SER B CA 1
ATOM 2612 C C . SER B 1 54 ? 0.651 10.922 22.938 1 98.94 54 SER B C 1
ATOM 2614 O O . SER B 1 54 ? 1.418 11.867 23.125 1 98.94 54 SER B O 1
ATOM 2616 N N . PHE B 1 55 ? -0.197 10.812 21.969 1 98.94 55 PHE B N 1
ATOM 2617 C CA . PHE B 1 55 ? -0.215 11.836 20.922 1 98.94 55 PHE B CA 1
ATOM 2618 C C . PHE B 1 55 ? -0.628 13.18 21.5 1 98.94 55 PHE B C 1
ATOM 2620 O O . PHE B 1 55 ? -0 14.203 21.219 1 98.94 55 PHE B O 1
ATOM 2627 N N . LEU B 1 56 ? -1.629 13.242 22.359 1 98.94 56 LEU B N 1
ATOM 2628 C CA . LEU B 1 56 ? -2.117 14.484 22.938 1 98.94 56 LEU B CA 1
ATOM 2629 C C . LEU B 1 56 ? -1.135 15.016 23.984 1 98.94 56 LEU B C 1
ATOM 2631 O O . LEU B 1 56 ? -0.989 16.234 24.141 1 98.94 56 LEU B O 1
ATOM 2635 N N . ALA B 1 57 ? -0.479 14.109 24.656 1 98.94 57 ALA B N 1
ATOM 2636 C CA . ALA B 1 57 ? 0.552 14.547 25.594 1 98.94 57 ALA B CA 1
ATOM 2637 C C . ALA B 1 57 ? 1.717 15.203 24.859 1 98.94 57 ALA B C 1
ATOM 2639 O O . ALA B 1 57 ? 2.342 16.125 25.391 1 98.94 57 ALA B O 1
ATOM 2640 N N . THR B 1 58 ? 1.991 14.742 23.703 1 98.94 58 THR B N 1
ATOM 2641 C CA . THR B 1 58 ? 3.127 15.203 22.906 1 98.94 58 THR B CA 1
ATOM 2642 C C . THR B 1 58 ? 2.852 16.594 22.328 1 98.94 58 THR B C 1
ATOM 2644 O O . THR B 1 58 ? 3.688 17.484 22.438 1 98.94 58 THR B O 1
ATOM 2647 N N . PHE B 1 59 ? 1.641 16.75 21.812 1 98.88 59 PHE B N 1
ATOM 2648 C CA . PHE B 1 59 ? 1.415 17.953 21 1 98.88 59 PHE B CA 1
ATOM 2649 C C . PHE B 1 59 ? 0.392 18.859 21.672 1 98.88 59 PHE B C 1
ATOM 2651 O O . PHE B 1 59 ? 0.172 19.984 21.219 1 98.88 59 PHE B O 1
ATOM 2658 N N . GLY B 1 60 ? -0.241 18.375 22.75 1 98.56 60 GLY B N 1
ATOM 2659 C CA . GLY B 1 60 ? -1.372 19.094 23.312 1 98.56 60 GLY B CA 1
ATOM 2660 C C . GLY B 1 60 ? -2.666 18.859 22.562 1 98.56 60 GLY B C 1
ATOM 2661 O O . GLY B 1 60 ? -2.758 17.938 21.734 1 98.56 60 GLY B O 1
ATOM 2662 N N . GLY B 1 61 ? -3.699 19.531 22.922 1 98.31 61 GLY B N 1
ATOM 2663 C CA . GLY B 1 61 ? -4.977 19.453 22.234 1 98.31 61 GLY B CA 1
ATOM 2664 C C . GLY B 1 61 ? -5.965 18.531 22.922 1 98.31 61 GLY B C 1
ATOM 2665 O O . GLY B 1 61 ? -5.898 18.328 24.141 1 98.31 61 GLY B O 1
ATOM 2666 N N . LYS B 1 62 ? -6.953 18.094 22.094 1 97.88 62 LYS B N 1
ATOM 2667 C CA . LYS B 1 62 ? -8.047 17.312 22.672 1 97.88 62 LYS B CA 1
ATOM 2668 C C . LYS B 1 62 ? -8.57 16.297 21.656 1 97.88 62 LYS B C 1
ATOM 2670 O O . LYS B 1 62 ? -8.359 16.422 20.453 1 97.88 62 LYS B O 1
ATOM 2675 N N . SER B 1 63 ? -9.188 15.297 22.234 1 98.38 63 SER B N 1
ATOM 2676 C CA . SER B 1 63 ? -9.883 14.289 21.438 1 98.38 63 SER B CA 1
ATOM 2677 C C . SER B 1 63 ? -11.383 14.578 21.375 1 98.38 63 SER B C 1
ATOM 2679 O O . SER B 1 63 ? -11.969 15.039 22.344 1 98.38 63 SER B O 1
ATOM 2681 N N . THR B 1 64 ? -11.984 14.352 20.234 1 97.12 64 THR B N 1
ATOM 2682 C CA . THR B 1 64 ? -13.438 14.18 20.25 1 97.12 64 THR B CA 1
ATOM 2683 C C . THR B 1 64 ? -13.82 12.914 21.016 1 97.12 64 THR B C 1
ATOM 2685 O O . THR B 1 64 ? -12.953 12.125 21.391 1 97.12 64 THR B O 1
ATOM 2688 N N . ALA B 1 65 ? -15.133 12.766 21.25 1 97.62 65 ALA B N 1
ATOM 2689 C CA . ALA B 1 65 ? -15.594 11.523 21.875 1 97.62 65 ALA B CA 1
ATOM 2690 C C . ALA B 1 65 ? -15.273 10.32 21 1 97.62 65 ALA B C 1
ATOM 2692 O O . ALA B 1 65 ? -15.406 10.383 19.766 1 97.62 65 ALA B O 1
ATOM 2693 N N . GLN B 1 66 ? -14.766 9.281 21.609 1 98 66 GLN B N 1
ATOM 2694 C CA . GLN B 1 66 ? -14.586 8.023 20.891 1 98 66 GLN B CA 1
ATOM 2695 C C . GLN B 1 66 ? -15.93 7.336 20.641 1 98 66 GLN B C 1
ATOM 2697 O O . GLN B 1 66 ? -16.719 7.145 21.562 1 98 66 GLN B O 1
ATOM 2702 N N . VAL B 1 67 ? -16.172 6.996 19.469 1 97.31 67 VAL B N 1
ATOM 2703 C CA . VAL B 1 67 ? -17.422 6.344 19.109 1 97.31 67 VAL B CA 1
ATOM 2704 C C . VAL B 1 67 ? -17.141 5 18.438 1 97.31 67 VAL B C 1
ATOM 2706 O O . VAL B 1 67 ? -16.031 4.762 17.969 1 97.31 67 VAL B O 1
ATOM 2709 N N . VAL B 1 68 ? -18.031 4.07 18.484 1 97.38 68 VAL B N 1
ATOM 2710 C CA . VAL B 1 68 ? -18.016 2.854 17.688 1 97.38 68 VAL B CA 1
ATOM 2711 C C . VAL B 1 68 ? -18.938 3.021 16.484 1 97.38 68 VAL B C 1
ATOM 2713 O O . VAL B 1 68 ? -20.125 3.314 16.625 1 97.38 68 VAL B O 1
ATOM 2716 N N . VAL B 1 69 ? -18.391 2.863 15.25 1 95.75 69 VAL B N 1
ATOM 2717 C CA . VAL B 1 69 ? -19.156 3.242 14.07 1 95.75 69 VAL B CA 1
ATOM 2718 C C . VAL B 1 69 ? -18.641 2.465 12.852 1 95.75 69 VAL B C 1
ATOM 2720 O O . VAL B 1 69 ? -17.547 1.91 12.883 1 95.75 69 VAL B O 1
ATOM 2723 N N . ASN B 1 70 ? -19.5 2.316 11.828 1 95.62 70 ASN B N 1
ATOM 2724 C CA . ASN B 1 70 ? -19.062 1.903 10.492 1 95.62 70 ASN B CA 1
ATOM 2725 C C . ASN B 1 70 ? -18.766 3.105 9.609 1 95.62 70 ASN B C 1
ATOM 2727 O O . ASN B 1 70 ? -19.672 3.812 9.18 1 95.62 70 ASN B O 1
ATOM 2731 N N . VAL B 1 71 ? -17.5 3.297 9.297 1 93.69 71 VAL B N 1
ATOM 2732 C CA . VAL B 1 71 ? -17.125 4.457 8.508 1 93.69 71 VAL B CA 1
ATOM 2733 C C . VAL B 1 71 ? -16.859 4.031 7.062 1 93.69 71 VAL B C 1
ATOM 2735 O O . VAL B 1 71 ? -16.391 4.832 6.25 1 93.69 71 VAL B O 1
ATOM 2738 N N . LEU B 1 72 ? -17.047 2.795 6.742 1 96.06 72 LEU B N 1
ATOM 2739 C CA . LEU B 1 72 ? -16.703 2.248 5.434 1 96.06 72 LEU B CA 1
ATOM 2740 C C . LEU B 1 72 ? -17.969 1.86 4.66 1 96.06 72 LEU B C 1
ATOM 2742 O O . LEU B 1 72 ? -19.062 1.832 5.223 1 96.06 72 LEU B O 1
ATOM 2746 N N . PRO B 1 73 ? -17.859 1.635 3.342 1 96.19 73 PRO B N 1
ATOM 2747 C CA . PRO B 1 73 ? -19.031 1.339 2.518 1 96.19 73 PRO B CA 1
ATOM 2748 C C . PRO B 1 73 ? -19.484 -0.117 2.627 1 96.19 73 PRO B C 1
ATOM 2750 O O . PRO B 1 73 ? -20.453 -0.52 1.979 1 96.19 73 PRO B O 1
ATOM 2753 N N . VAL B 1 74 ? -18.797 -0.942 3.355 1 96.06 74 VAL B N 1
ATOM 2754 C CA . VAL B 1 74 ? -19.094 -2.354 3.592 1 96.06 74 VAL B CA 1
ATOM 2755 C C . VAL B 1 74 ? -19.125 -2.629 5.094 1 96.06 74 VAL B C 1
ATOM 2757 O O . VAL B 1 74 ? -18.641 -1.824 5.891 1 96.06 74 VAL B O 1
ATOM 2760 N N . PRO B 1 75 ? -19.719 -3.717 5.539 1 94.06 75 PRO B N 1
ATOM 2761 C CA . PRO B 1 75 ? -19.828 -3.982 6.977 1 94.06 75 PRO B CA 1
ATOM 2762 C C . PRO B 1 75 ? -18.469 -3.992 7.672 1 94.06 75 PRO B C 1
ATOM 2764 O O . PRO B 1 75 ? -17.547 -4.688 7.23 1 94.06 75 PRO B O 1
ATOM 2767 N N . SER B 1 76 ? -18.406 -3.168 8.633 1 96.06 76 SER B N 1
ATOM 2768 C CA . SER B 1 76 ? -17.203 -3.037 9.461 1 96.06 76 SER B CA 1
ATOM 2769 C C . SER B 1 76 ? -17.516 -2.332 10.781 1 96.06 76 SER B C 1
ATOM 2771 O O . SER B 1 76 ? -18.594 -1.758 10.938 1 96.06 76 SER B O 1
ATOM 2773 N N . SER B 1 77 ? -16.594 -2.479 11.703 1 97.81 77 SER B N 1
ATOM 2774 C CA . SER B 1 77 ? -16.734 -1.787 12.984 1 97.81 77 SER B CA 1
ATOM 2775 C C . SER B 1 77 ? -15.383 -1.277 13.477 1 97.81 77 SER B C 1
ATOM 2777 O O . SER B 1 77 ? -14.383 -1.996 13.414 1 97.81 77 SER B O 1
ATOM 2779 N N . THR B 1 78 ? -15.383 0.002 13.891 1 97.69 78 THR B N 1
ATOM 2780 C CA . THR B 1 78 ? -14.164 0.626 14.391 1 97.69 78 THR B CA 1
ATOM 2781 C C . THR B 1 78 ? -14.492 1.637 15.492 1 97.69 78 THR B C 1
ATOM 2783 O O . THR B 1 78 ? -15.555 2.254 15.477 1 97.69 78 THR B O 1
ATOM 2786 N N . THR B 1 79 ? -13.609 1.716 16.453 1 98.38 79 THR B N 1
ATOM 2787 C CA . THR B 1 79 ? -13.602 2.961 17.203 1 98.38 79 THR B CA 1
ATOM 2788 C C . THR B 1 79 ? -13.047 4.105 16.359 1 98.38 79 THR B C 1
ATOM 2790 O O . THR B 1 79 ? -12.148 3.904 15.555 1 98.38 79 THR B O 1
ATOM 2793 N N . SER B 1 80 ? -13.617 5.223 16.562 1 97.5 80 SER B N 1
ATOM 2794 C CA . SER B 1 80 ? -13.195 6.402 15.812 1 97.5 80 SER B CA 1
ATOM 2795 C C . SER B 1 80 ? -13.195 7.645 16.688 1 97.5 80 SER B C 1
ATOM 2797 O O . SER B 1 80 ? -14.086 7.824 17.531 1 97.5 80 SER B O 1
ATOM 2799 N N . GLN B 1 81 ? -12.211 8.484 16.562 1 98.06 81 GLN B N 1
ATOM 2800 C CA . GLN B 1 81 ? -12.125 9.797 17.188 1 98.06 81 GLN B CA 1
ATOM 2801 C C . GLN B 1 81 ? -11.125 10.688 16.453 1 98.06 81 GLN B C 1
ATOM 2803 O O . GLN B 1 81 ? -10.242 10.188 15.758 1 98.06 81 GLN B O 1
ATOM 2808 N N . LEU B 1 82 ? -11.312 11.93 16.531 1 97.81 82 LEU B N 1
ATOM 2809 C CA . LEU B 1 82 ? -10.352 12.922 16.047 1 97.81 82 LEU B CA 1
ATOM 2810 C C . LEU B 1 82 ? -9.484 13.438 17.188 1 97.81 82 LEU B C 1
ATOM 2812 O O . LEU B 1 82 ? -10 13.859 18.234 1 97.81 82 LEU B O 1
ATOM 2816 N N . LEU B 1 83 ? -8.219 13.375 17.016 1 98.75 83 LEU B N 1
ATOM 2817 C CA . LEU B 1 83 ? -7.289 14.07 17.891 1 98.75 83 LEU B CA 1
ATOM 2818 C C . LEU B 1 83 ? -6.855 15.398 17.281 1 98.75 83 LEU B C 1
ATOM 2820 O O . LEU B 1 83 ? -6.105 15.422 16.312 1 98.75 83 LEU B O 1
ATOM 2824 N N . GLN B 1 84 ? -7.324 16.453 17.844 1 98.38 84 GLN B N 1
ATOM 2825 C CA . GLN B 1 84 ? -7.07 17.797 17.328 1 98.38 84 GLN B CA 1
ATOM 2826 C C . GLN B 1 84 ? -6 18.5 18.156 1 98.38 84 GLN B C 1
ATOM 2828 O O . GLN B 1 84 ? -6.199 18.766 19.344 1 98.38 84 GLN B O 1
ATOM 2833 N N . THR B 1 85 ? -4.879 18.797 17.531 1 98.62 85 THR B N 1
ATOM 2834 C CA . THR B 1 85 ? -3.76 19.469 18.188 1 98.62 85 THR B CA 1
ATOM 2835 C C . THR B 1 85 ? -3.383 20.75 17.438 1 98.62 85 THR B C 1
ATOM 2837 O O . THR B 1 85 ? -3.783 20.938 16.297 1 98.62 85 THR B O 1
ATOM 2840 N N . PRO B 1 86 ? -2.584 21.594 18.062 1 98.31 86 PRO B N 1
ATOM 2841 C CA . PRO B 1 86 ? -2.105 22.797 17.375 1 98.31 86 PRO B CA 1
ATOM 2842 C C . PRO B 1 86 ? -1.19 22.484 16.188 1 98.31 86 PRO B C 1
ATOM 2844 O O . PRO B 1 86 ? -1.006 23.328 15.305 1 98.31 86 PRO B O 1
ATOM 2847 N N . ALA B 1 87 ? -0.672 21.203 16.141 1 98.5 87 ALA B N 1
ATOM 2848 C CA . ALA B 1 87 ? 0.346 20.891 15.141 1 98.5 87 ALA B CA 1
ATOM 2849 C C . ALA B 1 87 ? -0.218 19.969 14.055 1 98.5 87 ALA B C 1
ATOM 2851 O O . ALA B 1 87 ? 0.443 19.719 13.047 1 98.5 87 ALA B O 1
ATOM 2852 N N . GLY B 1 88 ? -1.402 19.422 14.234 1 98.44 88 GLY B N 1
ATOM 2853 C CA . GLY B 1 88 ? -2.018 18.516 13.281 1 98.44 88 GLY B CA 1
ATOM 2854 C C . GLY B 1 88 ? -3.197 17.75 13.859 1 98.44 88 GLY B C 1
ATOM 2855 O O . GLY B 1 88 ? -3.383 17.719 15.078 1 98.44 88 GLY B O 1
ATOM 2856 N N . THR B 1 89 ? -4.012 17.219 13.031 1 98.44 89 THR B N 1
ATOM 2857 C CA . THR B 1 89 ? -5.164 16.406 13.422 1 98.44 89 THR B CA 1
ATOM 2858 C C . THR B 1 89 ? -5.008 14.977 12.93 1 98.44 89 THR B C 1
ATOM 2860 O O . THR B 1 89 ? -4.547 14.742 11.805 1 98.44 89 THR B O 1
ATOM 2863 N N . VAL B 1 90 ? -5.367 14.047 13.758 1 98.62 90 VAL B N 1
ATOM 2864 C CA . VAL B 1 90 ? -5.34 12.625 13.43 1 98.62 90 VAL B CA 1
ATOM 2865 C C . VAL B 1 90 ? -6.758 12.062 13.461 1 98.62 90 VAL B C 1
ATOM 2867 O O . VAL B 1 90 ? -7.516 12.32 14.406 1 98.62 90 VAL B O 1
ATOM 2870 N N . SER B 1 91 ? -7.16 11.391 12.375 1 98.31 91 SER B N 1
ATOM 2871 C CA . SER B 1 91 ? -8.273 10.453 12.43 1 98.31 91 SER B CA 1
ATOM 2872 C C . SER B 1 91 ? -7.824 9.086 12.914 1 98.31 91 SER B C 1
ATOM 2874 O O . SER B 1 91 ? -7.105 8.375 12.211 1 98.31 91 SER B O 1
ATOM 2876 N N . LEU B 1 92 ? -8.25 8.789 14.133 1 98.81 92 LEU B N 1
ATOM 2877 C CA . LEU B 1 92 ? -7.793 7.559 14.766 1 98.81 92 LEU B CA 1
ATOM 2878 C C . LEU B 1 92 ? -8.836 6.449 14.633 1 98.81 92 LEU B C 1
ATOM 2880 O O . LEU B 1 92 ? -10 6.648 14.977 1 98.81 92 LEU B O 1
ATOM 2884 N N . PHE B 1 93 ? -8.383 5.316 14.148 1 98.62 93 PHE B N 1
ATOM 2885 C CA . PHE B 1 93 ? -9.266 4.176 13.945 1 98.62 93 PHE B CA 1
ATOM 2886 C C . PHE B 1 93 ? -8.727 2.941 14.656 1 98.62 93 PHE B C 1
ATOM 2888 O O . PHE B 1 93 ? -7.555 2.594 14.508 1 98.62 93 PHE B O 1
ATOM 2895 N N . GLY B 1 94 ? -9.516 2.314 15.445 1 98.69 94 GLY B N 1
ATOM 2896 C CA . GLY B 1 94 ? -9.266 1.016 16.062 1 98.69 94 GLY B CA 1
ATOM 2897 C C . GLY B 1 94 ? -10.258 -0.046 15.617 1 98.69 94 GLY B C 1
ATOM 2898 O O . GLY B 1 94 ? -11.211 -0.346 16.344 1 98.69 94 GLY B O 1
ATOM 2899 N N . PHE B 1 95 ? -10.055 -0.647 14.484 1 98.44 95 PHE B N 1
ATOM 2900 C CA . PHE B 1 95 ? -11.008 -1.582 13.898 1 98.44 95 PHE B CA 1
ATOM 2901 C C . PHE B 1 95 ? -11.141 -2.834 14.758 1 98.44 95 PHE B C 1
ATOM 2903 O O . PHE B 1 95 ? -10.133 -3.428 15.156 1 98.44 95 PHE B O 1
ATOM 2910 N N . THR B 1 96 ? -12.359 -3.197 15.016 1 98.31 96 THR B N 1
ATOM 2911 C CA . THR B 1 96 ? -12.664 -4.418 15.758 1 98.31 96 THR B CA 1
ATOM 2912 C C . THR B 1 96 ? -13.109 -5.527 14.805 1 98.31 96 THR B C 1
ATOM 2914 O O . THR B 1 96 ? -13.352 -6.66 15.234 1 98.31 96 THR B O 1
ATOM 2917 N N . THR B 1 97 ? -13.344 -5.27 13.562 1 97.88 97 THR B N 1
ATOM 2918 C CA . THR B 1 97 ? -13.508 -6.203 12.453 1 97.88 97 THR B CA 1
ATOM 2919 C C . THR B 1 97 ? -12.328 -6.098 11.484 1 97.88 97 THR B C 1
ATOM 2921 O O . THR B 1 97 ? -11.57 -5.125 11.516 1 97.88 97 THR B O 1
ATOM 2924 N N . PRO B 1 98 ? -12.078 -7.152 10.625 1 97.12 98 PRO B N 1
ATOM 2925 C CA . PRO B 1 98 ? -11.016 -7.008 9.633 1 97.12 98 PRO B CA 1
ATOM 2926 C C . PRO B 1 98 ? -11.195 -5.777 8.742 1 97.12 98 PRO B C 1
ATOM 2928 O O . PRO B 1 98 ? -12.328 -5.398 8.438 1 97.12 98 PRO B O 1
ATOM 2931 N N . ILE B 1 99 ? -10.141 -5.184 8.398 1 97.75 99 ILE B N 1
ATOM 2932 C CA . ILE B 1 99 ? -10.164 -3.969 7.59 1 97.75 99 ILE B CA 1
ATOM 2933 C C . ILE B 1 99 ? -10.359 -4.336 6.121 1 97.75 99 ILE B C 1
ATOM 2935 O O . ILE B 1 99 ? -9.531 -5.039 5.539 1 97.75 99 ILE B O 1
ATOM 2939 N N . PRO B 1 100 ? -11.352 -3.848 5.492 1 97.94 100 PRO B N 1
ATOM 2940 C CA . PRO B 1 100 ? -11.539 -4.137 4.07 1 97.94 100 PRO B CA 1
ATOM 2941 C C . PRO B 1 100 ? -10.484 -3.477 3.188 1 97.94 100 PRO B C 1
ATOM 2943 O O . PRO B 1 100 ? -10.039 -2.363 3.475 1 97.94 100 PRO B O 1
ATOM 2946 N N . HIS B 1 101 ? -10.07 -4.172 2.172 1 97.38 101 HIS B N 1
ATOM 2947 C CA . HIS B 1 101 ? -9.242 -3.582 1.131 1 97.38 101 HIS B CA 1
ATOM 2948 C C . HIS B 1 101 ? -10.016 -2.543 0.328 1 97.38 101 HIS B C 1
ATOM 2950 O O . HIS B 1 101 ? -11.188 -2.752 0 1 97.38 101 HIS B O 1
ATOM 2956 N N . PRO B 1 102 ? -9.391 -1.421 0.037 1 97.81 102 PRO B N 1
ATOM 2957 C CA . PRO B 1 102 ? -7.988 -1.062 0.266 1 97.81 102 PRO B CA 1
ATOM 2958 C C . PRO B 1 102 ? -7.809 -0.115 1.45 1 97.81 102 PRO B C 1
ATOM 2960 O O . PRO B 1 102 ? -6.785 0.565 1.551 1 97.81 102 PRO B O 1
ATOM 2963 N N . PHE B 1 103 ? -8.766 -0.099 2.348 1 97.94 103 PHE B N 1
ATOM 2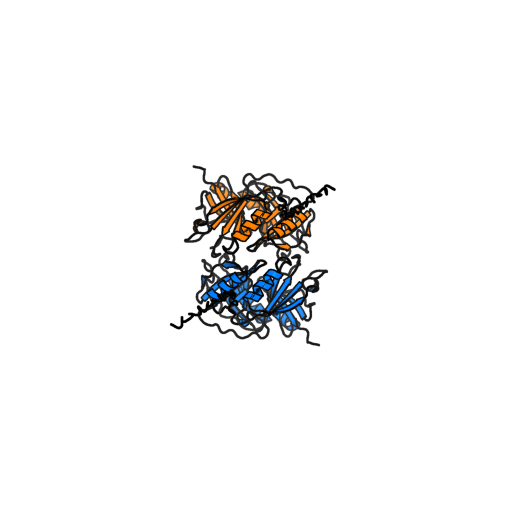964 C CA . PHE B 1 103 ? -8.719 0.858 3.447 1 97.94 103 PHE B CA 1
ATOM 2965 C C . PHE B 1 103 ? -7.527 0.586 4.352 1 97.94 103 PHE B C 1
ATOM 2967 O O . PHE B 1 103 ? -7.137 -0.568 4.547 1 97.94 103 PHE B O 1
ATOM 2974 N N . GLY B 1 104 ? -6.98 1.647 4.875 1 96.56 104 GLY B N 1
ATOM 2975 C CA . GLY B 1 104 ? -5.777 1.57 5.688 1 96.56 104 GLY B CA 1
ATOM 2976 C C . GLY B 1 104 ? -4.52 1.948 4.93 1 96.56 104 GLY B C 1
ATOM 2977 O O . GLY B 1 104 ? -3.471 2.184 5.535 1 96.56 104 GLY B O 1
ATOM 2978 N N . GLN B 1 105 ? -4.66 2.057 3.631 1 96.06 105 GLN B N 1
ATOM 2979 C CA . GLN B 1 105 ? -3.508 2.383 2.801 1 96.06 105 GLN B CA 1
ATOM 2980 C C . GLN B 1 105 ? -3.496 3.861 2.428 1 96.06 105 GLN B C 1
ATOM 2982 O O . GLN B 1 105 ? -2.541 4.348 1.816 1 96.06 105 GLN B O 1
ATOM 2987 N N . GLU B 1 106 ? -4.598 4.527 2.723 1 96.94 106 GLU B N 1
ATOM 2988 C CA . GLU B 1 106 ? -4.605 5.973 2.506 1 96.94 106 GLU B CA 1
ATOM 2989 C C . GLU B 1 106 ? -3.889 6.703 3.639 1 96.94 106 GLU B C 1
ATOM 2991 O O . GLU B 1 106 ? -3.924 6.262 4.789 1 96.94 106 GLU B O 1
ATOM 2996 N N . ARG B 1 107 ? -3.297 7.773 3.312 1 96.12 107 ARG B N 1
ATOM 2997 C CA . ARG B 1 107 ? -2.41 8.461 4.25 1 96.12 107 ARG B CA 1
ATOM 2998 C C . ARG B 1 107 ? -3.174 9.484 5.082 1 96.12 107 ARG B C 1
ATOM 3000 O O . ARG B 1 107 ? -2.842 9.711 6.246 1 96.12 107 ARG B O 1
ATOM 3007 N N . ASN B 1 108 ? -4.145 10.133 4.465 1 98.31 108 ASN B N 1
ATOM 3008 C CA . ASN B 1 108 ? -4.852 11.258 5.059 1 98.31 108 ASN B CA 1
ATOM 3009 C C . ASN B 1 108 ? -6.203 11.492 4.391 1 98.31 108 ASN B C 1
ATOM 3011 O O . ASN B 1 108 ? -6.566 10.781 3.451 1 98.31 108 ASN B O 1
ATOM 3015 N N . GLY B 1 109 ? -6.926 12.438 4.953 1 98.06 109 GLY B N 1
ATOM 3016 C CA . GLY B 1 109 ? -8.164 12.906 4.359 1 98.06 109 GLY B CA 1
ATOM 3017 C C . GLY B 1 109 ? -8.195 14.414 4.164 1 98.06 109 GLY B C 1
ATOM 3018 O O . GLY B 1 109 ? -7.82 15.172 5.062 1 98.06 109 GLY B O 1
ATOM 3019 N N . TYR B 1 110 ? -8.594 14.82 2.992 1 98.31 110 TYR B N 1
ATOM 3020 C CA . TYR B 1 110 ? -8.812 16.219 2.648 1 98.31 110 TYR B CA 1
ATOM 3021 C C . TYR B 1 110 ? -10.297 16.531 2.588 1 98.31 110 TYR B C 1
ATOM 3023 O O . TYR B 1 110 ? -11.055 15.859 1.887 1 98.31 110 TYR B O 1
ATOM 3031 N N . LEU B 1 111 ? -10.711 17.547 3.297 1 98.31 111 LEU B N 1
ATOM 3032 C CA . LEU B 1 111 ? -12.07 18.047 3.146 1 98.31 111 LEU B CA 1
ATOM 3033 C C . LEU B 1 111 ? -12.211 18.859 1.866 1 98.31 111 LEU B C 1
ATOM 3035 O O . LEU B 1 111 ? -11.383 19.734 1.587 1 98.31 111 LEU B O 1
ATOM 3039 N N . VAL B 1 112 ? -13.219 18.531 1.155 1 98.5 112 VAL B N 1
ATOM 3040 C CA . VAL B 1 112 ? -13.461 19.266 -0.082 1 98.5 112 VAL B CA 1
ATOM 3041 C C . VAL B 1 112 ? -14.82 19.969 -0.014 1 98.5 112 VAL B C 1
ATOM 3043 O O . VAL B 1 112 ? -15.711 19.516 0.711 1 98.5 112 VAL B O 1
ATOM 3046 N N . LYS B 1 113 ? -15.008 21.016 -0.816 1 97.5 113 LYS B N 1
ATOM 3047 C CA . LYS B 1 113 ? -16.219 21.828 -0.829 1 97.5 113 LYS B CA 1
ATOM 3048 C C . LYS B 1 113 ? -17.359 21.078 -1.528 1 97.5 113 LYS B C 1
ATOM 3050 O O . LYS B 1 113 ? -18.531 21.297 -1.205 1 97.5 113 LYS B O 1
ATOM 3055 N N . ASP B 1 114 ? -16.969 20.266 -2.473 1 97.31 114 ASP B N 1
ATOM 3056 C CA . ASP B 1 114 ? -17.891 19.531 -3.324 1 97.31 114 ASP B CA 1
ATOM 3057 C C . ASP B 1 114 ? -17.281 18.219 -3.816 1 97.31 114 ASP B C 1
ATOM 3059 O O . ASP B 1 114 ? -16.281 18.234 -4.543 1 97.31 114 ASP B O 1
ATOM 3063 N N . MET B 1 115 ? -17.922 17.141 -3.449 1 98.25 115 MET B N 1
ATOM 3064 C CA . MET B 1 115 ? -17.344 15.836 -3.74 1 98.25 115 MET B CA 1
ATOM 3065 C C . MET B 1 115 ? -17.297 15.578 -5.242 1 98.25 115 MET B C 1
ATOM 3067 O O . MET B 1 115 ? -16.281 15.125 -5.773 1 98.25 115 MET B O 1
ATOM 3071 N N . ASP B 1 116 ? -18.375 15.883 -5.938 1 98.31 116 ASP B N 1
ATOM 3072 C CA . ASP B 1 116 ? -18.422 15.625 -7.371 1 98.31 116 ASP B CA 1
ATOM 3073 C C . ASP B 1 116 ? -17.375 16.438 -8.117 1 98.31 116 ASP B C 1
ATOM 3075 O O . ASP B 1 116 ? -16.672 15.922 -8.992 1 98.31 116 ASP B O 1
ATOM 3079 N N . ALA B 1 117 ? -17.234 17.688 -7.773 1 98.62 117 ALA B N 1
ATOM 3080 C CA . ALA B 1 117 ? -16.25 18.562 -8.391 1 98.62 117 ALA B CA 1
ATOM 3081 C C . ALA B 1 117 ? -14.828 18.078 -8.086 1 98.62 117 ALA B C 1
ATOM 3083 O O . ALA B 1 117 ? -13.953 18.125 -8.953 1 98.62 117 ALA B O 1
ATOM 3084 N N . ALA B 1 118 ? -14.648 17.656 -6.875 1 98.75 118 ALA B N 1
ATOM 3085 C CA . ALA B 1 118 ? -13.328 17.203 -6.449 1 98.75 118 ALA B CA 1
ATOM 3086 C C . ALA B 1 118 ? -12.906 15.945 -7.211 1 98.75 118 ALA B C 1
ATOM 3088 O O . ALA B 1 118 ? -11.766 15.836 -7.656 1 98.75 118 ALA B O 1
ATOM 3089 N N . LEU B 1 119 ? -13.82 15.016 -7.34 1 98.81 119 LEU B N 1
ATOM 3090 C CA . LEU B 1 119 ? -13.508 13.781 -8.047 1 98.81 119 LEU B CA 1
ATOM 3091 C C . LEU B 1 119 ? -13.234 14.047 -9.523 1 98.81 119 LEU B C 1
ATOM 3093 O O . LEU B 1 119 ? -12.32 13.461 -10.102 1 98.81 119 LEU B O 1
ATOM 3097 N N . LYS B 1 120 ? -14.047 14.898 -10.102 1 98.62 120 LYS B N 1
ATOM 3098 C CA . LYS B 1 120 ? -13.797 15.297 -11.484 1 98.62 120 LYS B CA 1
ATOM 3099 C C . LYS B 1 120 ? -12.422 15.953 -11.625 1 98.62 120 LYS B C 1
ATOM 3101 O O . LYS B 1 120 ? -11.664 15.633 -12.547 1 98.62 120 LYS B O 1
ATOM 3106 N N . ALA B 1 121 ? -12.094 16.891 -10.742 1 98.69 121 ALA B N 1
ATOM 3107 C CA . ALA B 1 121 ? -10.805 17.578 -10.758 1 98.69 121 ALA B CA 1
ATOM 3108 C C . ALA B 1 121 ? -9.648 16.609 -10.562 1 98.69 121 ALA B C 1
ATOM 3110 O O . ALA B 1 121 ? -8.609 16.734 -11.219 1 98.69 121 ALA B O 1
ATOM 3111 N N . ALA B 1 122 ? -9.82 15.664 -9.656 1 98.81 122 ALA B N 1
ATOM 3112 C CA . ALA B 1 122 ? -8.781 14.664 -9.406 1 98.81 122 ALA B CA 1
ATOM 3113 C C . ALA B 1 122 ? -8.492 13.852 -10.664 1 98.81 122 ALA B C 1
ATOM 3115 O O . ALA B 1 122 ? -7.332 13.711 -11.062 1 98.81 122 ALA B O 1
ATOM 3116 N N . ARG B 1 123 ? -9.516 13.414 -11.336 1 98.56 123 ARG B N 1
ATOM 3117 C CA . ARG B 1 123 ? -9.352 12.648 -12.562 1 98.56 123 ARG B CA 1
ATOM 3118 C C . ARG B 1 123 ? -8.695 13.484 -13.656 1 98.56 123 ARG B C 1
ATOM 3120 O O . ARG B 1 123 ? -7.785 13.016 -14.344 1 98.56 123 ARG B O 1
ATOM 3127 N N . GLU B 1 124 ? -9.109 14.68 -13.75 1 98.31 124 GLU B N 1
ATOM 3128 C CA . GLU B 1 124 ? -8.594 15.57 -14.789 1 98.31 124 GLU B CA 1
ATOM 3129 C C . GLU B 1 124 ? -7.113 15.875 -14.562 1 98.31 124 GLU B C 1
ATOM 3131 O O . GLU B 1 124 ? -6.387 16.188 -15.508 1 98.31 124 GLU B O 1
ATOM 3136 N N . ASN B 1 125 ? -6.762 15.758 -13.328 1 98.44 125 ASN B N 1
ATOM 3137 C CA . ASN B 1 125 ? -5.363 16.031 -13.016 1 98.44 125 ASN B CA 1
ATOM 3138 C C . ASN B 1 125 ? -4.562 14.742 -12.844 1 98.44 125 ASN B C 1
ATOM 3140 O O . ASN B 1 125 ? -3.453 14.766 -12.312 1 98.44 125 ASN B O 1
ATOM 3144 N N . GLY B 1 126 ? -5.129 13.648 -13.172 1 97.81 126 GLY B N 1
ATOM 3145 C CA . GLY B 1 126 ? -4.305 12.453 -13.336 1 97.81 126 GLY B CA 1
ATOM 3146 C C . GLY B 1 126 ? -4.465 11.461 -12.211 1 97.81 126 GLY B C 1
ATOM 3147 O O . GLY B 1 126 ? -3.814 10.414 -12.203 1 97.81 126 GLY B O 1
ATOM 3148 N N . ALA B 1 127 ? -5.316 11.68 -11.242 1 98.69 127 ALA B N 1
ATOM 3149 C CA . ALA B 1 127 ? -5.574 10.703 -10.188 1 98.69 127 ALA B CA 1
ATOM 3150 C C . ALA B 1 127 ? -6.625 9.688 -10.625 1 98.69 127 ALA B C 1
ATOM 3152 O O . ALA B 1 127 ? -7.379 9.938 -11.57 1 98.69 127 ALA B O 1
ATOM 3153 N N . ALA B 1 128 ? -6.582 8.57 -10.008 1 98.88 128 ALA B N 1
ATOM 3154 C CA . ALA B 1 128 ? -7.625 7.559 -10.141 1 98.88 128 ALA B CA 1
ATOM 3155 C C . ALA B 1 128 ? -8.492 7.484 -8.891 1 98.88 128 ALA B C 1
ATOM 3157 O O . ALA B 1 128 ? -7.98 7.598 -7.77 1 98.88 128 ALA B O 1
ATOM 3158 N N . VAL B 1 129 ? -9.805 7.344 -9.094 1 98.88 129 VAL B N 1
ATOM 3159 C CA . VAL B 1 129 ? -10.664 7.012 -7.965 1 98.88 129 VAL B CA 1
ATOM 3160 C C . VAL B 1 129 ? -10.609 5.508 -7.695 1 98.88 129 VAL B C 1
ATOM 3162 O O . VAL B 1 129 ? -11.062 4.707 -8.516 1 98.88 129 VAL B O 1
ATOM 3165 N N . ILE B 1 130 ? -10.047 5.109 -6.516 1 98.81 130 ILE B N 1
ATOM 3166 C CA . ILE B 1 130 ? -9.828 3.684 -6.285 1 98.81 130 ILE B CA 1
ATOM 3167 C C . ILE B 1 130 ? -10.898 3.146 -5.34 1 98.81 130 ILE B C 1
ATOM 3169 O O . ILE B 1 130 ? -11.117 1.935 -5.262 1 98.81 130 ILE B O 1
ATOM 3173 N N . VAL B 1 131 ? -11.547 3.975 -4.594 1 98.81 131 VAL B N 1
ATOM 3174 C CA . VAL B 1 131 ? -12.805 3.699 -3.914 1 98.81 131 VAL B CA 1
ATOM 3175 C C . VAL B 1 131 ? -13.844 4.746 -4.305 1 98.81 131 VAL B C 1
ATOM 3177 O O . VAL B 1 131 ? -13.695 5.93 -3.979 1 98.81 131 VAL B O 1
ATOM 3180 N N . SER B 1 132 ? -14.828 4.305 -5.023 1 98.38 132 SER B N 1
ATOM 3181 C CA . SER B 1 132 ? -15.906 5.207 -5.41 1 98.38 132 SER B CA 1
ATOM 3182 C C . SER B 1 132 ? -16.562 5.844 -4.191 1 98.38 132 SER B C 1
ATOM 3184 O O . SER B 1 132 ? -16.578 5.258 -3.109 1 98.38 132 SER B O 1
ATOM 3186 N N . ASP B 1 133 ? -17.078 7.027 -4.41 1 98.44 133 ASP B N 1
ATOM 3187 C CA . ASP B 1 133 ? -17.656 7.738 -3.268 1 98.44 133 ASP B CA 1
ATOM 3188 C C . ASP B 1 133 ? -18.797 6.945 -2.633 1 98.44 133 ASP B C 1
ATOM 3190 O O . ASP B 1 133 ? -19.5 6.203 -3.32 1 98.44 133 ASP B O 1
ATOM 3194 N N . PHE B 1 134 ? -18.906 7.039 -1.371 1 98 134 PHE B N 1
ATOM 3195 C CA . PHE B 1 134 ? -19.922 6.391 -0.559 1 98 134 PHE B CA 1
ATOM 3196 C C . PHE B 1 134 ? -20.344 7.289 0.6 1 98 134 PHE B C 1
ATOM 3198 O O . PHE B 1 134 ? -19.578 8.148 1.037 1 98 134 PHE B O 1
ATOM 3205 N N . PRO B 1 135 ? -21.531 7.086 1.065 1 95.44 135 PRO B N 1
ATOM 3206 C CA . PRO B 1 135 ? -21.984 7.898 2.193 1 95.44 135 PRO B CA 1
ATOM 3207 C C . PRO B 1 135 ? -21.438 7.418 3.531 1 95.44 135 PRO B C 1
ATOM 3209 O O . PRO B 1 135 ? -21.078 6.242 3.672 1 95.44 135 PRO B O 1
ATOM 3212 N N . ASP B 1 136 ? -21.234 8.312 4.336 1 87.25 136 ASP B N 1
ATOM 3213 C CA . ASP B 1 136 ? -21.141 8.047 5.77 1 87.25 136 ASP B CA 1
ATOM 3214 C C . ASP B 1 136 ? -22.156 8.867 6.551 1 87.25 136 ASP B C 1
ATOM 3216 O O . ASP B 1 136 ? -22.938 9.633 5.965 1 87.25 136 ASP B O 1
ATOM 3220 N N . PRO B 1 137 ? -22.344 8.688 7.801 1 82.19 137 PRO B N 1
ATOM 3221 C CA . PRO B 1 137 ? -23.453 9.32 8.531 1 82.19 137 PRO B CA 1
ATOM 3222 C C . PRO B 1 137 ? -23.469 10.836 8.375 1 82.19 137 PRO B C 1
ATOM 3224 O O . PRO B 1 137 ? -24.516 11.469 8.5 1 82.19 137 PRO B O 1
ATOM 3227 N N . ILE B 1 138 ? -22.359 11.414 8.047 1 89.38 138 ILE B N 1
ATOM 3228 C CA . ILE B 1 138 ? -22.344 12.867 8.086 1 89.38 138 ILE B CA 1
ATOM 3229 C C . ILE B 1 138 ? -21.859 13.422 6.746 1 89.38 138 ILE B C 1
ATOM 3231 O O . ILE B 1 138 ? -21.594 14.617 6.621 1 89.38 138 ILE B O 1
ATOM 3235 N N . GLY B 1 139 ? -21.656 12.594 5.809 1 96.06 139 GLY B N 1
ATOM 3236 C CA . GLY B 1 139 ? -21.188 13.094 4.527 1 96.06 139 GLY B CA 1
ATOM 3237 C C . GLY B 1 139 ? -20.859 11.992 3.537 1 96.06 139 GLY B C 1
ATOM 3238 O O . GLY B 1 139 ? -21.625 11.031 3.398 1 96.06 139 GLY B O 1
ATOM 3239 N N . ARG B 1 140 ? -19.812 12.312 2.695 1 97.81 140 ARG B N 1
ATOM 3240 C CA . ARG B 1 140 ? -19.344 11.391 1.669 1 97.81 140 ARG B CA 1
ATOM 3241 C C . ARG B 1 140 ? -17.828 11.211 1.743 1 97.81 140 ARG B C 1
ATOM 3243 O O . ARG B 1 140 ? -17.109 12.117 2.166 1 97.81 140 ARG B O 1
ATOM 3250 N N . ASP B 1 141 ? -17.422 10.094 1.301 1 98.44 141 ASP B N 1
ATOM 3251 C CA . ASP B 1 141 ? -16 9.773 1.252 1 98.44 141 ASP B CA 1
ATOM 3252 C C . ASP B 1 141 ? -15.641 9.102 -0.072 1 98.44 141 ASP B C 1
ATOM 3254 O O . ASP B 1 141 ? -16.484 8.477 -0.71 1 98.44 141 ASP B O 1
ATOM 3258 N N . ALA B 1 142 ? -14.469 9.273 -0.498 1 98.88 142 ALA B N 1
ATOM 3259 C CA . ALA B 1 142 ? -13.828 8.57 -1.604 1 98.88 142 ALA B CA 1
ATOM 3260 C C . ALA B 1 142 ? -12.328 8.438 -1.372 1 98.88 142 ALA B C 1
ATOM 3262 O O . ALA B 1 142 ? -11.766 9.125 -0.521 1 98.88 142 ALA B O 1
ATOM 3263 N N . VAL B 1 143 ? -11.727 7.469 -2.027 1 98.88 143 VAL B N 1
ATOM 3264 C CA . VAL B 1 143 ? -10.273 7.371 -1.994 1 98.88 143 VAL B CA 1
ATOM 3265 C C . VAL B 1 143 ? -9.711 7.523 -3.406 1 98.88 143 VAL B C 1
ATOM 3267 O O . VAL B 1 143 ? -10.195 6.887 -4.348 1 98.88 143 VAL B O 1
ATOM 3270 N N . VAL B 1 144 ? -8.773 8.391 -3.543 1 98.94 144 VAL B N 1
ATOM 3271 C CA . VAL B 1 144 ? -8.109 8.602 -4.824 1 98.94 144 VAL B CA 1
ATOM 3272 C C . VAL B 1 144 ? -6.648 8.172 -4.727 1 98.94 144 VAL B C 1
ATOM 3274 O O . VAL B 1 144 ? -6.086 8.094 -3.631 1 98.94 144 VAL B O 1
ATOM 3277 N N . GLN B 1 145 ? -6.105 7.805 -5.836 1 98.88 145 GLN B N 1
ATOM 3278 C CA . GLN B 1 145 ? -4.699 7.438 -5.953 1 98.88 145 GLN B CA 1
ATOM 3279 C C . GLN B 1 145 ? -3.988 8.312 -6.98 1 98.88 145 GLN B C 1
ATOM 3281 O O . GLN B 1 145 ? -4.375 8.352 -8.148 1 98.88 145 GLN B O 1
ATOM 3286 N N . TRP B 1 146 ? -3.006 9.016 -6.508 1 98.75 146 TRP B N 1
ATOM 3287 C CA . TRP B 1 146 ? -2.197 9.891 -7.352 1 98.75 146 TRP B CA 1
ATOM 3288 C C . TRP B 1 146 ? -1.063 9.117 -8.016 1 98.75 146 TRP B C 1
ATOM 3290 O O . TRP B 1 146 ? -0.747 7.996 -7.605 1 98.75 146 TRP B O 1
ATOM 3300 N N . PRO B 1 147 ? -0.436 9.719 -9.117 1 98.25 147 PRO B N 1
ATOM 3301 C CA . PRO B 1 147 ? 0.744 9.07 -9.695 1 98.25 147 PRO B CA 1
ATOM 3302 C C . PRO B 1 147 ? 1.791 8.711 -8.641 1 98.25 147 PRO B C 1
ATOM 3304 O O . PRO B 1 147 ? 2.066 9.508 -7.742 1 98.25 147 PRO B O 1
ATOM 3307 N N . GLY B 1 148 ? 2.32 7.527 -8.781 1 98 148 GLY B N 1
ATOM 3308 C CA . GLY B 1 148 ? 3.268 7.051 -7.785 1 98 148 GLY B CA 1
ATOM 3309 C C . GLY B 1 148 ? 2.617 6.246 -6.676 1 98 148 GLY B C 1
ATOM 3310 O O . GLY B 1 148 ? 3.268 5.902 -5.688 1 98 148 GLY B O 1
ATOM 3311 N N . GLY B 1 149 ? 1.312 6.012 -6.812 1 98 149 GLY B N 1
ATOM 3312 C CA . GLY B 1 149 ? 0.607 5.125 -5.898 1 98 149 GLY B CA 1
ATOM 3313 C C . GLY B 1 149 ? 0.291 5.777 -4.566 1 98 149 GLY B C 1
ATOM 3314 O O . GLY B 1 149 ? 0.225 5.098 -3.539 1 98 149 GLY B O 1
ATOM 3315 N N . VAL B 1 150 ? 0.114 7.109 -4.52 1 98.5 150 VAL B N 1
ATOM 3316 C CA . VAL B 1 150 ? -0.185 7.824 -3.281 1 98.5 150 VAL B CA 1
ATOM 3317 C C . VAL B 1 150 ? -1.695 7.863 -3.059 1 98.5 150 VAL B C 1
ATOM 3319 O O . VAL B 1 150 ? -2.428 8.484 -3.834 1 98.5 150 VAL B O 1
ATOM 3322 N N . ASN B 1 151 ? -2.178 7.195 -2.01 1 98.69 151 ASN B N 1
ATOM 3323 C CA . ASN B 1 151 ? -3.604 7.117 -1.71 1 98.69 151 ASN B CA 1
ATOM 3324 C C . ASN B 1 151 ? -4.023 8.195 -0.712 1 98.69 151 ASN B C 1
ATOM 3326 O O . ASN B 1 151 ? -3.373 8.383 0.317 1 98.69 151 ASN B O 1
ATOM 3330 N N . MET B 1 152 ? -5.105 8.883 -1.04 1 98.69 152 MET B N 1
ATOM 3331 C CA . MET B 1 152 ? -5.676 9.906 -0.177 1 98.69 152 MET B CA 1
ATOM 3332 C C . MET B 1 152 ? -7.199 9.828 -0.166 1 98.69 152 MET B C 1
ATOM 3334 O O . MET B 1 152 ? -7.816 9.547 -1.195 1 98.69 152 MET B O 1
ATOM 3338 N N . GLN B 1 153 ? -7.738 10.047 0.977 1 98.75 153 GLN B N 1
ATOM 3339 C CA . GLN B 1 153 ? -9.188 10.188 1.07 1 98.75 153 GLN B CA 1
ATOM 3340 C C . GLN B 1 153 ? -9.625 11.609 0.753 1 98.75 153 GLN B C 1
ATOM 3342 O O . GLN B 1 153 ? -8.969 12.57 1.159 1 98.75 153 GLN B O 1
ATOM 3347 N N . LEU B 1 154 ? -10.68 11.742 0.01 1 98.81 154 LEU B N 1
ATOM 3348 C CA . LEU B 1 154 ? -11.484 12.961 -0.047 1 98.81 154 LEU B CA 1
ATOM 3349 C C . LEU B 1 154 ? -12.781 12.789 0.73 1 98.81 154 LEU B C 1
ATOM 3351 O O . LEU B 1 154 ? -13.461 11.766 0.602 1 98.81 154 LEU B O 1
ATOM 3355 N N . TYR B 1 155 ? -13.031 13.734 1.582 1 98.25 155 TYR B N 1
ATOM 3356 C CA . TYR B 1 155 ? -14.289 13.656 2.314 1 98.25 155 TYR B CA 1
ATOM 3357 C C . TYR B 1 155 ? -15.031 14.984 2.268 1 98.25 155 TYR B C 1
ATOM 3359 O O . TYR B 1 155 ? -14.422 16.031 2.039 1 98.25 155 TYR B O 1
ATOM 3367 N N . TRP B 1 156 ? -16.297 14.906 2.361 1 98 156 TRP B N 1
ATOM 3368 C CA . TRP B 1 156 ? -17.234 16.031 2.361 1 98 156 TRP B CA 1
ATOM 3369 C C . TRP B 1 156 ? -18.297 15.852 3.445 1 98 156 TRP B C 1
ATOM 3371 O O . TRP B 1 156 ? -18.781 14.742 3.676 1 98 156 TRP B O 1
ATOM 3381 N N . HIS B 1 157 ? -18.578 16.906 4.125 1 95.88 157 HIS B N 1
ATOM 3382 C CA . HIS B 1 157 ? -19.578 16.875 5.184 1 95.88 157 HIS B CA 1
ATOM 3383 C C . HIS B 1 157 ? -20.812 17.672 4.797 1 95.88 157 HIS B C 1
ATOM 3385 O O . HIS B 1 157 ? -20.703 18.719 4.145 1 95.88 157 HIS B O 1
ATOM 3391 N N . THR B 1 158 ? -21.891 17.188 5.281 1 93.38 158 THR B N 1
ATOM 3392 C CA . THR B 1 158 ? -23.156 17.891 5.082 1 93.38 158 THR B CA 1
ATOM 3393 C C . THR B 1 158 ? -23.172 19.188 5.871 1 93.38 158 THR B C 1
ATOM 3395 O O . THR B 1 158 ? -23.688 20.203 5.387 1 93.38 158 THR B O 1
ATOM 3398 N N . LYS B 1 159 ? -22.625 19.078 7.055 1 91.06 159 LYS B N 1
ATOM 3399 C CA . LYS B 1 159 ? -22.469 20.281 7.883 1 91.06 159 LYS B CA 1
ATOM 3400 C C . LYS B 1 159 ? -21.016 20.75 7.898 1 91.06 159 LYS B C 1
ATOM 3402 O O . LYS B 1 159 ? -20.094 19.938 8.055 1 91.06 159 LYS B O 1
ATOM 3407 N N . THR B 1 160 ? -20.875 21.969 7.77 1 85.94 160 THR B N 1
ATOM 3408 C CA . THR B 1 160 ? -19.531 22.531 7.777 1 85.94 160 THR B CA 1
ATOM 3409 C C . THR B 1 160 ? -18.844 22.281 9.117 1 85.94 160 THR B C 1
ATOM 3411 O O . THR B 1 160 ? -19.359 22.703 10.164 1 85.94 160 THR B O 1
ATOM 3414 N N . PRO B 1 161 ? -17.797 21.562 9.008 1 86.81 161 PRO B N 1
ATOM 3415 C CA . PRO B 1 161 ? -17.094 21.391 10.281 1 86.81 161 PRO B CA 1
ATOM 3416 C C . PRO B 1 161 ? -16.391 22.672 10.734 1 86.81 161 PRO B C 1
ATOM 3418 O O . PRO B 1 161 ? -16.203 23.594 9.938 1 86.81 161 PRO B O 1
ATOM 3421 N N . ASP B 1 162 ? -16.125 22.703 12.016 1 91.81 162 ASP B N 1
ATOM 3422 C CA . ASP B 1 162 ? -15.414 23.844 12.594 1 91.81 162 ASP B CA 1
ATOM 3423 C C . ASP B 1 162 ? -14.219 23.375 13.414 1 91.81 162 ASP B C 1
ATOM 3425 O O . ASP B 1 162 ? -14.32 23.188 14.633 1 91.81 162 ASP B O 1
ATOM 3429 N N . TYR B 1 163 ? -13.125 23.188 12.766 1 94.06 163 TYR B N 1
ATOM 3430 C CA . TYR B 1 163 ? -11.883 22.828 13.445 1 94.06 163 TYR B CA 1
ATOM 3431 C C . TYR B 1 163 ? -11.023 24.062 13.711 1 94.06 163 TYR B C 1
ATOM 3433 O O . TYR B 1 163 ? -10.945 24.969 12.875 1 94.06 163 TYR B O 1
ATOM 3441 N N . ALA B 1 164 ? -10.391 24.125 14.875 1 94.44 164 ALA B N 1
ATOM 3442 C CA . ALA B 1 164 ? -9.461 25.219 15.164 1 94.44 164 ALA B CA 1
ATOM 3443 C C . ALA B 1 164 ? -8.312 25.234 14.156 1 94.44 164 ALA B C 1
ATOM 3445 O O . ALA B 1 164 ? -7.816 24.188 13.75 1 94.44 164 ALA B O 1
ATOM 3446 N N . ALA B 1 165 ? -7.887 26.422 13.805 1 96.25 165 ALA B N 1
ATOM 3447 C CA . ALA B 1 165 ? -6.719 26.562 12.938 1 96.25 165 ALA B CA 1
ATOM 3448 C C . ALA B 1 165 ? -5.465 26.016 13.617 1 96.25 165 ALA B C 1
ATOM 3450 O O . ALA B 1 165 ? -5.312 26.141 14.828 1 96.25 165 ALA B O 1
ATOM 3451 N N . PHE B 1 166 ? -4.59 25.516 12.812 1 97.81 166 PHE B N 1
ATOM 3452 C CA . PHE B 1 166 ? -3.316 25.031 13.328 1 97.81 166 PHE B CA 1
ATOM 3453 C C . PHE B 1 166 ? -2.414 26.203 13.719 1 97.81 166 PHE B C 1
ATOM 3455 O O . PHE B 1 166 ? -2.473 27.266 13.117 1 97.81 166 PHE B O 1
ATOM 3462 N N . GLN B 1 167 ? -1.636 25.984 14.758 1 97.94 167 GLN B N 1
ATOM 3463 C CA . GLN B 1 167 ? -0.528 26.891 15.016 1 97.94 167 GLN B CA 1
ATOM 3464 C C . GLN B 1 167 ? 0.602 26.688 14.016 1 97.94 167 GLN B C 1
ATOM 3466 O O . GLN B 1 167 ? 1.256 27.656 13.602 1 97.94 167 GLN B O 1
ATOM 3471 N N . THR B 1 168 ? 0.896 25.453 13.703 1 98.12 168 THR B N 1
ATOM 3472 C CA . THR B 1 168 ? 1.8 25.062 12.625 1 98.12 168 THR B CA 1
ATOM 3473 C C . THR B 1 168 ? 1.149 24.016 11.727 1 98.12 168 THR B C 1
ATOM 3475 O O . THR B 1 168 ? 0.55 23.062 12.211 1 98.12 168 THR B O 1
ATOM 3478 N N . VAL B 1 169 ? 1.21 24.25 10.422 1 98.25 169 VAL B N 1
ATOM 3479 C CA . VAL B 1 169 ? 0.577 23.344 9.461 1 98.25 169 VAL B CA 1
ATOM 3480 C C . VAL B 1 169 ? 1.443 22.109 9.266 1 98.25 169 VAL B C 1
ATOM 3482 O O . VAL B 1 169 ? 2.617 22.203 8.906 1 98.25 169 VAL B O 1
ATOM 3485 N N . PRO B 1 170 ? 0.878 20.906 9.57 1 98.19 170 PRO B N 1
ATOM 3486 C CA . PRO B 1 170 ? 1.658 19.688 9.367 1 98.19 170 PRO B CA 1
ATOM 3487 C C . PRO B 1 170 ? 2.014 19.453 7.898 1 98.19 170 PRO B C 1
ATOM 3489 O O . PRO B 1 170 ? 1.309 19.938 7.004 1 98.19 170 PRO B O 1
ATOM 3492 N N . GLU B 1 171 ? 3.09 18.766 7.688 1 96.75 171 GLU B N 1
ATOM 3493 C CA . GLU B 1 171 ? 3.523 18.453 6.328 1 96.75 171 GLU B CA 1
ATOM 3494 C C . GLU B 1 171 ? 3.256 16.984 5.984 1 96.75 171 GLU B C 1
ATOM 3496 O O . GLU B 1 171 ? 3.793 16.094 6.625 1 96.75 171 GLU B O 1
ATOM 3501 N N . ASN B 1 172 ? 2.379 16.766 4.988 1 98.06 172 ASN B N 1
ATOM 3502 C CA . ASN B 1 172 ? 2.295 15.422 4.426 1 98.06 172 ASN B CA 1
ATOM 3503 C C . ASN B 1 172 ? 3.607 15.008 3.768 1 98.06 172 ASN B C 1
ATOM 3505 O O . ASN B 1 172 ? 4.191 15.781 3.002 1 98.06 172 ASN B O 1
ATOM 3509 N N . ARG B 1 173 ? 4.078 13.883 4.117 1 97.94 173 ARG B N 1
ATOM 3510 C CA . ARG B 1 173 ? 5.352 13.398 3.598 1 97.94 173 ARG B CA 1
ATOM 3511 C C . ARG B 1 173 ? 5.141 12.227 2.641 1 97.94 173 ARG B C 1
ATOM 3513 O O . ARG B 1 173 ? 4.641 11.172 3.041 1 97.94 173 ARG B O 1
ATOM 3520 N N . VAL B 1 174 ? 5.539 12.398 1.394 1 98.38 174 VAL B N 1
ATOM 3521 C CA . VAL B 1 174 ? 5.328 11.406 0.348 1 98.38 174 VAL B CA 1
ATOM 3522 C C . VAL B 1 174 ? 6.672 10.977 -0.234 1 98.38 174 VAL B C 1
ATOM 3524 O O . VAL B 1 174 ? 7.469 11.812 -0.656 1 98.38 174 VAL B O 1
ATOM 3527 N N . TYR B 1 175 ? 6.93 9.695 -0.22 1 98.38 175 TYR B N 1
ATOM 3528 C CA . TYR B 1 175 ? 8.125 9.117 -0.822 1 98.38 175 TYR B CA 1
ATOM 3529 C C . TYR B 1 175 ? 7.828 8.57 -2.215 1 98.38 175 TYR B C 1
ATOM 3531 O O . TYR B 1 175 ? 6.918 7.758 -2.389 1 98.38 175 TYR B O 1
ATOM 3539 N N . LEU B 1 176 ? 8.57 9.07 -3.189 1 98.62 176 LEU B N 1
ATOM 3540 C CA . LEU B 1 176 ? 8.281 8.711 -4.574 1 98.62 176 LEU B CA 1
ATOM 3541 C C . LEU B 1 176 ? 9.555 8.305 -5.309 1 98.62 176 LEU B C 1
ATOM 3543 O O . LEU B 1 176 ? 10.648 8.742 -4.949 1 98.62 176 LEU B O 1
ATOM 3547 N N . SER B 1 177 ? 9.32 7.473 -6.348 1 98.56 177 SER B N 1
ATOM 3548 C CA . SER B 1 177 ? 10.352 7.199 -7.344 1 98.56 177 SER B CA 1
ATOM 3549 C C . SER B 1 177 ? 10.578 8.406 -8.25 1 98.56 177 SER B C 1
ATOM 3551 O O . SER B 1 177 ? 9.648 9.164 -8.531 1 98.56 177 SER B O 1
ATOM 3553 N N . ALA B 1 178 ? 11.836 8.516 -8.703 1 98.31 178 ALA B N 1
ATOM 3554 C CA . ALA B 1 178 ? 12.141 9.539 -9.695 1 98.31 178 ALA B CA 1
ATOM 3555 C C . ALA B 1 178 ? 11.289 9.367 -10.953 1 98.31 178 ALA B C 1
ATOM 3557 O O . ALA B 1 178 ? 11 10.344 -11.648 1 98.31 178 ALA B O 1
ATOM 3558 N N . ASP B 1 179 ? 10.828 8.164 -11.211 1 98.69 179 ASP B N 1
ATOM 3559 C CA . ASP B 1 179 ? 10.062 7.844 -12.414 1 98.69 179 ASP B CA 1
ATOM 3560 C C . ASP B 1 179 ? 8.664 8.438 -12.352 1 98.69 179 ASP B C 1
ATOM 3562 O O . ASP B 1 179 ? 7.965 8.508 -13.367 1 98.69 179 ASP B O 1
ATOM 3566 N N . ARG B 1 180 ? 8.234 8.859 -11.172 1 98.69 180 ARG B N 1
ATOM 3567 C CA . ARG B 1 180 ? 6.848 9.305 -11.062 1 98.69 180 ARG B CA 1
ATOM 3568 C C . ARG B 1 180 ? 6.758 10.664 -10.375 1 98.69 180 ARG B C 1
ATOM 3570 O O . ARG B 1 180 ? 5.68 11.25 -10.281 1 98.69 180 ARG B O 1
ATOM 3577 N N . ALA B 1 181 ? 7.844 11.188 -9.867 1 98.69 181 ALA B N 1
ATOM 3578 C CA . ALA B 1 181 ? 7.855 12.398 -9.047 1 98.69 181 ALA B CA 1
ATOM 3579 C C . ALA B 1 181 ? 7.273 13.586 -9.812 1 98.69 181 ALA B C 1
ATOM 3581 O O . ALA B 1 181 ? 6.395 14.289 -9.305 1 98.69 181 ALA B O 1
ATOM 3582 N N . ASP B 1 182 ? 7.711 13.781 -11.023 1 98.62 182 ASP B N 1
ATOM 3583 C CA . ASP B 1 182 ? 7.246 14.938 -11.789 1 98.62 182 ASP B CA 1
ATOM 3584 C C . ASP B 1 182 ? 5.758 14.828 -12.109 1 98.62 182 ASP B C 1
ATOM 3586 O O . ASP B 1 182 ? 5.027 15.82 -12.039 1 98.62 182 ASP B O 1
ATOM 3590 N N . SER B 1 183 ? 5.348 13.578 -12.453 1 98.62 183 SER B N 1
ATOM 3591 C CA . SER B 1 183 ? 3.926 13.375 -12.719 1 98.62 183 SER B CA 1
ATOM 3592 C C . SER B 1 183 ? 3.088 13.633 -11.477 1 98.62 183 SER B C 1
ATOM 3594 O O . SER B 1 183 ? 2.012 14.234 -11.555 1 98.62 183 SER B O 1
ATOM 3596 N N . PHE B 1 184 ? 3.57 13.18 -10.344 1 98.88 184 PHE B N 1
ATOM 3597 C CA . PHE B 1 184 ? 2.863 13.414 -9.086 1 98.88 184 PHE B CA 1
ATOM 3598 C C . PHE B 1 184 ? 2.766 14.906 -8.789 1 98.88 184 PHE B C 1
ATOM 3600 O O . PHE B 1 184 ? 1.684 15.414 -8.492 1 98.88 184 PHE B O 1
ATOM 3607 N N . ILE B 1 185 ? 3.881 15.578 -8.844 1 98.88 185 ILE B N 1
ATOM 3608 C CA . ILE B 1 185 ? 3.941 17 -8.5 1 98.88 185 ILE B CA 1
ATOM 3609 C C . ILE B 1 185 ? 3.006 17.797 -9.406 1 98.88 185 ILE B C 1
ATOM 3611 O O . ILE B 1 185 ? 2.211 18.609 -8.93 1 98.88 185 ILE B O 1
ATOM 3615 N N . LYS B 1 186 ? 3.047 17.516 -10.719 1 98.75 186 LYS B N 1
ATOM 3616 C CA . LYS B 1 186 ? 2.16 18.188 -11.664 1 98.75 186 LYS B CA 1
ATOM 3617 C C . LYS B 1 186 ? 0.696 17.922 -11.328 1 98.75 186 LYS B C 1
ATOM 3619 O O . LYS B 1 186 ? -0.116 18.859 -11.281 1 98.75 186 LYS B O 1
ATOM 3624 N N . SER B 1 187 ? 0.384 16.703 -11.094 1 98.75 187 SER B N 1
ATOM 3625 C CA . SER B 1 187 ? -0.981 16.281 -10.797 1 98.75 187 SER B CA 1
ATOM 3626 C C . SER B 1 187 ? -1.504 16.953 -9.531 1 98.75 187 SER B C 1
ATOM 3628 O O . SER B 1 187 ? -2.586 17.547 -9.539 1 98.75 187 SER B O 1
ATOM 3630 N N . PHE B 1 188 ? -0.693 16.859 -8.484 1 98.75 188 PHE B N 1
ATOM 3631 C CA . PHE B 1 188 ? -1.15 17.359 -7.195 1 98.75 188 PHE B CA 1
ATOM 3632 C C . PHE B 1 188 ? -1.278 18.875 -7.227 1 98.75 188 PHE B C 1
ATOM 3634 O O . PHE B 1 188 ? -2.219 19.438 -6.66 1 98.75 188 PHE B O 1
ATOM 3641 N N . LEU B 1 189 ? -0.332 19.578 -7.848 1 98.75 189 LEU B N 1
ATOM 3642 C CA . LEU B 1 189 ? -0.42 21.016 -7.965 1 98.75 189 LEU B CA 1
ATOM 3643 C C . LEU B 1 189 ? -1.666 21.438 -8.742 1 98.75 189 LEU B C 1
ATOM 3645 O O . LEU B 1 189 ? -2.357 22.375 -8.367 1 98.75 189 LEU B O 1
ATOM 3649 N N . GLY B 1 190 ? -1.969 20.734 -9.836 1 98.62 190 GLY B N 1
ATOM 3650 C CA . GLY B 1 190 ? -3.172 21.016 -10.602 1 98.62 190 GLY B CA 1
ATOM 3651 C C . GLY B 1 190 ? -4.445 20.875 -9.789 1 98.62 190 GLY B C 1
ATOM 3652 O O . GLY B 1 190 ? -5.316 21.75 -9.836 1 98.62 190 GLY B O 1
ATOM 3653 N N . PHE B 1 191 ? -4.527 19.859 -9.047 1 98.81 191 PHE B N 1
ATOM 3654 C CA . PHE B 1 191 ? -5.707 19.578 -8.242 1 98.81 191 PHE B CA 1
ATOM 3655 C C . PHE B 1 191 ? -5.809 20.547 -7.066 1 98.81 191 PHE B C 1
ATOM 3657 O O . PHE B 1 191 ? -6.875 21.109 -6.812 1 98.81 191 PHE B O 1
ATOM 3664 N N . SER B 1 192 ? -4.629 20.734 -6.328 1 98.75 192 SER B N 1
ATOM 3665 C CA . SER B 1 192 ? -4.641 21.438 -5.051 1 98.75 192 SER B CA 1
ATOM 3666 C C . SER B 1 192 ? -4.539 22.938 -5.254 1 98.75 192 SER B C 1
ATOM 3668 O O . SER B 1 192 ? -4.766 23.719 -4.316 1 98.75 192 SER B O 1
ATOM 3670 N N . HIS B 1 193 ? -4.125 23.375 -6.492 1 98.56 193 HIS B N 1
ATOM 3671 C CA . HIS B 1 193 ? -3.805 24.781 -6.758 1 98.56 193 HIS B CA 1
ATOM 3672 C C . HIS B 1 193 ? -2.666 25.266 -5.867 1 98.56 193 HIS B C 1
ATOM 3674 O O . HIS B 1 193 ? -2.688 26.391 -5.383 1 98.56 193 HIS B O 1
ATOM 3680 N N . GLY B 1 194 ? -1.781 24.281 -5.625 1 98.5 194 GLY B N 1
ATOM 3681 C CA . GLY B 1 194 ? -0.64 24.594 -4.781 1 98.5 194 GLY B CA 1
ATOM 3682 C C . GLY B 1 194 ? 0.521 25.203 -5.547 1 98.5 194 GLY B C 1
ATOM 3683 O O . GLY B 1 194 ? 0.411 25.453 -6.75 1 98.5 194 GLY B O 1
ATOM 3684 N N . LYS B 1 195 ? 1.591 25.469 -4.777 1 98.44 195 LYS B N 1
ATOM 3685 C CA . LYS B 1 195 ? 2.826 25.984 -5.363 1 98.44 195 LYS B CA 1
ATOM 3686 C C . LYS B 1 195 ? 4.047 25.281 -4.77 1 98.44 195 LYS B C 1
ATOM 3688 O O . LYS B 1 195 ? 4.027 24.859 -3.613 1 98.44 195 LYS B O 1
ATOM 3693 N N . VAL B 1 196 ? 5.105 25.203 -5.562 1 98.75 196 VAL B N 1
ATOM 3694 C CA . VAL B 1 196 ? 6.391 24.672 -5.109 1 98.75 196 VAL B CA 1
ATOM 3695 C C . VAL B 1 196 ? 7.156 25.766 -4.367 1 98.75 196 VAL B C 1
ATOM 3697 O O . VAL B 1 196 ? 7.43 26.828 -4.926 1 98.75 196 VAL B O 1
ATOM 3700 N N . LEU B 1 197 ? 7.434 25.5 -3.125 1 97.81 197 LEU B N 1
ATOM 3701 C CA . LEU B 1 197 ? 8.195 26.453 -2.32 1 97.81 197 LEU B CA 1
ATOM 3702 C C . LEU B 1 197 ? 9.695 26.234 -2.516 1 97.81 197 LEU B C 1
ATOM 3704 O O . LEU B 1 197 ? 10.469 27.203 -2.455 1 97.81 197 LEU B O 1
ATOM 3708 N N . ALA B 1 198 ? 10.078 25.047 -2.639 1 97.25 198 ALA B N 1
ATOM 3709 C CA . ALA B 1 198 ? 11.469 24.656 -2.826 1 97.25 198 ALA B CA 1
ATOM 3710 C C . ALA B 1 198 ? 11.57 23.344 -3.592 1 97.25 198 ALA B C 1
ATOM 3712 O O . ALA B 1 198 ? 10.742 22.453 -3.41 1 97.25 198 ALA B O 1
ATOM 3713 N N . ASP B 1 199 ? 12.531 23.188 -4.434 1 98.31 199 ASP B N 1
ATOM 3714 C CA . ASP B 1 199 ? 12.875 21.984 -5.184 1 98.31 199 ASP B CA 1
ATOM 3715 C C . ASP B 1 199 ? 14.383 21.734 -5.16 1 98.31 199 ASP B C 1
ATOM 3717 O O . ASP B 1 199 ? 15.102 22.188 -6.051 1 98.31 199 ASP B O 1
ATOM 3721 N N . ASP B 1 200 ? 14.773 21.016 -4.133 1 97.62 200 ASP B N 1
ATOM 3722 C CA . ASP B 1 200 ? 16.188 20.672 -3.973 1 97.62 200 ASP B CA 1
ATOM 3723 C C . ASP B 1 200 ? 16.5 19.328 -4.609 1 97.62 200 ASP B C 1
ATOM 3725 O O . ASP B 1 200 ? 16.156 18.281 -4.059 1 97.62 200 ASP B O 1
ATOM 3729 N N . ARG B 1 201 ? 17.234 19.344 -5.648 1 97.31 201 ARG B N 1
ATOM 3730 C CA . ARG B 1 201 ? 17.5 18.109 -6.391 1 97.31 201 ARG B CA 1
ATOM 3731 C C . ARG B 1 201 ? 18.688 17.359 -5.797 1 97.31 201 ARG B C 1
ATOM 3733 O O . ARG B 1 201 ? 18.984 16.234 -6.215 1 97.31 201 ARG B O 1
ATOM 3740 N N . HIS B 1 202 ? 19.328 17.953 -4.801 1 96.56 202 HIS B N 1
ATOM 3741 C CA . HIS B 1 202 ? 20.516 17.344 -4.234 1 96.56 202 HIS B CA 1
ATOM 3742 C C . HIS B 1 202 ? 20.547 17.484 -2.717 1 96.56 202 HIS B C 1
ATOM 3744 O O . HIS B 1 202 ? 21.562 17.859 -2.135 1 96.56 202 HIS B O 1
ATOM 3750 N N . ALA B 1 203 ? 19.344 17.281 -2.117 1 96 203 ALA B N 1
ATOM 3751 C CA . ALA B 1 203 ? 19.312 17.234 -0.657 1 96 203 ALA B CA 1
ATOM 3752 C C . ALA B 1 203 ? 20.156 16.094 -0.121 1 96 203 ALA B C 1
ATOM 3754 O O . ALA B 1 203 ? 20.266 15.039 -0.753 1 96 203 ALA B O 1
ATOM 3755 N N . PRO B 1 204 ? 20.859 16.266 1.021 1 94.56 204 PRO B N 1
ATOM 3756 C CA . PRO B 1 204 ? 21.75 15.219 1.526 1 94.56 204 PRO B CA 1
ATOM 3757 C C . PRO B 1 204 ? 21.016 13.938 1.888 1 94.56 204 PRO B C 1
ATOM 3759 O O . PRO B 1 204 ? 20 13.977 2.588 1 94.56 204 PRO B O 1
ATOM 3762 N N . GLY B 1 205 ? 21.562 12.805 1.49 1 94.12 205 GLY B N 1
ATOM 3763 C CA . GLY B 1 205 ? 20.953 11.508 1.753 1 94.12 205 GLY B CA 1
ATOM 3764 C C . GLY B 1 205 ? 20.828 11.195 3.232 1 94.12 205 GLY B C 1
ATOM 3765 O O . GLY B 1 205 ? 19.938 10.453 3.645 1 94.12 205 GLY B O 1
ATOM 3766 N N . VAL B 1 206 ? 21.641 11.773 4.047 1 90.81 206 VAL B N 1
ATOM 3767 C CA . VAL B 1 206 ? 21.656 11.516 5.484 1 90.81 206 VAL B CA 1
ATOM 3768 C C . VAL B 1 206 ? 20.328 11.938 6.098 1 90.81 206 VAL B C 1
ATOM 3770 O O . VAL B 1 206 ? 19.891 11.383 7.117 1 90.81 206 VAL B O 1
ATOM 3773 N N . ASP B 1 207 ? 19.594 12.867 5.43 1 93.31 207 ASP B N 1
ATOM 3774 C CA . ASP B 1 207 ? 18.312 13.352 5.898 1 93.31 207 ASP B CA 1
ATOM 3775 C C . ASP B 1 207 ? 17.266 12.234 5.898 1 93.31 207 ASP B C 1
ATOM 3777 O O . ASP B 1 207 ? 16.234 12.336 6.562 1 93.31 207 ASP B O 1
ATOM 3781 N N . ILE B 1 208 ? 17.594 11.211 5.121 1 95.12 208 ILE B N 1
ATOM 3782 C CA . ILE B 1 208 ? 16.656 10.094 5.02 1 95.12 208 ILE B CA 1
ATOM 3783 C C . ILE B 1 208 ? 17.359 8.789 5.359 1 95.12 208 ILE B C 1
ATOM 3785 O O . ILE B 1 208 ? 17.016 7.727 4.832 1 95.12 208 ILE B O 1
ATOM 3789 N N . GLY B 1 209 ? 18.359 8.859 6.109 1 93.44 209 GLY B N 1
ATOM 3790 C CA . GLY B 1 209 ? 19.016 7.703 6.719 1 93.44 209 GLY B CA 1
ATOM 3791 C C . GLY B 1 209 ? 20.031 7.047 5.812 1 93.44 209 GLY B C 1
ATOM 3792 O O . GLY B 1 209 ? 20.578 5.992 6.148 1 93.44 209 GLY B O 1
ATOM 3793 N N . GLN B 1 210 ? 20.281 7.641 4.68 1 92.44 210 GLN B N 1
ATOM 3794 C CA . GLN B 1 210 ? 21.281 7.059 3.789 1 92.44 210 GLN B CA 1
ATOM 3795 C C . GLN B 1 210 ? 22.688 7.449 4.215 1 92.44 210 GLN B C 1
ATOM 3797 O O . GLN B 1 210 ? 22.906 8.539 4.75 1 92.44 210 GLN B O 1
ATOM 3802 N N . ALA B 1 211 ? 23.641 6.543 3.936 1 87.5 211 ALA B N 1
ATOM 3803 C CA . ALA B 1 211 ? 25.031 6.773 4.344 1 87.5 211 ALA B CA 1
ATOM 3804 C C . ALA B 1 211 ? 25.688 7.828 3.465 1 87.5 211 ALA B C 1
ATOM 3806 O O . ALA B 1 211 ? 26.594 8.539 3.912 1 87.5 211 ALA B O 1
ATOM 3807 N N . SER B 1 212 ? 25.266 7.883 2.221 1 90.44 212 SER B N 1
ATOM 3808 C CA . SER B 1 212 ? 25.844 8.805 1.255 1 90.44 212 SER B CA 1
ATOM 3809 C C . SER B 1 212 ? 24.859 9.141 0.142 1 90.44 212 SER B C 1
ATOM 3811 O O . SER B 1 212 ? 23.75 8.625 0.118 1 90.44 212 SER B O 1
ATOM 3813 N N . GLY B 1 213 ? 25.234 10.148 -0.561 1 93.88 213 GLY B N 1
ATOM 3814 C CA . GLY B 1 213 ? 24.438 10.484 -1.731 1 93.88 213 GLY B CA 1
ATOM 3815 C C . GLY B 1 213 ? 23.438 11.594 -1.47 1 93.88 213 GLY B C 1
ATOM 3816 O O . GLY B 1 213 ? 23.578 12.344 -0.505 1 93.88 213 GLY B O 1
ATOM 3817 N N . THR B 1 214 ? 22.562 11.773 -2.496 1 96.5 214 THR B N 1
ATOM 3818 C CA . THR B 1 214 ? 21.562 12.828 -2.436 1 96.5 214 THR B CA 1
ATOM 3819 C C . THR B 1 214 ? 20.188 12.297 -2.828 1 96.5 214 THR B C 1
ATOM 3821 O O . THR B 1 214 ? 20.078 11.188 -3.34 1 96.5 214 THR B O 1
ATOM 3824 N N . TYR B 1 215 ? 19.219 12.93 -2.475 1 97.06 215 TYR B N 1
ATOM 3825 C CA . TYR B 1 215 ? 17.859 12.734 -2.941 1 97.06 215 TYR B CA 1
ATOM 3826 C C . TYR B 1 215 ? 17.219 14.062 -3.324 1 97.06 215 TYR B C 1
ATOM 3828 O O . TYR B 1 215 ? 17.797 15.125 -3.086 1 97.06 215 TYR B O 1
ATOM 3836 N N . ARG B 1 216 ? 16.156 14.016 -4.043 1 98.38 216 ARG B N 1
ATOM 3837 C CA . ARG B 1 216 ? 15.414 15.227 -4.383 1 98.38 216 ARG B CA 1
ATOM 3838 C C . ARG B 1 216 ? 14.297 15.492 -3.375 1 98.38 216 ARG B C 1
ATOM 3840 O O . ARG B 1 216 ? 13.531 14.586 -3.037 1 98.38 216 ARG B O 1
ATOM 3847 N N . ARG B 1 217 ? 14.25 16.688 -2.846 1 98 217 ARG B N 1
ATOM 3848 C CA . ARG B 1 217 ? 13.188 17.109 -1.939 1 98 217 ARG B CA 1
ATOM 3849 C C . ARG B 1 217 ? 12.414 18.297 -2.514 1 98 217 ARG B C 1
ATOM 3851 O O . ARG B 1 217 ? 13.008 19.297 -2.898 1 98 217 ARG B O 1
ATOM 3858 N N . VAL B 1 218 ? 11.125 18.156 -2.596 1 98.62 218 VAL B N 1
ATOM 3859 C CA . VAL B 1 218 ? 10.25 19.234 -3.059 1 98.62 218 VAL B CA 1
ATOM 3860 C C . VAL B 1 218 ? 9.281 19.625 -1.948 1 98.62 218 VAL B C 1
ATOM 3862 O O . VAL B 1 218 ? 8.609 18.75 -1.371 1 98.62 218 VAL B O 1
ATOM 3865 N N . ASP B 1 219 ? 9.219 20.844 -1.621 1 98 219 ASP B N 1
ATOM 3866 C CA . ASP B 1 219 ? 8.266 21.359 -0.646 1 98 219 ASP B CA 1
ATOM 3867 C C . ASP B 1 219 ? 7.117 22.094 -1.337 1 98 219 ASP B C 1
ATOM 3869 O O . ASP B 1 219 ? 7.352 23 -2.152 1 98 219 ASP B O 1
ATOM 3873 N N . ILE B 1 220 ? 5.918 21.688 -1.015 1 98.69 220 ILE B N 1
ATOM 3874 C CA . ILE B 1 220 ? 4.719 22.234 -1.634 1 98.69 220 ILE B CA 1
ATOM 3875 C C . ILE B 1 220 ? 3.83 22.859 -0.564 1 98.69 220 ILE B C 1
ATOM 3877 O O . ILE B 1 220 ? 3.717 22.344 0.547 1 98.69 220 ILE B O 1
ATOM 3881 N N . GLU B 1 221 ? 3.254 24 -0.883 1 98.56 221 GLU B N 1
ATOM 3882 C CA . GLU B 1 221 ? 2.164 24.594 -0.118 1 98.56 221 GLU B CA 1
ATOM 3883 C C . GLU B 1 221 ? 0.885 24.672 -0.947 1 98.56 221 GLU B C 1
ATOM 3885 O O . GLU B 1 221 ? 0.932 24.969 -2.143 1 98.56 221 GLU B O 1
ATOM 3890 N N . SER B 1 222 ? -0.24 24.375 -0.35 1 98.5 222 SER B N 1
ATOM 3891 C CA . SER B 1 222 ? -1.539 24.453 -1.01 1 98.5 222 SER B CA 1
ATOM 3892 C C . SER B 1 222 ? -2.641 24.812 -0.019 1 98.5 222 SER B C 1
ATOM 3894 O O . SER B 1 222 ? -2.41 24.844 1.191 1 98.5 222 SER B O 1
ATOM 3896 N N . PRO B 1 223 ? -3.838 25.062 -0.506 1 98.31 223 PRO B N 1
ATOM 3897 C CA . PRO B 1 223 ? -4.973 25.297 0.393 1 98.31 223 PRO B CA 1
ATOM 3898 C C . PRO B 1 223 ? -5.316 24.062 1.233 1 98.31 223 PRO B C 1
ATOM 3900 O O . PRO B 1 223 ? -6.055 24.172 2.215 1 98.31 223 PRO B O 1
ATOM 3903 N N . PHE B 1 224 ? -4.793 22.828 0.937 1 98.38 224 PHE B N 1
ATOM 3904 C CA . PHE B 1 224 ? -4.973 21.625 1.73 1 98.38 224 PHE B CA 1
ATOM 3905 C C . PHE B 1 224 ? -3.922 21.531 2.83 1 98.38 224 PHE B C 1
ATOM 3907 O O . PHE B 1 224 ? -4.055 20.734 3.762 1 98.38 224 PHE B O 1
ATOM 3914 N N . GLY B 1 225 ? -2.898 22.344 2.678 1 98.31 225 GLY B N 1
ATOM 3915 C CA . GLY B 1 225 ? -1.783 22.281 3.607 1 98.31 225 GLY B CA 1
ATOM 3916 C C . GLY B 1 225 ? -0.445 22.078 2.924 1 98.31 225 GLY B C 1
ATOM 3917 O O . GLY B 1 225 ? -0.247 22.531 1.793 1 98.31 225 GLY B O 1
ATOM 3918 N N . ARG B 1 226 ? 0.504 21.562 3.654 1 98.31 226 ARG B N 1
ATOM 3919 C CA . ARG B 1 226 ? 1.874 21.422 3.174 1 98.31 226 ARG B CA 1
ATOM 3920 C C . ARG B 1 226 ? 2.18 19.984 2.811 1 98.31 226 ARG B C 1
ATOM 3922 O O . ARG B 1 226 ? 1.535 19.062 3.316 1 98.31 226 ARG B O 1
ATOM 3929 N N . MET B 1 227 ? 3.162 19.844 1.942 1 98.5 227 MET B N 1
ATOM 3930 C CA . MET B 1 227 ? 3.631 18.516 1.557 1 98.5 227 MET B CA 1
ATOM 3931 C C . MET B 1 227 ? 5.125 18.531 1.265 1 98.5 227 MET B C 1
ATOM 3933 O O . MET B 1 227 ? 5.633 19.469 0.651 1 98.5 227 MET B O 1
ATOM 3937 N N . ALA B 1 228 ? 5.781 17.609 1.805 1 97.75 228 ALA B N 1
ATOM 3938 C CA . ALA B 1 228 ? 7.156 17.297 1.413 1 97.75 228 ALA B CA 1
ATOM 3939 C C . ALA B 1 228 ? 7.203 16.062 0.518 1 97.75 228 ALA B C 1
ATOM 3941 O O . ALA B 1 228 ? 6.773 14.977 0.92 1 97.75 228 ALA B O 1
ATOM 3942 N N . VAL B 1 229 ? 7.668 16.234 -0.655 1 98.69 229 VAL B N 1
ATOM 3943 C CA . VAL B 1 229 ? 7.883 15.141 -1.59 1 98.69 229 VAL B CA 1
ATOM 3944 C C . VAL B 1 229 ? 9.344 14.711 -1.558 1 98.69 229 VAL B C 1
ATOM 3946 O O . VAL B 1 229 ? 10.234 15.492 -1.889 1 98.69 229 VAL B O 1
ATOM 3949 N N . LEU B 1 230 ? 9.57 13.531 -1.117 1 98.44 230 LEU B N 1
ATOM 3950 C CA . LEU B 1 230 ? 10.906 12.953 -1.047 1 98.44 230 LEU B CA 1
ATOM 3951 C C . LEU B 1 230 ? 11.117 11.93 -2.158 1 98.44 230 LEU B C 1
ATOM 3953 O O . LEU B 1 230 ? 10.516 10.852 -2.141 1 98.44 230 LEU B O 1
ATOM 3957 N N . VAL B 1 231 ? 11.93 12.273 -3.141 1 98.69 231 VAL B N 1
ATOM 3958 C CA . VAL B 1 231 ? 12.195 11.43 -4.305 1 98.69 231 VAL B CA 1
ATOM 3959 C C . VAL B 1 231 ? 13.453 10.594 -4.059 1 98.69 231 VAL B C 1
ATOM 3961 O O . VAL B 1 231 ? 14.555 11.141 -3.961 1 98.69 231 VAL B O 1
ATOM 3964 N N . THR B 1 232 ? 13.297 9.273 -3.967 1 97.94 232 THR B N 1
ATOM 3965 C CA . THR B 1 232 ? 14.383 8.414 -3.52 1 97.94 232 THR B CA 1
ATOM 3966 C C . THR B 1 232 ? 14.516 7.195 -4.426 1 97.94 232 THR B C 1
ATOM 3968 O O . THR B 1 232 ? 13.727 7.02 -5.359 1 97.94 232 THR B O 1
ATOM 3971 N N . ASN B 1 233 ? 15.555 6.43 -4.148 1 97.25 233 ASN B N 1
ATOM 3972 C CA . ASN B 1 233 ? 15.758 5.176 -4.867 1 97.25 233 ASN B CA 1
ATOM 3973 C C . ASN B 1 233 ? 15.016 4.023 -4.199 1 97.25 233 ASN B C 1
ATOM 3975 O O . ASN B 1 233 ? 15.172 2.865 -4.59 1 97.25 233 ASN B O 1
ATOM 3979 N N . GLY B 1 234 ? 14.266 4.277 -3.182 1 97.75 234 GLY B N 1
ATOM 3980 C CA . GLY B 1 234 ? 13.445 3.289 -2.508 1 97.75 234 GLY B CA 1
ATOM 3981 C C . GLY B 1 234 ? 14.227 2.42 -1.541 1 97.75 234 GLY B C 1
ATOM 3982 O O . GLY B 1 234 ? 13.656 1.526 -0.906 1 97.75 234 GLY B O 1
ATOM 3983 N N . GLN B 1 235 ? 15.547 2.623 -1.386 1 97.44 235 GLN B N 1
ATOM 3984 C CA . GLN B 1 235 ? 16.391 1.845 -0.478 1 97.44 235 GLN B CA 1
ATOM 3985 C C . GLN B 1 235 ? 16.578 2.57 0.85 1 97.44 235 GLN B C 1
ATOM 3987 O O . GLN B 1 235 ? 17.688 2.979 1.184 1 97.44 235 GLN B O 1
ATOM 3992 N N . LEU B 1 236 ? 15.477 2.623 1.612 1 97.75 236 LEU B N 1
ATOM 3993 C CA . LEU B 1 236 ? 15.422 3.438 2.82 1 97.75 236 LEU B CA 1
ATOM 3994 C C . LEU B 1 236 ? 15.594 2.574 4.066 1 97.75 236 LEU B C 1
ATOM 3996 O O . LEU B 1 236 ? 14.859 1.601 4.258 1 97.75 236 LEU B O 1
ATOM 4000 N N . PRO B 1 237 ? 16.578 2.863 4.875 1 97.56 237 PRO B N 1
ATOM 4001 C CA . PRO B 1 237 ? 16.609 2.154 6.156 1 97.56 237 PRO B CA 1
ATOM 4002 C C . PRO B 1 237 ? 15.43 2.523 7.059 1 97.56 237 PRO B C 1
ATOM 4004 O O . PRO B 1 237 ? 14.992 3.676 7.066 1 97.56 237 PRO B O 1
ATOM 4007 N N . TYR B 1 238 ? 14.961 1.57 7.789 1 97.56 238 TYR B N 1
ATOM 4008 C CA . TYR B 1 238 ? 13.938 1.862 8.789 1 97.56 238 TYR B CA 1
ATOM 4009 C C . TYR B 1 238 ? 14.398 2.955 9.742 1 97.56 238 TYR B C 1
ATOM 4011 O O . TYR B 1 238 ? 15.555 2.967 10.164 1 97.56 238 TYR B O 1
ATOM 4019 N N . PRO B 1 239 ? 13.602 3.916 10.078 1 98.31 239 PRO B N 1
ATOM 4020 C CA . PRO B 1 239 ? 12.156 3.979 9.867 1 98.31 239 PRO B CA 1
ATOM 4021 C C . PRO B 1 239 ? 11.766 4.887 8.703 1 98.31 239 PRO B C 1
ATOM 4023 O O . PRO B 1 239 ? 10.578 5.102 8.445 1 98.31 239 PRO B O 1
ATOM 4026 N N . PHE B 1 240 ? 12.75 5.316 7.934 1 98.06 240 PHE B N 1
ATOM 4027 C CA . PHE B 1 240 ? 12.453 6.285 6.887 1 98.06 240 PHE B CA 1
ATOM 4028 C C . PHE B 1 240 ? 11.508 5.695 5.852 1 98.06 240 PHE B C 1
ATOM 4030 O O . PHE B 1 240 ? 11.633 4.523 5.484 1 98.06 240 PHE B O 1
ATOM 4037 N N . GLY B 1 241 ? 10.57 6.473 5.379 1 97.69 241 GLY B N 1
ATOM 4038 C CA . GLY B 1 241 ? 9.547 6.023 4.441 1 97.69 241 GLY B CA 1
ATOM 4039 C C . GLY B 1 241 ? 8.242 5.652 5.113 1 97.69 241 GLY B C 1
ATOM 4040 O O . GLY B 1 241 ? 7.199 5.586 4.461 1 97.69 241 GLY B O 1
ATOM 4041 N N . HIS B 1 242 ? 8.336 5.332 6.402 1 98.12 242 HIS B N 1
ATOM 4042 C CA . HIS B 1 242 ? 7.137 4.949 7.137 1 98.12 242 HIS B CA 1
ATOM 4043 C C . HIS B 1 242 ? 6.402 6.172 7.668 1 98.12 242 HIS B C 1
ATOM 4045 O O . HIS B 1 242 ? 5.207 6.105 7.969 1 98.12 242 HIS B O 1
ATOM 4051 N N . GLU B 1 243 ? 7.137 7.254 7.887 1 97.81 243 GLU B N 1
ATOM 4052 C CA . GLU B 1 243 ? 6.5 8.461 8.406 1 97.81 243 GLU B CA 1
ATOM 4053 C C . GLU B 1 243 ? 5.688 9.164 7.324 1 97.81 243 GLU B C 1
ATOM 4055 O O . GLU B 1 243 ? 6.211 9.484 6.258 1 97.81 243 GLU B O 1
ATOM 4060 N N . THR B 1 244 ? 4.426 9.445 7.609 1 97.12 244 THR B N 1
ATOM 4061 C CA . THR B 1 244 ? 3.549 10.031 6.609 1 97.12 244 THR B CA 1
ATOM 4062 C C . THR B 1 244 ? 3.318 11.516 6.902 1 97.12 244 THR B C 1
ATOM 4064 O O . THR B 1 244 ? 2.812 12.25 6.051 1 97.12 244 THR B O 1
ATOM 4067 N N . THR B 1 245 ? 3.711 11.969 8.094 1 98.69 245 THR B N 1
ATOM 4068 C CA . THR B 1 245 ? 3.459 13.352 8.484 1 98.69 245 THR B CA 1
ATOM 4069 C C . THR B 1 245 ? 4.637 13.914 9.273 1 98.69 245 THR B C 1
ATOM 4071 O O . THR B 1 245 ? 5.258 13.203 10.062 1 98.69 245 THR B O 1
ATOM 4074 N N . GLY B 1 246 ? 4.969 15.141 9.023 1 98.19 246 GLY B N 1
ATOM 4075 C CA . GLY B 1 246 ? 5.895 15.922 9.836 1 98.19 246 GLY B CA 1
ATOM 4076 C C . GLY B 1 246 ? 5.207 17.016 10.633 1 98.19 246 GLY B C 1
ATOM 4077 O O . GLY B 1 246 ? 4.438 17.797 10.078 1 98.19 246 GLY B O 1
ATOM 4078 N N . TYR B 1 247 ? 5.488 17.047 11.898 1 98.81 247 TYR B N 1
ATOM 4079 C CA . TYR B 1 247 ? 4.902 18.047 12.797 1 98.81 247 TYR B CA 1
ATOM 4080 C C . TYR B 1 247 ? 5.941 19.062 13.227 1 98.81 247 TYR B C 1
ATOM 4082 O O . TYR B 1 247 ? 6.977 18.703 13.797 1 98.81 247 TYR B O 1
ATOM 4090 N N . GLN B 1 248 ? 5.648 20.281 12.961 1 98.25 248 GLN B N 1
ATOM 4091 C CA . GLN B 1 248 ? 6.52 21.375 13.398 1 98.25 248 GLN B CA 1
ATOM 4092 C C . GLN B 1 248 ? 6.184 21.812 14.82 1 98.25 248 GLN B C 1
ATOM 4094 O O . GLN B 1 248 ? 5.016 22 15.156 1 98.25 248 GLN B O 1
ATOM 4099 N N . VAL B 1 249 ? 7.211 21.984 15.617 1 98.5 249 VAL B N 1
ATOM 4100 C CA . VAL B 1 249 ? 7.008 22.406 17 1 98.5 249 VAL B CA 1
ATOM 4101 C C . VAL B 1 249 ? 7.977 23.531 17.328 1 98.5 249 VAL B C 1
ATOM 4103 O O . VAL B 1 249 ? 8.945 23.766 16.609 1 98.5 249 VAL B O 1
ATOM 4106 N N . ALA B 1 250 ? 7.68 24.219 18.438 1 97.56 250 ALA B N 1
ATOM 4107 C CA . ALA B 1 250 ? 8.5 25.344 18.859 1 97.56 250 ALA B CA 1
ATOM 4108 C C . ALA B 1 250 ? 9.773 24.875 19.547 1 97.56 250 ALA B C 1
ATOM 4110 O O . ALA B 1 250 ? 10.812 25.531 19.469 1 97.56 250 ALA B O 1
ATOM 4111 N N . ASP B 1 251 ? 9.695 23.766 20.25 1 97.88 251 ASP B N 1
ATOM 4112 C CA . ASP B 1 251 ? 10.797 23.203 21.031 1 97.88 251 ASP B CA 1
ATOM 4113 C C . ASP B 1 251 ? 10.867 21.688 20.859 1 97.88 251 ASP B C 1
ATOM 4115 O O . ASP B 1 251 ? 10.148 20.953 21.531 1 97.88 251 ASP B O 1
ATOM 4119 N N . LEU B 1 252 ? 11.805 21.266 20.047 1 98.25 252 LEU B N 1
ATOM 4120 C CA . LEU B 1 252 ? 11.914 19.844 19.719 1 98.25 252 LEU B CA 1
ATOM 4121 C C . LEU B 1 252 ? 12.273 19.016 20.953 1 98.25 252 LEU B C 1
ATOM 4123 O O . LEU B 1 252 ? 11.664 17.984 21.219 1 98.25 252 LEU B O 1
ATOM 4127 N N . ALA B 1 253 ? 13.227 19.5 21.688 1 98.25 253 ALA B N 1
ATOM 4128 C CA . ALA B 1 253 ? 13.695 18.75 22.859 1 98.25 253 ALA B CA 1
ATOM 4129 C C . ALA B 1 253 ? 12.562 18.547 23.875 1 98.25 253 ALA B C 1
ATOM 4131 O O . ALA B 1 253 ? 12.359 17.438 24.359 1 98.25 253 ALA B O 1
ATOM 4132 N N . ALA B 1 254 ? 11.844 19.625 24.172 1 98.69 254 ALA B N 1
ATOM 4133 C CA . ALA B 1 254 ? 10.727 19.547 25.109 1 98.69 254 ALA B CA 1
ATOM 4134 C C . ALA B 1 254 ? 9.641 18.594 24.578 1 98.69 254 ALA B C 1
ATOM 4136 O O . ALA B 1 254 ? 9.078 17.812 25.344 1 98.69 254 ALA B O 1
ATOM 4137 N N . THR B 1 255 ? 9.344 18.688 23.312 1 98.88 255 THR B N 1
ATOM 4138 C CA . THR B 1 255 ? 8.312 17.844 22.703 1 98.88 255 THR B CA 1
ATOM 4139 C C . THR B 1 255 ? 8.703 16.375 22.766 1 98.88 255 THR B C 1
ATOM 4141 O O . THR B 1 255 ? 7.883 15.523 23.078 1 98.88 255 THR B O 1
ATOM 4144 N N . LEU B 1 256 ? 9.969 16.078 22.438 1 98.88 256 LEU B N 1
ATOM 4145 C CA . LEU B 1 256 ? 10.445 14.703 22.5 1 98.88 256 LEU B CA 1
ATOM 4146 C C . LEU B 1 256 ? 10.375 14.164 23.922 1 98.88 256 LEU B C 1
ATOM 4148 O O . LEU B 1 256 ? 10.094 12.984 24.141 1 98.88 256 LEU B O 1
ATOM 4152 N N . GLY B 1 257 ? 10.672 15.039 24.875 1 98.88 257 GLY B N 1
ATOM 4153 C CA . GLY B 1 257 ? 10.508 14.648 26.266 1 98.88 257 GLY B CA 1
ATOM 4154 C C . GLY B 1 257 ? 9.086 14.242 26.594 1 98.88 257 GLY B C 1
ATOM 4155 O O . GLY B 1 257 ? 8.859 13.219 27.266 1 98.88 257 GLY B O 1
ATOM 4156 N N . LYS B 1 258 ? 8.125 15.016 26.141 1 98.94 258 LYS B N 1
ATOM 4157 C CA . LYS B 1 258 ? 6.719 14.695 26.359 1 98.94 258 LYS B CA 1
ATOM 4158 C C . LYS B 1 258 ? 6.34 13.391 25.672 1 98.94 258 LYS B C 1
ATOM 4160 O O . LYS B 1 258 ? 5.605 12.578 26.234 1 98.94 258 LYS B O 1
ATOM 4165 N N . ALA B 1 259 ? 6.816 13.234 24.484 1 98.94 259 ALA B N 1
ATOM 4166 C CA . ALA B 1 259 ? 6.523 12.023 23.719 1 98.94 259 ALA B CA 1
ATOM 4167 C C . ALA B 1 259 ? 7.039 10.781 24.438 1 98.94 259 ALA B C 1
ATOM 4169 O O . ALA B 1 259 ? 6.281 9.844 24.688 1 98.94 259 ALA B O 1
ATOM 4170 N N . THR B 1 260 ? 8.305 10.797 24.812 1 98.81 260 THR B N 1
ATOM 4171 C CA . THR B 1 260 ? 8.906 9.648 25.469 1 98.81 260 THR B CA 1
ATOM 4172 C C . THR B 1 260 ? 8.273 9.414 26.844 1 98.81 260 THR B C 1
ATOM 4174 O O . THR B 1 260 ? 8.086 8.273 27.266 1 98.81 260 THR B O 1
ATOM 4177 N N . GLY B 1 261 ? 7.902 10.469 27.453 1 98.81 261 GLY B N 1
ATOM 4178 C CA . GLY B 1 261 ? 7.258 10.375 28.75 1 98.81 261 GLY B CA 1
ATOM 4179 C C . GLY B 1 261 ? 5.863 9.781 28.688 1 98.81 261 GLY B C 1
ATOM 4180 O O . GLY B 1 261 ? 5.309 9.375 29.719 1 98.81 261 GLY B O 1
ATOM 4181 N N . SER B 1 262 ? 5.324 9.773 27.531 1 98.81 262 SER B N 1
ATOM 4182 C CA . SER B 1 262 ? 3.963 9.273 27.375 1 98.81 262 SER B CA 1
ATOM 4183 C C . SER B 1 262 ? 3.932 7.988 26.562 1 98.81 262 SER B C 1
ATOM 4185 O O . SER B 1 262 ? 2.885 7.602 26.031 1 98.81 262 SER B O 1
ATOM 4187 N N . GLY B 1 263 ? 5.051 7.375 26.25 1 98.75 263 GLY B N 1
ATOM 4188 C CA . GLY B 1 263 ? 5.059 6.02 25.734 1 98.75 263 GLY B CA 1
ATOM 4189 C C . GLY B 1 263 ? 5.551 5.941 24.297 1 98.75 263 GLY B C 1
ATOM 4190 O O . GLY B 1 263 ? 5.668 4.852 23.734 1 98.75 263 GLY B O 1
ATOM 4191 N N . ALA B 1 264 ? 5.848 7.055 23.719 1 98.88 264 ALA B N 1
ATOM 4192 C CA . ALA B 1 264 ? 6.426 7.012 22.375 1 98.88 264 ALA B CA 1
ATOM 4193 C C . ALA B 1 264 ? 7.91 6.676 22.438 1 98.88 264 ALA B C 1
ATOM 4195 O O . ALA B 1 264 ? 8.547 6.793 23.484 1 98.88 264 ALA B O 1
ATOM 4196 N N . THR B 1 265 ? 8.445 6.203 21.328 1 98.88 265 THR B N 1
ATOM 4197 C CA . THR B 1 265 ? 9.859 5.848 21.203 1 98.88 265 THR B CA 1
ATOM 4198 C C . THR B 1 265 ? 10.539 6.699 20.141 1 98.88 265 THR B C 1
ATOM 4200 O O . THR B 1 265 ? 10.039 6.816 19.016 1 98.88 265 THR B O 1
ATOM 4203 N N . VAL B 1 266 ? 11.617 7.328 20.516 1 98.88 266 VAL B N 1
ATOM 4204 C CA . VAL B 1 266 ? 12.43 8.008 19.516 1 98.88 266 VAL B CA 1
ATOM 4205 C C . VAL B 1 266 ? 13.211 6.98 18.703 1 98.88 266 VAL B C 1
ATOM 4207 O O . VAL B 1 266 ? 14.07 6.281 19.234 1 98.88 266 VAL B O 1
ATOM 4210 N N . LEU B 1 267 ? 12.93 6.871 17.453 1 98.62 267 LEU B N 1
ATOM 4211 C CA . LEU B 1 267 ? 13.586 5.902 16.578 1 98.62 267 LEU B CA 1
ATOM 4212 C C . LEU B 1 267 ? 14.875 6.477 16 1 98.62 267 LEU B C 1
ATOM 4214 O O . LEU B 1 267 ? 15.852 5.75 15.812 1 98.62 267 LEU B O 1
ATOM 4218 N N . VAL B 1 268 ? 14.836 7.75 15.602 1 98.19 268 VAL B N 1
ATOM 4219 C CA . VAL B 1 268 ? 15.984 8.516 15.133 1 98.19 268 VAL B CA 1
ATOM 4220 C C . VAL B 1 268 ? 16.156 9.773 15.977 1 98.19 268 VAL B C 1
ATOM 4222 O O . VAL B 1 268 ? 15.297 10.656 15.961 1 98.19 268 VAL B O 1
ATOM 4225 N N . PRO B 1 269 ? 17.219 9.828 16.719 1 97.75 269 PRO B N 1
ATOM 4226 C CA . PRO B 1 269 ? 17.438 11.023 17.531 1 97.75 269 PRO B CA 1
ATOM 4227 C C . PRO B 1 269 ? 17.547 12.297 16.703 1 97.75 269 PRO B C 1
ATOM 4229 O O . PRO B 1 269 ? 17.797 12.227 15.492 1 97.75 269 PRO B O 1
ATOM 4232 N N . ALA B 1 270 ? 17.359 13.375 17.391 1 96.31 270 ALA B N 1
ATOM 4233 C CA . ALA B 1 270 ? 17.375 14.68 16.734 1 96.31 270 ALA B CA 1
ATOM 4234 C C . ALA B 1 270 ? 18.656 14.867 15.914 1 96.31 270 ALA B C 1
ATOM 4236 O O . ALA B 1 270 ? 19.75 14.523 16.375 1 96.31 270 ALA B O 1
ATOM 4237 N N . PHE B 1 271 ? 18.5 15.32 14.711 1 93.62 271 PHE B N 1
ATOM 4238 C CA . PHE B 1 271 ? 19.609 15.609 13.805 1 93.62 271 PHE B CA 1
ATOM 4239 C C . PHE B 1 271 ? 19.312 16.844 12.961 1 93.62 271 PHE B C 1
ATOM 4241 O O . PHE B 1 271 ? 18.141 17.203 12.773 1 93.62 271 PHE B O 1
ATOM 4248 N N . ASP B 1 272 ? 20.312 17.469 12.5 1 90.81 272 ASP B N 1
ATOM 4249 C CA . ASP B 1 272 ? 20.156 18.656 11.648 1 90.81 272 ASP B CA 1
ATOM 4250 C C . ASP B 1 272 ? 19.844 18.266 10.211 1 90.81 272 ASP B C 1
ATOM 4252 O O . ASP B 1 272 ? 20.438 17.328 9.672 1 90.81 272 ASP B O 1
ATOM 4256 N N . SER B 1 273 ? 18.797 18.891 9.68 1 83.5 273 SER B N 1
ATOM 4257 C CA . SER B 1 273 ? 18.406 18.688 8.281 1 83.5 273 SER B CA 1
ATOM 4258 C C . SER B 1 273 ? 17.906 19.984 7.648 1 83.5 273 SER B C 1
ATOM 4260 O O . SER B 1 273 ? 16.812 20.453 7.965 1 83.5 273 SER B O 1
ATOM 4262 N N . LYS B 1 274 ? 18.594 20.516 6.656 1 74.69 274 LYS B N 1
ATOM 4263 C CA . LYS B 1 274 ? 18.234 21.641 5.797 1 74.69 274 LYS B CA 1
ATOM 4264 C C . LYS B 1 274 ? 17.5 22.719 6.586 1 74.69 274 LYS B C 1
ATOM 4266 O O . LYS B 1 274 ? 16.359 23.062 6.262 1 74.69 274 LYS B O 1
ATOM 4271 N N . GLY B 1 275 ? 17.969 23.188 7.52 1 84.94 275 GLY B N 1
ATOM 4272 C CA . GLY B 1 275 ? 17.391 24.328 8.211 1 84.94 275 GLY B CA 1
ATOM 4273 C C . GLY B 1 275 ? 16.484 23.938 9.359 1 84.94 275 GLY B C 1
ATOM 4274 O O . GLY B 1 275 ? 15.727 24.766 9.867 1 84.94 275 GLY B O 1
ATOM 4275 N N . ARG B 1 276 ? 16.453 22.734 9.672 1 93.62 276 ARG B N 1
ATOM 4276 C CA . ARG B 1 276 ? 15.648 22.297 10.805 1 93.62 276 ARG B CA 1
ATOM 4277 C C . ARG B 1 276 ? 16.375 21.203 11.586 1 93.62 276 ARG B C 1
ATOM 4279 O O . ARG B 1 276 ? 17.375 20.641 11.117 1 93.62 276 ARG B O 1
ATOM 4286 N N . ARG B 1 277 ? 15.93 21.031 12.766 1 96.06 277 ARG B N 1
ATOM 4287 C CA . ARG B 1 277 ? 16.266 19.844 13.555 1 96.06 277 ARG B CA 1
ATOM 4288 C C . ARG B 1 277 ? 15.094 18.875 13.617 1 96.06 277 ARG B C 1
ATOM 4290 O O . ARG B 1 277 ? 13.969 19.266 13.938 1 96.06 277 ARG B O 1
ATOM 4297 N N . SER B 1 278 ? 15.344 17.641 13.266 1 96.88 278 SER B N 1
ATOM 4298 C CA . SER B 1 278 ? 14.266 16.672 13.117 1 96.88 278 SER B CA 1
ATOM 4299 C C . SER B 1 278 ? 14.539 15.398 13.922 1 96.88 278 SER B C 1
ATOM 4301 O O . SER B 1 278 ? 15.688 15.109 14.25 1 96.88 278 SER B O 1
ATOM 4303 N N . ALA B 1 279 ? 13.508 14.727 14.312 1 98.19 279 ALA B N 1
ATOM 4304 C CA . ALA B 1 279 ? 13.531 13.391 14.906 1 98.19 279 ALA B CA 1
ATOM 4305 C C . ALA B 1 279 ? 12.391 12.531 14.367 1 98.19 279 ALA B C 1
ATOM 4307 O O . ALA B 1 279 ? 11.391 13.055 13.867 1 98.19 279 ALA B O 1
ATOM 4308 N N . LEU B 1 280 ? 12.602 11.266 14.344 1 98.69 280 LEU B N 1
ATOM 4309 C CA . LEU B 1 280 ? 11.516 10.344 14.031 1 98.69 280 LEU B CA 1
ATOM 4310 C C . LEU B 1 280 ? 11.062 9.594 15.273 1 98.69 280 LEU B C 1
ATOM 4312 O O . LEU B 1 280 ? 11.891 9.062 16.016 1 98.69 280 LEU B O 1
ATOM 4316 N N . VAL B 1 281 ? 9.75 9.586 15.438 1 98.88 281 VAL B N 1
ATOM 4317 C CA . VAL B 1 281 ? 9.148 9.047 16.656 1 98.88 281 VAL B CA 1
ATOM 4318 C C . VAL B 1 281 ? 8.086 8.008 16.297 1 98.88 281 VAL B C 1
ATOM 4320 O O . VAL B 1 281 ? 7.332 8.195 15.344 1 98.88 281 VAL B O 1
ATOM 4323 N N . GLU B 1 282 ? 8.094 6.906 16.984 1 98.94 282 GLU B N 1
ATOM 4324 C CA . GLU B 1 282 ? 7.016 5.926 16.906 1 98.94 282 GLU B CA 1
ATOM 4325 C C . GLU B 1 282 ? 6.094 6.012 18.125 1 98.94 282 GLU B C 1
ATOM 4327 O O . GLU B 1 282 ? 6.543 5.867 19.25 1 98.94 282 GLU B O 1
ATOM 4332 N N . PHE B 1 283 ? 4.863 6.246 17.875 1 98.94 283 PHE B N 1
ATOM 4333 C CA . PHE B 1 283 ? 3.861 6.281 18.922 1 98.94 283 PHE B CA 1
ATOM 4334 C C . PHE B 1 283 ? 3.328 4.883 19.219 1 98.94 283 PHE B C 1
ATOM 4336 O O . PHE B 1 283 ? 3.521 3.965 18.422 1 98.94 283 PHE B O 1
ATOM 4343 N N . PRO B 1 284 ? 2.666 4.688 20.422 1 98.75 284 PRO B N 1
ATOM 4344 C CA . PRO B 1 284 ? 2.021 3.396 20.672 1 98.75 284 PRO B CA 1
ATOM 4345 C C . PRO B 1 284 ? 1.104 2.969 19.531 1 98.75 284 PRO B C 1
ATOM 4347 O O . PRO B 1 284 ? 0.343 3.785 19 1 98.75 284 PRO B O 1
ATOM 4350 N N . GLY B 1 285 ? 1.227 1.755 19.141 1 98.31 285 GLY B N 1
ATOM 4351 C CA . GLY B 1 285 ? 0.433 1.265 18.031 1 98.31 285 GLY B CA 1
ATOM 4352 C C . GLY B 1 285 ? 1.183 1.285 16.703 1 98.31 285 GLY B C 1
ATOM 4353 O O . GLY B 1 285 ? 0.693 0.766 15.703 1 98.31 285 GLY B O 1
ATOM 4354 N N . GLY B 1 286 ? 2.34 1.96 16.625 1 98.19 286 GLY B N 1
ATOM 4355 C CA . GLY B 1 286 ? 3.234 1.769 15.484 1 98.19 286 GLY B CA 1
ATOM 4356 C C . GLY B 1 286 ? 3.26 2.953 14.539 1 98.19 286 GLY B C 1
ATOM 4357 O O . GLY B 1 286 ? 4.004 2.949 13.555 1 98.19 286 GLY B O 1
ATOM 4358 N N . TYR B 1 287 ? 2.463 4.027 14.867 1 98.62 287 TYR B N 1
ATOM 4359 C CA . TYR B 1 287 ? 2.475 5.207 14.008 1 98.62 287 TYR B CA 1
ATOM 4360 C C . TYR B 1 287 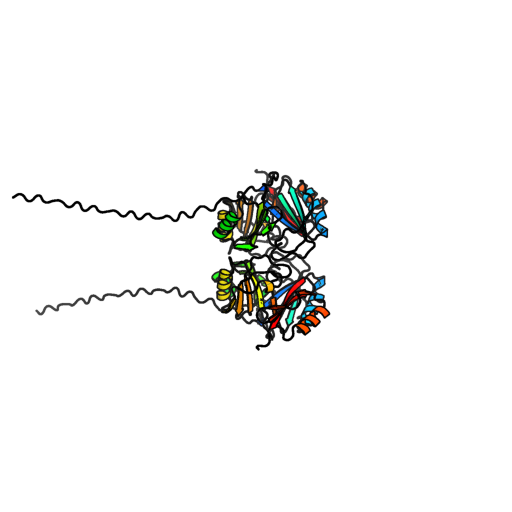? 3.822 5.918 14.078 1 98.62 287 TYR B C 1
ATOM 4362 O O . TYR B 1 287 ? 4.281 6.285 15.156 1 98.62 287 TYR B O 1
ATOM 4370 N N . VAL B 1 288 ? 4.504 6.113 12.938 1 98.81 288 VAL B N 1
ATOM 4371 C CA . VAL B 1 288 ? 5.785 6.801 12.844 1 98.81 288 VAL B CA 1
ATOM 4372 C C . VAL B 1 288 ? 5.574 8.211 12.281 1 98.81 288 VAL B C 1
ATOM 4374 O O . VAL B 1 288 ? 4.875 8.391 11.281 1 98.81 288 VAL B O 1
ATOM 4377 N N . ALA B 1 289 ? 6.164 9.18 12.891 1 98.81 289 ALA B N 1
ATOM 4378 C CA . ALA B 1 289 ? 6.059 10.57 12.469 1 98.81 289 ALA B CA 1
ATOM 4379 C C . ALA B 1 289 ? 7.402 11.281 12.594 1 98.81 289 ALA B C 1
ATOM 4381 O O . ALA B 1 289 ? 8.266 10.859 13.375 1 98.81 289 ALA B O 1
ATOM 4382 N N . GLU B 1 290 ? 7.527 12.266 11.805 1 98.31 290 GLU B N 1
ATOM 4383 C CA . GLU B 1 290 ? 8.633 13.203 11.945 1 98.31 290 GLU B CA 1
ATOM 4384 C C . GLU B 1 290 ? 8.219 14.43 12.758 1 98.31 290 GLU B C 1
ATOM 4386 O O . GLU B 1 290 ? 7.113 14.945 12.594 1 98.31 290 GLU B O 1
ATOM 4391 N N . ILE B 1 291 ? 9 14.797 13.68 1 98.69 291 ILE B N 1
ATOM 4392 C CA . ILE B 1 291 ? 8.82 16.031 14.445 1 98.69 291 ILE B CA 1
ATOM 4393 C C . ILE B 1 291 ? 10.023 16.953 14.227 1 98.69 291 ILE B C 1
ATOM 4395 O O . ILE B 1 291 ? 11.172 16.5 14.273 1 98.69 291 ILE B O 1
ATOM 4399 N N . HIS B 1 292 ? 9.719 18.219 13.992 1 98.06 292 HIS B N 1
ATOM 4400 C CA . HIS B 1 292 ? 10.859 19.078 13.711 1 98.06 292 HIS B CA 1
ATOM 4401 C C . HIS B 1 292 ? 10.656 20.469 14.289 1 98.06 292 HIS B C 1
ATOM 4403 O O . HIS B 1 292 ? 9.523 20.875 14.562 1 98.06 292 HIS B O 1
ATOM 4409 N N . GLN B 1 293 ? 11.766 21.094 14.57 1 97.88 293 GLN B N 1
ATOM 4410 C CA . GLN B 1 293 ? 11.883 22.5 14.906 1 97.88 293 GLN B CA 1
ATOM 4411 C C . GLN B 1 293 ? 12.695 23.25 13.852 1 97.88 293 GLN B C 1
ATOM 4413 O O . GLN B 1 293 ? 13.781 22.812 13.469 1 97.88 293 GLN B O 1
ATOM 4418 N N . LEU B 1 294 ? 12.109 24.312 13.344 1 95.06 294 LEU B N 1
ATOM 4419 C CA . LEU B 1 294 ? 12.859 25.125 12.391 1 95.06 294 LEU B CA 1
ATOM 4420 C C . LEU B 1 294 ? 14 25.875 13.086 1 95.06 294 LEU B C 1
ATOM 4422 O O . LEU B 1 294 ? 13.844 26.328 14.219 1 95.06 294 LEU B O 1
ATOM 4426 N N . ASN B 1 295 ? 15.125 25.859 12.414 1 88.31 295 ASN B N 1
ATOM 4427 C CA . ASN B 1 295 ? 16.234 26.641 12.938 1 88.31 295 ASN B CA 1
ATOM 4428 C C . ASN B 1 295 ? 15.898 28.141 12.977 1 88.31 295 ASN B C 1
ATOM 4430 O O . ASN B 1 295 ? 15.211 28.641 12.094 1 88.31 295 ASN B O 1
ATOM 4434 N N . ALA B 1 296 ? 16.125 28.766 14.195 1 68.75 296 ALA B N 1
ATOM 4435 C CA . ALA B 1 296 ? 15.945 30.203 14.312 1 68.75 296 ALA B CA 1
ATOM 4436 C C . ALA B 1 296 ? 16.625 30.938 13.156 1 68.75 296 ALA B C 1
ATOM 4438 O O . ALA B 1 296 ? 17.719 30.547 12.727 1 68.75 296 ALA B O 1
ATOM 4439 N N . ALA B 1 297 ? 15.797 31.562 12.258 1 53.66 297 ALA B N 1
ATOM 4440 C CA . ALA B 1 297 ? 16.438 32.406 11.25 1 53.66 297 ALA B CA 1
ATOM 4441 C C . ALA B 1 297 ? 17.625 33.156 11.836 1 53.66 297 ALA B C 1
ATOM 4443 O O . ALA B 1 297 ? 17.5 33.812 12.875 1 53.66 297 ALA B O 1
ATOM 4444 N N . LYS B 1 298 ? 18.812 32.656 11.633 1 42.84 298 LYS B N 1
ATOM 4445 C CA . LYS B 1 298 ? 19.906 33.562 11.945 1 42.84 298 LYS B CA 1
ATOM 4446 C C . LYS B 1 298 ? 19.797 34.875 11.141 1 42.84 298 LYS B C 1
ATOM 4448 O O . LYS B 1 298 ? 19.391 34.844 9.984 1 42.84 298 LYS B O 1
#

Organism: NCBI:txid2745518